Protein 4WCW (pdb70)

Structure (mmCIF, N/CA/C/O backbone):
data_4WCW
#
_entry.id   4WCW
#
_cell.length_a   50.975
_cell.length_b   50.975
_cell.length_c   64.546
_cell.angle_alpha   110.27
_cell.angle_beta   96.17
_cell.angle_gamma   110.59
#
_symmetry.space_group_name_H-M   'P 1'
#
loop_
_entity.id
_entity.type
_entity.pdbx_description
1 polymer 'Ribosomal silencing factor RsfS'
2 non-polymer 'MAGNESIUM ION'
3 non-polymer (4S)-2-METHYL-2,4-PENTANEDIOL
4 water water
#
loop_
_atom_site.group_PDB
_atom_site.id
_atom_site.type_symbol
_atom_site.label_atom_id
_atom_site.label_alt_id
_atom_site.label_comp_id
_atom_site.label_asym_id
_atom_site.label_entity_id
_atom_site.label_seq_id
_atom_site.pdbx_PDB_ins_code
_atom_site.Cartn_x
_atom_site.Cartn_y
_atom_site.Cartn_z
_atom_site.occupancy
_atom_site.B_iso_or_equiv
_atom_site.auth_seq_id
_atom_site.auth_comp_id
_atom_site.auth_asym_id
_atom_site.auth_atom_id
_atom_site.pdbx_PDB_model_num
ATOM 1 N N . THR A 1 2 ? -2.531 11.165 27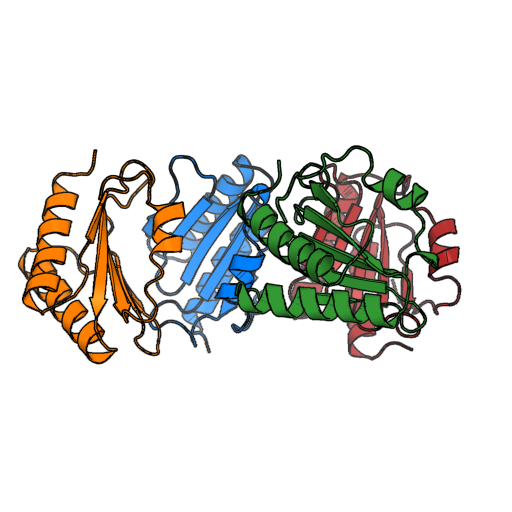.441 1.00 29.49 2 THR A N 1
ATOM 2 C CA . THR A 1 2 ? -1.182 11.142 27.991 1.00 19.08 2 THR A CA 1
ATOM 3 C C . THR A 1 2 ? -0.640 9.724 28.076 1.00 24.89 2 THR A C 1
ATOM 4 O O . THR A 1 2 ? -1.147 8.812 27.424 1.00 20.47 2 THR A O 1
ATOM 8 N N . ALA A 1 3 ? 0.406 9.550 28.875 1.00 18.04 3 ALA A N 1
ATOM 9 C CA . ALA A 1 3 ? 1.056 8.252 29.031 1.00 16.21 3 ALA A CA 1
ATOM 10 C C . ALA A 1 3 ? 0.309 7.340 30.008 1.00 18.68 3 ALA A C 1
ATOM 11 O O . ALA A 1 3 ? -0.191 7.796 31.041 1.00 17.17 3 ALA A O 1
ATOM 13 N N . ASN A 1 4 ? 0.246 6.050 29.689 1.00 19.63 4 ASN A N 1
ATOM 14 C CA . ASN A 1 4 ? -0.412 5.080 30.567 1.00 15.35 4 ASN A CA 1
ATOM 15 C C . ASN A 1 4 ? 0.229 5.012 31.952 1.00 16.79 4 ASN A C 1
ATOM 16 O O . ASN A 1 4 ? 1.437 5.222 32.097 1.00 15.32 4 ASN A O 1
ATOM 21 N N . ARG A 1 5 ? -0.579 4.707 32.964 1.00 8.00 5 ARG A N 1
ATOM 22 C CA . ARG A 1 5 ? -0.113 4.741 34.349 1.00 16.70 5 ARG A CA 1
ATOM 23 C C . ARG A 1 5 ? 0.980 3.713 34.585 1.00 18.99 5 ARG A C 1
ATOM 24 O O . ARG A 1 5 ? 1.941 3.961 35.318 1.00 19.94 5 ARG A O 1
ATOM 26 N N . GLU A 1 6 ? 0.830 2.560 33.947 1.00 14.53 6 GLU A N 1
ATOM 27 C CA . GLU A 1 6 ? 1.791 1.478 34.081 1.00 22.45 6 GLU A CA 1
ATOM 28 C C . GLU A 1 6 ? 3.157 1.920 33.563 1.00 17.91 6 GLU A C 1
ATOM 29 O O . GLU A 1 6 ? 4.190 1.650 34.188 1.00 16.37 6 GLU A O 1
ATOM 35 N N . ALA A 1 7 ? 3.154 2.621 32.430 1.00 16.36 7 ALA A N 1
ATOM 36 C CA . ALA A 1 7 ? 4.385 3.150 31.842 1.00 16.44 7 ALA A CA 1
ATOM 37 C C . ALA A 1 7 ? 5.040 4.201 32.740 1.00 13.64 7 ALA A C 1
ATOM 38 O O . ALA A 1 7 ? 6.261 4.254 32.854 1.00 12.62 7 ALA A O 1
ATOM 40 N N . ILE A 1 8 ? 4.230 5.042 33.374 1.00 12.65 8 ILE A N 1
ATOM 41 C CA . ILE A 1 8 ? 4.776 6.057 34.271 1.00 17.69 8 ILE A CA 1
ATOM 42 C C . ILE A 1 8 ? 5.431 5.406 35.492 1.00 19.46 8 ILE A C 1
ATOM 43 O O . ILE A 1 8 ? 6.503 5.829 35.933 1.00 17.35 8 ILE A O 1
ATOM 48 N N . ASP A 1 9 ? 4.798 4.367 36.022 1.00 15.91 9 ASP A N 1
ATOM 49 C CA . ASP A 1 9 ? 5.354 3.655 37.165 1.00 19.19 9 ASP A CA 1
ATOM 50 C C . ASP A 1 9 ? 6.704 3.017 36.825 1.00 14.04 9 ASP A C 1
ATOM 51 O O . ASP A 1 9 ? 7.622 3.034 37.643 1.00 13.54 9 ASP A O 1
ATOM 56 N N . MET A 1 10 ? 6.816 2.459 35.620 1.00 15.54 10 MET A N 1
ATOM 57 C CA . MET A 1 10 ? 8.082 1.909 35.135 1.00 15.27 10 MET A CA 1
ATOM 58 C C . MET A 1 10 ? 9.126 3.009 35.048 1.00 10.32 10 MET A C 1
ATOM 59 O O . MET A 1 10 ? 10.278 2.815 35.426 1.00 9.34 10 MET A O 1
ATOM 64 N N . ALA A 1 11 ? 8.709 4.168 34.543 1.00 10.61 11 ALA A N 1
ATOM 65 C CA . ALA A 1 11 ? 9.586 5.329 34.410 1.00 7.34 11 ALA A CA 1
ATOM 66 C C . ALA A 1 11 ? 10.060 5.808 35.775 1.00 8.24 11 ALA A C 1
ATOM 67 O O . ALA A 1 11 ? 11.220 6.190 35.937 1.00 12.93 11 ALA A O 1
ATOM 69 N N . ARG A 1 12 ? 9.158 5.784 36.756 1.00 12.73 12 ARG A N 1
ATOM 70 C CA . ARG A 1 12 ? 9.488 6.175 38.126 1.00 16.26 12 ARG A CA 1
ATOM 71 C C . ARG A 1 12 ? 10.624 5.333 38.700 1.00 14.81 12 ARG A C 1
ATOM 72 O O . ARG A 1 12 ? 11.538 5.859 39.337 1.00 14.25 12 ARG A O 1
ATOM 80 N N . VAL A 1 13 ? 10.549 4.023 38.476 1.00 13.52 13 VAL A N 1
ATOM 81 C CA . VAL A 1 13 ? 11.565 3.088 38.954 1.00 11.11 13 VAL A CA 1
ATOM 82 C C . VAL A 1 13 ? 12.911 3.344 38.286 1.00 8.40 13 VAL A C 1
ATOM 83 O O . VAL A 1 13 ? 13.940 3.390 38.946 1.00 12.98 13 VAL A O 1
ATOM 87 N N . ALA A 1 14 ? 12.889 3.512 36.970 1.00 12.59 14 ALA A N 1
ATOM 88 C CA . ALA A 1 14 ? 14.105 3.773 36.205 1.00 16.43 14 ALA A CA 1
ATOM 89 C C . ALA A 1 14 ? 14.771 5.089 36.608 1.00 14.38 14 ALA A C 1
ATOM 90 O O . ALA A 1 14 ? 15.981 5.149 36.801 1.00 8.02 14 ALA A O 1
ATOM 92 N N . ALA A 1 15 ? 13.973 6.142 36.728 1.00 11.01 15 ALA A N 1
ATOM 93 C CA . ALA A 1 15 ? 14.492 7.456 37.085 1.00 11.94 15 ALA A CA 1
ATOM 94 C C . ALA A 1 15 ? 15.002 7.506 38.525 1.00 16.31 15 ALA A C 1
ATOM 95 O O . ALA A 1 15 ? 15.965 8.217 38.826 1.00 11.05 15 ALA A O 1
ATOM 97 N N . GLY A 1 16 ? 14.344 6.769 39.417 1.00 16.55 16 GLY A N 1
ATOM 98 C CA . GLY A 1 16 ? 14.774 6.702 40.805 1.00 15.12 16 GLY A CA 1
ATOM 99 C C . GLY A 1 16 ? 16.093 5.962 40.938 1.00 21.39 16 GLY A C 1
ATOM 100 O O . GLY A 1 16 ? 16.917 6.286 41.793 1.00 14.50 16 GLY A O 1
ATOM 101 N N . ALA A 1 17 ? 16.293 4.966 40.078 1.00 15.42 17 ALA A N 1
ATOM 102 C CA . ALA A 1 17 ? 17.544 4.209 40.051 1.00 20.32 17 ALA A CA 1
ATOM 103 C C . ALA A 1 17 ? 18.708 5.083 39.578 1.00 13.75 17 ALA A C 1
ATOM 104 O O . ALA A 1 17 ? 19.801 5.050 40.148 1.00 13.37 17 ALA A O 1
ATOM 106 N N . ALA A 1 18 ? 18.476 5.863 38.529 1.00 12.77 18 ALA A N 1
ATOM 107 C CA . ALA A 1 18 ? 19.507 6.766 38.027 1.00 16.85 18 ALA A CA 1
ATOM 108 C C . ALA A 1 18 ? 19.834 7.843 39.056 1.00 16.55 18 ALA A C 1
ATOM 109 O O . ALA A 1 18 ? 20.991 8.217 39.229 1.00 12.38 18 ALA A O 1
ATOM 111 N N . ALA A 1 19 ? 18.808 8.349 39.734 1.00 19.92 19 ALA A N 1
ATOM 112 C CA . ALA A 1 19 ? 19.015 9.364 40.766 1.00 17.56 19 ALA A CA 1
ATOM 113 C C . ALA A 1 19 ? 19.795 8.795 41.945 1.00 16.13 19 ALA A C 1
ATOM 114 O O . ALA A 1 19 ? 20.566 9.502 42.585 1.00 18.10 19 ALA A O 1
ATOM 116 N N . ALA A 1 20 ? 19.580 7.514 42.231 1.00 13.94 20 ALA A N 1
ATOM 117 C CA . ALA A 1 20 ? 20.280 6.829 43.316 1.00 16.18 20 ALA A CA 1
ATOM 118 C C . ALA A 1 20 ? 21.783 6.764 43.072 1.00 12.40 20 ALA A C 1
ATOM 119 O O . ALA A 1 20 ? 22.561 6.662 44.017 1.00 17.04 20 ALA A O 1
ATOM 121 N N . LYS A 1 21 ? 22.180 6.797 41.801 1.00 13.93 21 LYS A N 1
ATOM 122 C CA . LYS A 1 21 ? 23.591 6.814 41.432 1.00 14.06 21 LYS A CA 1
ATOM 123 C C . LYS A 1 21 ? 24.046 8.218 41.032 1.00 18.82 21 LYS A C 1
ATOM 124 O O . LYS A 1 21 ? 25.038 8.373 40.322 1.00 21.68 21 LYS A O 1
ATOM 130 N N . LEU A 1 22 ? 23.304 9.229 41.481 1.00 24.88 22 LEU A N 1
ATOM 131 C CA . LEU A 1 22 ? 23.669 10.635 41.279 1.00 12.65 22 LEU A CA 1
ATOM 132 C C . LEU A 1 22 ? 23.729 11.059 39.813 1.00 11.74 22 LEU A C 1
ATOM 133 O O . LEU A 1 22 ? 24.531 11.920 39.444 1.00 20.40 22 LEU A O 1
ATOM 138 N N . ALA A 1 23 ? 22.876 10.469 38.978 1.00 9.90 23 ALA A N 1
ATOM 139 C CA . ALA A 1 23 ? 22.811 10.878 37.575 1.00 10.85 23 ALA A CA 1
ATOM 140 C C . ALA A 1 23 ? 22.358 12.326 37.448 1.00 15.05 23 ALA A C 1
ATOM 141 O O . ALA A 1 23 ? 21.659 12.841 38.317 1.00 11.31 23 ALA A O 1
ATOM 143 N N . ASP A 1 24 ? 22.769 12.974 36.362 1.00 8.83 24 ASP A N 1
ATOM 144 C CA . ASP A 1 24 ? 22.292 14.306 36.018 1.00 14.63 24 ASP A CA 1
ATOM 145 C C . ASP A 1 24 ? 21.294 14.141 34.878 1.00 15.69 24 ASP A C 1
ATOM 146 O O . ASP A 1 24 ? 21.200 13.060 34.305 1.00 8.27 24 ASP A O 1
ATOM 151 N N . ASP A 1 25 ? 20.547 15.196 34.562 1.00 17.08 25 ASP A N 1
ATOM 152 C CA . ASP A 1 25 ? 19.588 15.171 33.454 1.00 16.26 25 ASP A CA 1
ATOM 153 C C . ASP A 1 25 ? 18.533 14.065 33.569 1.00 16.25 25 ASP A C 1
ATOM 154 O O . ASP A 1 25 ? 18.109 13.504 32.554 1.00 14.98 25 ASP A O 1
ATOM 159 N N . VAL A 1 26 ? 18.116 13.738 34.787 1.00 12.55 26 VAL A N 1
ATOM 160 C CA . VAL A 1 26 ? 17.104 12.697 34.969 1.00 13.32 26 VAL A CA 1
ATOM 161 C C . VAL A 1 26 ? 15.709 13.260 34.701 1.00 14.29 26 VAL A C 1
ATOM 162 O O . VAL A 1 26 ? 15.107 13.865 35.587 1.00 14.78 26 VAL A O 1
ATOM 166 N N . VAL A 1 27 ? 15.208 13.080 33.477 1.00 13.90 27 VAL A N 1
ATOM 167 C CA . VAL A 1 27 ? 13.874 13.558 33.110 1.00 14.41 27 VAL A CA 1
ATOM 168 C C . VAL A 1 27 ? 13.037 12.457 32.454 1.00 11.78 27 VAL A C 1
ATOM 169 O O . VAL A 1 27 ? 13.548 11.658 31.663 1.00 18.57 27 VAL A O 1
ATOM 173 N N . VAL A 1 28 ? 11.754 12.402 32.803 1.00 15.01 28 VAL A N 1
ATOM 174 C CA . VAL A 1 28 ? 10.825 11.474 32.163 1.00 14.89 28 VAL A CA 1
ATOM 175 C C . VAL A 1 28 ? 10.008 12.244 31.135 1.00 13.92 28 VAL A C 1
ATOM 176 O O . VAL A 1 28 ? 9.284 13.176 31.482 1.00 12.02 28 VAL A O 1
ATOM 180 N N . ILE A 1 29 ? 10.134 11.854 29.873 1.00 12.15 29 ILE A N 1
ATOM 181 C CA . ILE A 1 29 ? 9.418 12.512 28.789 1.00 15.06 29 ILE A CA 1
ATOM 182 C C . ILE A 1 29 ? 8.187 11.712 28.373 1.00 15.32 29 ILE A C 1
ATOM 183 O O . ILE A 1 29 ? 8.287 10.516 28.088 1.00 17.48 29 ILE A O 1
ATOM 188 N N . ASP A 1 30 ? 7.031 12.370 28.341 1.00 7.60 30 ASP A N 1
ATOM 189 C CA . ASP A 1 30 ? 5.799 11.732 27.883 1.00 14.94 30 ASP A CA 1
ATOM 190 C C . ASP A 1 30 ? 5.772 11.789 26.367 1.00 11.63 30 ASP A C 1
ATOM 191 O O . ASP A 1 30 ? 5.450 12.826 25.793 1.00 15.84 30 ASP A O 1
ATOM 196 N N . VAL A 1 31 ? 6.117 10.685 25.715 1.00 8.69 31 VAL A N 1
ATOM 197 C CA . VAL A 1 31 ? 6.086 10.642 24.252 1.00 12.32 31 VAL A CA 1
ATOM 198 C C . VAL A 1 31 ? 4.846 9.914 23.729 1.00 7.10 31 VAL A C 1
ATOM 199 O O . VAL A 1 31 ? 4.814 9.465 22.582 1.00 12.15 31 VAL A O 1
ATOM 203 N N . SER A 1 32 ? 3.822 9.802 24.568 1.00 10.62 32 SER A N 1
ATOM 204 C CA . SER A 1 32 ? 2.624 9.049 24.193 1.00 16.21 32 SER A CA 1
ATOM 205 C C . SER A 1 32 ? 1.855 9.690 23.042 1.00 9.78 32 SER A C 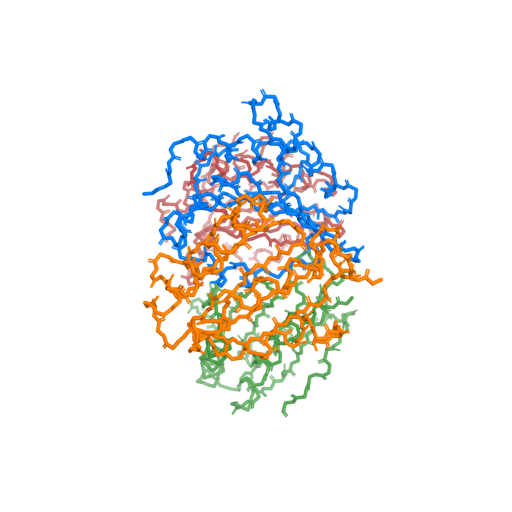1
ATOM 206 O O . SER A 1 32 ? 1.088 9.011 22.358 1.00 10.90 32 SER A O 1
ATOM 209 N N . GLY A 1 33 ? 2.049 10.993 22.841 1.00 13.86 33 GLY A N 1
ATOM 210 C CA . GLY A 1 33 ? 1.370 11.714 21.773 1.00 17.52 33 GLY A CA 1
ATOM 211 C C . GLY A 1 33 ? 2.171 11.726 20.482 1.00 15.06 33 GLY A C 1
ATOM 212 O O . GLY A 1 33 ? 1.724 12.267 19.470 1.00 14.63 33 GLY A O 1
ATOM 213 N N . GLN A 1 34 ? 3.353 11.117 20.516 1.00 11.78 34 GLN A N 1
ATOM 214 C CA . GLN A 1 34 ? 4.252 11.099 19.361 1.00 11.21 34 GLN A CA 1
ATOM 215 C C . GLN A 1 34 ? 4.460 9.697 18.804 1.00 15.71 34 GLN A C 1
ATOM 216 O O . GLN A 1 34 ? 4.605 9.509 17.592 1.00 20.52 34 GLN A O 1
ATOM 222 N N . LEU A 1 35 ? 4.491 8.713 19.696 1.00 9.65 35 LEU A N 1
ATOM 223 C CA . LEU A 1 35 ? 4.817 7.346 19.302 1.00 11.58 35 LEU A CA 1
ATOM 224 C C . LEU A 1 35 ? 3.634 6.416 19.538 1.00 14.13 35 LEU A C 1
ATOM 225 O O . LEU A 1 35 ? 2.759 6.707 20.352 1.00 8.72 35 LEU A O 1
ATOM 230 N N . VAL A 1 36 ? 3.616 5.290 18.833 1.00 16.41 36 VAL A N 1
ATOM 231 C CA . VAL A 1 36 ? 2.488 4.367 18.921 1.00 24.49 36 VAL A CA 1
ATOM 232 C C . VAL A 1 36 ? 2.702 3.233 19.918 1.00 15.15 36 VAL A C 1
ATOM 233 O O . VAL A 1 36 ? 1.753 2.547 20.282 1.00 13.16 36 VAL A O 1
ATOM 237 N N . ILE A 1 37 ? 3.945 3.026 20.345 1.00 11.76 37 ILE A N 1
ATOM 238 C CA . ILE A 1 37 ? 4.241 1.986 21.328 1.00 6.34 37 ILE A CA 1
ATOM 239 C C . ILE A 1 37 ? 4.785 2.537 22.652 1.00 15.45 37 ILE A C 1
ATOM 240 O O . ILE A 1 37 ? 4.156 2.406 23.706 1.00 12.18 37 ILE A O 1
ATOM 245 N N . THR A 1 38 ? 5.966 3.141 22.606 1.00 13.04 38 THR A N 1
ATOM 246 C CA . THR A 1 38 ? 6.574 3.657 23.829 1.00 9.31 38 THR A CA 1
ATOM 247 C C . THR A 1 38 ? 5.805 4.868 24.344 1.00 14.31 38 THR A C 1
ATOM 248 O O . THR A 1 38 ? 5.408 5.727 23.560 1.00 7.57 38 THR A O 1
ATOM 252 N N . ASP A 1 39 ? 5.603 4.936 25.660 1.00 8.49 39 ASP A N 1
ATOM 253 C CA . ASP A 1 39 ? 4.870 6.046 26.272 1.00 10.98 39 ASP A CA 1
ATOM 254 C C . ASP A 1 39 ? 5.771 7.021 27.023 1.00 11.39 39 ASP A C 1
ATOM 255 O O . ASP A 1 39 ? 5.470 8.210 27.115 1.00 5.94 39 ASP A O 1
ATOM 260 N N . CYS A 1 40 ? 6.874 6.509 27.558 1.00 7.91 40 CYS A N 1
ATOM 261 C CA . CYS A 1 40 ? 7.789 7.320 28.351 1.00 10.67 40 CYS A CA 1
ATOM 262 C C . CYS A 1 40 ? 9.216 7.148 27.854 1.00 13.57 40 CYS A C 1
ATOM 263 O O . CYS A 1 40 ? 9.667 6.025 27.615 1.00 9.94 40 CYS A O 1
ATOM 266 N N . PHE A 1 41 ? 9.922 8.261 27.695 1.00 8.27 41 PHE A N 1
ATOM 267 C CA . PHE A 1 41 ? 11.359 8.227 27.470 1.00 11.23 41 PHE A CA 1
ATOM 268 C C . PHE A 1 41 ? 12.057 8.740 28.727 1.00 18.06 41 PHE A C 1
ATOM 269 O O . PHE A 1 41 ? 11.675 9.777 29.274 1.00 17.32 41 PHE A O 1
ATOM 277 N N . VAL A 1 42 ? 13.055 7.999 29.201 1.00 13.53 42 VAL A N 1
ATOM 278 C CA . VAL A 1 42 ? 13.807 8.400 30.386 1.00 15.17 42 VAL A CA 1
ATOM 279 C C . VAL A 1 42 ? 15.263 8.697 30.037 1.00 20.31 42 VAL A C 1
ATOM 280 O O . VAL A 1 42 ? 15.985 7.836 29.522 1.00 11.23 42 VAL A O 1
ATOM 284 N N . ILE A 1 43 ? 15.663 9.935 30.320 1.00 13.79 43 ILE A N 1
ATOM 285 C CA . ILE A 1 43 ? 17.005 10.442 30.055 1.00 13.28 43 ILE A CA 1
ATOM 286 C C . ILE A 1 43 ? 17.833 10.451 31.339 1.00 11.42 43 ILE A C 1
ATOM 287 O O . ILE A 1 43 ? 17.322 10.756 32.409 1.00 10.57 43 ILE A O 1
ATOM 292 N N . ALA A 1 44 ? 19.115 10.123 31.234 1.00 14.07 44 ALA A N 1
ATOM 293 C CA . ALA A 1 44 ? 20.011 10.264 32.373 1.00 15.20 44 ALA A CA 1
ATOM 294 C C . ALA A 1 44 ? 21.429 10.442 31.873 1.00 15.09 44 ALA A C 1
ATOM 295 O O . ALA A 1 44 ? 21.775 9.975 30.787 1.00 10.71 44 ALA A O 1
ATOM 297 N N . SER A 1 45 ? 22.250 11.117 32.668 1.00 6.65 45 SER A N 1
ATOM 298 C CA . SER A 1 45 ? 23.631 11.367 32.281 1.00 10.32 45 SER A CA 1
ATOM 299 C C . SER A 1 45 ? 24.594 11.122 33.432 1.00 10.70 45 SER A C 1
ATOM 300 O O . SER A 1 45 ? 24.261 11.344 34.599 1.00 13.34 45 SER A O 1
ATOM 303 N N . GLY A 1 46 ? 25.793 10.661 33.100 1.00 13.59 46 GLY A N 1
ATOM 304 C CA . GLY A 1 46 ? 26.836 10.501 34.096 1.00 10.26 46 GLY A CA 1
ATOM 305 C C . GLY A 1 46 ? 27.990 11.413 33.744 1.00 11.19 46 GLY A C 1
ATOM 306 O O . GLY A 1 46 ? 28.128 11.807 32.584 1.00 9.28 46 GLY A O 1
ATOM 307 N N . SER A 1 47 ? 28.807 11.758 34.738 1.00 23.18 47 SER A N 1
ATOM 308 C CA . SER A 1 47 ? 29.938 12.655 34.526 1.00 13.96 47 SER A CA 1
ATOM 309 C C . SER A 1 47 ? 31.180 11.880 34.105 1.00 14.30 47 SER A C 1
ATOM 310 O O . SER A 1 47 ? 32.102 12.442 33.509 1.00 21.54 47 SER A O 1
ATOM 313 N N . ASN A 1 48 ? 31.205 10.585 34.408 1.00 16.65 48 ASN A N 1
ATOM 314 C CA . ASN A 1 48 ? 32.256 9.713 33.883 1.00 18.38 48 ASN A CA 1
ATOM 315 C C . ASN A 1 48 ? 31.686 8.362 33.458 1.00 16.71 48 ASN A C 1
ATOM 316 O O . ASN A 1 48 ? 30.540 8.045 33.771 1.00 15.46 48 ASN A O 1
ATOM 321 N N . GLU A 1 49 ? 32.483 7.566 32.756 1.00 13.60 49 GLU A N 1
ATOM 322 C CA . GLU A 1 49 ? 32.004 6.307 32.186 1.00 16.66 49 GLU A CA 1
ATOM 323 C C . GLU A 1 49 ? 31.686 5.264 33.258 1.00 17.49 49 GLU A C 1
ATOM 324 O O . GLU A 1 49 ? 30.820 4.405 33.069 1.00 14.91 49 GLU A O 1
ATOM 330 N N . ARG A 1 50 ? 32.390 5.333 34.380 1.00 12.83 50 ARG A N 1
ATOM 331 C CA . ARG A 1 50 ? 32.088 4.458 35.508 1.00 23.48 50 ARG A CA 1
ATOM 332 C C . ARG A 1 50 ? 30.671 4.710 36.009 1.00 19.78 50 ARG A C 1
ATOM 333 O O . ARG A 1 50 ? 29.908 3.772 36.275 1.00 13.89 50 ARG A O 1
ATOM 341 N N . GLN A 1 51 ? 30.318 5.986 36.118 1.00 15.45 51 GLN A N 1
ATOM 342 C CA . GLN A 1 51 ? 29.003 6.368 36.612 1.00 17.39 51 GLN A CA 1
ATOM 343 C C . GLN A 1 51 ? 27.921 5.989 35.607 1.00 8.22 51 GLN A C 1
ATOM 344 O O . GLN A 1 51 ? 26.875 5.451 35.980 1.00 15.33 51 GLN A O 1
ATOM 350 N N . VAL A 1 52 ? 28.179 6.262 34.332 1.00 11.72 52 VAL A N 1
ATOM 351 C CA . VAL A 1 52 ? 27.249 5.891 33.273 1.00 10.82 52 VAL A CA 1
ATOM 352 C C . VAL A 1 52 ? 26.873 4.424 33.410 1.00 12.79 52 VAL A C 1
ATOM 353 O O . VAL A 1 52 ? 25.695 4.060 33.353 1.00 11.07 52 VAL A O 1
ATOM 357 N N . ASN A 1 53 ? 27.878 3.582 33.624 1.00 9.01 53 ASN A N 1
ATOM 358 C CA . ASN A 1 53 ? 27.635 2.153 33.708 1.00 7.36 53 ASN A CA 1
ATOM 359 C C . ASN A 1 53 ? 26.996 1.753 35.036 1.00 10.07 53 ASN A C 1
ATOM 360 O O . ASN A 1 53 ? 26.249 0.775 35.104 1.00 6.50 53 ASN A O 1
ATOM 365 N N . ALA A 1 54 ? 27.275 2.511 36.094 1.00 7.25 54 ALA A N 1
ATOM 366 C CA . ALA A 1 54 ? 26.612 2.263 37.375 1.00 13.11 54 ALA A CA 1
ATOM 367 C C . ALA A 1 54 ? 25.135 2.675 37.327 1.00 8.39 54 ALA A C 1
ATOM 368 O O . ALA A 1 54 ? 24.285 2.055 37.963 1.00 14.51 54 ALA A O 1
ATOM 370 N N . ILE A 1 55 ? 24.832 3.723 36.575 1.00 9.81 55 ILE A N 1
ATOM 371 C CA . ILE A 1 55 ? 23.438 4.118 36.342 1.00 9.81 55 ILE A CA 1
ATOM 372 C C . ILE A 1 55 ? 22.709 3.055 35.527 1.00 5.60 55 ILE A C 1
ATOM 373 O O . ILE A 1 55 ? 21.593 2.654 35.866 1.00 11.86 55 ILE A O 1
ATOM 378 N N . VAL A 1 56 ? 23.347 2.597 34.454 1.00 10.54 56 VAL A N 1
ATOM 379 C CA . VAL A 1 56 ? 22.798 1.528 33.629 1.00 8.99 56 VAL A CA 1
ATOM 380 C C . VAL A 1 56 ? 22.447 0.280 34.451 1.00 18.22 56 VAL A C 1
ATOM 381 O O . VAL A 1 56 ? 21.334 -0.254 34.353 1.00 9.43 56 VAL A O 1
ATOM 385 N N . ASP A 1 57 ? 23.389 -0.172 35.272 1.00 10.46 57 ASP A N 1
ATOM 386 C CA . ASP A 1 57 ? 23.204 -1.399 36.039 1.00 12.90 57 ASP A CA 1
ATOM 387 C C . ASP A 1 57 ? 22.194 -1.240 37.172 1.00 15.73 57 ASP A C 1
ATOM 388 O O . ASP A 1 57 ? 21.466 -2.179 37.500 1.00 6.84 57 ASP A O 1
ATOM 393 N N . GLU A 1 58 ? 22.155 -0.056 37.772 1.00 11.65 58 GLU A N 1
ATOM 394 C CA . GLU A 1 58 ? 21.164 0.227 38.803 1.00 14.64 58 GLU A CA 1
ATOM 395 C C . GLU A 1 58 ? 19.755 0.196 38.214 1.00 18.20 58 GLU A C 1
ATOM 396 O O . GLU A 1 58 ? 18.832 -0.347 38.820 1.00 14.50 58 GLU A O 1
ATOM 402 N N . VAL A 1 59 ? 19.591 0.765 37.022 1.00 11.64 59 VAL A N 1
ATOM 403 C CA . VAL A 1 59 ? 18.275 0.782 36.382 1.00 17.51 59 VAL A CA 1
ATOM 404 C C . VAL A 1 59 ? 17.800 -0.635 36.083 1.00 15.95 59 VAL A C 1
ATOM 405 O O . VAL A 1 59 ? 16.662 -0.990 36.382 1.00 15.31 59 VAL A O 1
ATOM 409 N N . GLU A 1 60 ? 18.681 -1.446 35.509 1.00 13.90 60 GLU A N 1
ATOM 410 C CA . GLU A 1 60 ? 18.342 -2.832 35.220 1.00 12.86 60 GLU A CA 1
ATOM 411 C C . GLU A 1 60 ? 17.993 -3.618 36.484 1.00 12.19 60 GLU A C 1
ATOM 412 O O . GLU A 1 60 ? 16.992 -4.337 36.519 1.00 13.95 60 GLU A O 1
ATOM 418 N N . GLU A 1 61 ? 18.819 -3.490 37.516 1.00 11.90 61 GLU A N 1
ATOM 419 C CA . GLU A 1 61 ? 18.564 -4.188 38.777 1.00 15.48 61 GLU A CA 1
ATOM 420 C C . GLU A 1 61 ? 17.251 -3.760 39.431 1.00 17.52 61 GLU A C 1
ATOM 421 O O . GLU A 1 61 ? 16.521 -4.596 39.971 1.00 23.24 61 GLU A O 1
ATOM 427 N N . LYS A 1 62 ? 16.935 -2.468 39.369 1.00 11.34 62 LYS A N 1
ATOM 428 C CA . LYS A 1 62 ? 15.692 -1.985 39.960 1.00 11.92 62 LYS A CA 1
ATOM 429 C C . LYS A 1 62 ? 14.492 -2.366 39.105 1.00 11.50 62 LYS A C 1
ATOM 430 O O . LYS A 1 62 ? 13.405 -2.602 39.627 1.00 11.21 62 LYS A O 1
ATOM 436 N N . MET A 1 63 ? 14.684 -2.436 37.791 1.00 13.05 63 MET A N 1
ATOM 437 C CA . MET A 1 63 ? 13.604 -2.871 36.909 1.00 13.06 63 MET A CA 1
ATOM 438 C C . MET A 1 63 ? 13.320 -4.357 37.116 1.00 22.76 63 MET A C 1
ATOM 439 O O . MET A 1 63 ? 12.163 -4.781 37.066 1.00 17.56 63 MET A O 1
ATOM 444 N N . ARG A 1 64 ? 14.368 -5.144 37.363 1.00 11.07 64 ARG A N 1
ATOM 445 C CA . ARG A 1 64 ? 14.188 -6.567 37.658 1.00 18.03 64 ARG A CA 1
ATOM 446 C C . ARG A 1 64 ? 13.413 -6.759 38.964 1.00 19.87 64 ARG A C 1
ATOM 447 O O . ARG A 1 64 ? 12.547 -7.628 39.052 1.00 14.88 64 ARG A O 1
ATOM 455 N N . GLN A 1 65 ? 13.732 -5.954 39.977 1.00 23.48 65 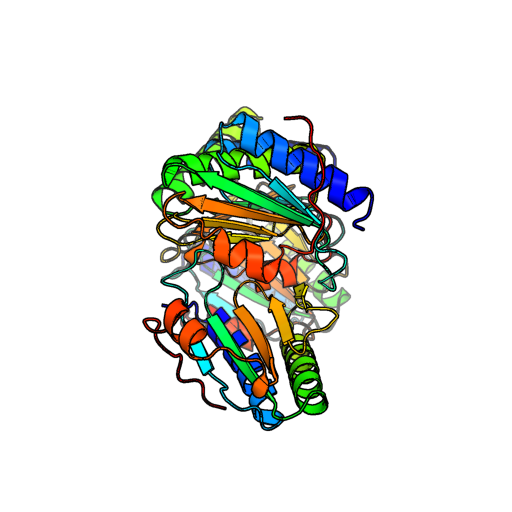GLN A N 1
ATOM 456 C CA . GLN A 1 65 ? 13.015 -6.012 41.249 1.00 24.63 65 GLN A CA 1
ATOM 457 C C . GLN A 1 65 ? 11.560 -5.600 41.081 1.00 20.68 65 GLN A C 1
ATOM 458 O O . GLN A 1 65 ? 10.695 -6.047 41.827 1.00 28.85 65 GLN A O 1
ATOM 464 N N . ALA A 1 66 ? 11.297 -4.733 40.108 1.00 18.48 66 ALA A N 1
ATOM 465 C CA . ALA A 1 66 ? 9.933 -4.292 39.828 1.00 18.90 66 ALA A CA 1
ATOM 466 C C . ALA A 1 66 ? 9.164 -5.379 39.085 1.00 20.51 66 ALA A C 1
ATOM 467 O O . ALA A 1 66 ? 7.962 -5.249 38.848 1.00 28.93 66 ALA A O 1
ATOM 469 N N . GLY A 1 67 ? 9.871 -6.445 38.709 1.00 22.04 67 GLY A N 1
ATOM 470 C CA . GLY A 1 67 ? 9.249 -7.601 38.088 1.00 18.04 67 GLY A CA 1
ATOM 471 C C . GLY A 1 67 ? 9.326 -7.650 36.575 1.00 22.12 67 GLY A C 1
ATOM 472 O O . GLY A 1 67 ? 8.794 -8.569 35.959 1.00 27.24 67 GLY A O 1
ATOM 473 N N . TYR A 1 68 ? 9.989 -6.673 35.971 1.00 20.04 68 TYR A N 1
ATOM 474 C CA . TYR A 1 68 ? 10.048 -6.606 34.516 1.00 16.22 68 TYR A CA 1
ATOM 475 C C . TYR A 1 68 ? 11.153 -7.470 33.917 1.00 16.45 68 TYR A C 1
ATOM 476 O O . TYR A 1 68 ? 12.125 -7.797 34.588 1.00 14.94 68 TYR A O 1
ATOM 485 N N . ARG A 1 69 ? 10.976 -7.861 32.657 1.00 17.42 69 ARG A N 1
ATOM 486 C CA . ARG A 1 69 ? 11.955 -8.683 31.952 1.00 17.98 69 ARG A CA 1
ATOM 487 C C . ARG A 1 69 ? 13.106 -7.769 31.544 1.00 20.51 69 ARG A C 1
ATOM 488 O O . ARG A 1 69 ? 12.901 -6.563 31.399 1.00 18.79 69 ARG A O 1
ATOM 496 N N . PRO A 1 70 ? 14.327 -8.324 31.408 1.00 21.71 70 PRO A N 1
ATOM 497 C CA . PRO A 1 70 ? 15.487 -7.524 30.997 1.00 28.16 70 PRO A CA 1
ATOM 498 C C . PRO A 1 70 ? 15.229 -6.684 29.751 1.00 20.91 70 PRO A C 1
ATOM 499 O O . PRO A 1 70 ? 14.578 -7.145 28.817 1.00 21.75 70 PRO A O 1
ATOM 503 N N . ALA A 1 71 ? 15.741 -5.461 29.745 1.00 12.84 71 ALA A N 1
ATOM 504 C CA . ALA A 1 71 ? 15.596 -4.579 28.593 1.00 18.59 71 ALA A CA 1
ATOM 505 C C . ALA A 1 71 ? 16.266 -5.170 27.375 1.00 19.38 71 ALA A C 1
ATOM 506 O O . ALA A 1 71 ? 17.234 -5.924 27.493 1.00 15.88 71 ALA A O 1
ATOM 508 N N . ARG A 1 72 ? 15.751 -4.832 26.202 1.00 7.00 72 ARG A N 1
ATOM 509 C CA . ARG A 1 72 ? 16.509 -5.052 24.981 1.00 10.73 72 ARG A CA 1
ATOM 510 C C . ARG A 1 72 ? 17.529 -3.928 24.989 1.00 8.46 72 ARG A C 1
ATOM 511 O O . ARG A 1 72 ? 17.164 -2.762 25.118 1.00 10.84 72 ARG A O 1
ATOM 519 N N . ARG A 1 73 ? 18.807 -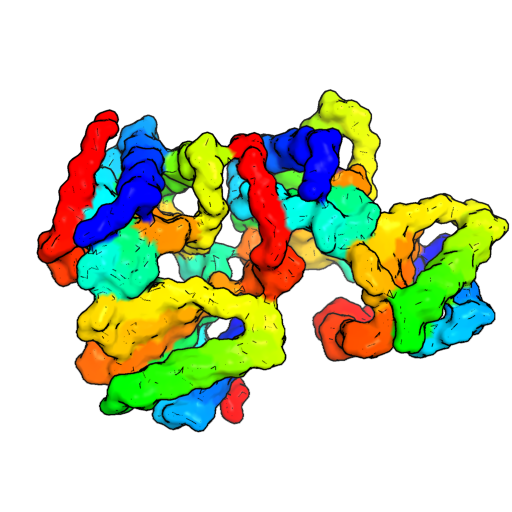4.265 24.880 1.00 7.01 73 ARG A N 1
ATOM 520 C CA . ARG A 1 73 ? 19.845 -3.262 25.059 1.00 12.17 73 ARG A CA 1
ATOM 521 C C . ARG A 1 73 ? 20.518 -2.869 23.752 1.00 15.24 73 ARG A C 1
ATOM 522 O O . ARG A 1 73 ? 20.504 -3.624 22.776 1.00 15.75 73 ARG A O 1
ATOM 530 N N . GLU A 1 74 ? 21.091 -1.671 23.744 1.00 7.27 74 GLU A N 1
ATOM 531 C CA . GLU A 1 74 ? 21.942 -1.225 22.646 1.00 9.82 74 GLU A CA 1
ATOM 532 C C . GLU A 1 74 ? 22.930 -0.167 23.126 1.00 10.92 74 GLU A C 1
ATOM 533 O O . GLU A 1 74 ? 22.673 0.556 24.101 1.00 9.37 74 GLU A O 1
ATOM 539 N N . GLY A 1 75 ? 24.074 -0.107 22.454 1.00 12.50 75 GLY A N 1
ATOM 540 C CA . GLY A 1 75 ? 25.096 0.880 22.737 1.00 11.44 75 GLY A CA 1
ATOM 541 C C . GLY A 1 75 ? 26.075 0.900 21.580 1.00 16.33 75 GLY A C 1
ATOM 542 O O . GLY A 1 75 ? 26.045 0.018 20.721 1.00 11.38 75 GLY A O 1
ATOM 543 N N . ALA A 1 76 ? 26.926 1.918 21.535 1.00 18.34 76 ALA A N 1
ATOM 544 C CA . ALA A 1 76 ? 27.974 1.977 20.524 1.00 20.57 76 ALA A CA 1
ATOM 545 C C . ALA A 1 76 ? 29.213 1.315 21.092 1.00 19.69 76 ALA A C 1
ATOM 546 O O . ALA A 1 76 ? 29.531 1.499 22.268 1.00 15.35 76 ALA A O 1
ATOM 548 N N . ARG A 1 77 ? 29.909 0.543 20.266 1.00 17.18 77 ARG A N 1
ATOM 549 C CA . ARG A 1 77 ? 31.110 -0.140 20.720 1.00 21.96 77 ARG A CA 1
ATOM 550 C C . ARG A 1 77 ? 32.187 0.872 21.104 1.00 17.44 77 ARG A C 1
ATOM 551 O O . ARG A 1 77 ? 32.953 0.641 22.039 1.00 22.57 77 ARG A O 1
ATOM 559 N N . GLU A 1 78 ? 32.228 1.998 20.392 1.00 17.29 78 GLU A N 1
ATOM 560 C CA . GLU A 1 78 ? 33.200 3.054 20.672 1.00 23.41 78 GLU A CA 1
ATOM 561 C C . GLU A 1 78 ? 32.571 4.227 21.416 1.00 29.18 78 GLU A C 1
ATOM 562 O O . GLU A 1 78 ? 33.245 5.217 21.706 1.00 18.33 78 GLU A O 1
ATOM 568 N N . GLY A 1 79 ? 31.280 4.132 21.714 1.00 15.33 79 GLY A N 1
ATOM 569 C CA . GLY A 1 79 ? 30.586 5.234 22.356 1.00 17.15 79 GLY A CA 1
ATOM 570 C C . GLY A 1 79 ? 30.470 5.068 23.855 1.00 17.58 79 GLY A C 1
ATOM 571 O O . GLY A 1 79 ? 30.890 4.054 24.409 1.00 19.13 79 GLY A O 1
ATOM 572 N N . ARG A 1 80 ? 29.886 6.064 24.513 1.00 13.04 80 ARG A N 1
ATOM 573 C CA . ARG A 1 80 ? 29.672 6.001 25.955 1.00 14.02 80 ARG A CA 1
ATOM 574 C C . ARG A 1 80 ? 28.190 6.194 26.294 1.00 15.80 80 ARG A C 1
ATOM 575 O O . ARG A 1 80 ? 27.832 6.921 27.231 1.00 9.56 80 ARG A O 1
ATOM 583 N N . TRP A 1 81 ? 27.336 5.539 25.509 1.00 8.90 81 TRP A N 1
ATOM 584 C CA . TRP A 1 81 ? 25.902 5.525 25.772 1.00 12.69 81 TRP A CA 1
ATOM 585 C C . TRP A 1 81 ? 25.371 4.104 25.861 1.00 15.83 81 TRP A C 1
ATOM 586 O O . TRP A 1 81 ? 26.003 3.164 25.374 1.00 12.21 81 TRP A O 1
ATOM 597 N N . THR A 1 82 ? 24.221 3.953 26.513 1.00 16.74 82 THR A N 1
ATOM 598 C CA . THR A 1 82 ? 23.505 2.681 26.532 1.00 10.46 82 THR A CA 1
ATOM 599 C C . THR A 1 82 ? 22.015 2.944 26.433 1.00 11.00 82 THR A C 1
ATOM 600 O O . THR A 1 82 ? 21.488 3.866 27.066 1.00 11.57 82 THR A O 1
ATOM 604 N N . LEU A 1 83 ? 21.342 2.140 25.619 1.00 10.35 83 LEU A N 1
ATOM 605 C CA . LEU A 1 83 ? 19.908 2.271 25.435 1.00 8.67 83 LEU A CA 1
ATOM 606 C C . LEU A 1 83 ? 19.199 1.049 26.014 1.00 10.73 83 LEU A C 1
ATOM 607 O O . LEU A 1 83 ? 19.527 -0.085 25.669 1.00 11.28 83 LEU A O 1
ATOM 612 N N . LEU A 1 84 ? 18.236 1.279 26.899 1.00 9.36 84 LEU A N 1
ATOM 613 C CA . LEU A 1 84 ? 17.464 0.184 27.487 1.00 7.50 84 LEU A CA 1
ATOM 614 C C . LEU A 1 84 ? 16.013 0.255 27.030 1.00 12.19 84 LEU A C 1
ATOM 615 O O . LEU A 1 84 ? 15.288 1.181 27.398 1.00 7.82 84 LEU A O 1
ATOM 620 N N . ASP A 1 85 ? 15.583 -0.723 26.239 1.00 7.04 85 ASP A N 1
ATOM 621 C CA . ASP A 1 85 ? 14.208 -0.741 25.749 1.00 11.95 85 ASP A CA 1
ATOM 622 C C . ASP A 1 85 ? 13.340 -1.687 26.573 1.00 8.44 85 ASP A C 1
ATOM 623 O O . ASP A 1 85 ? 13.512 -2.905 26.503 1.00 8.42 85 ASP A O 1
ATOM 628 N N . TYR A 1 86 ? 12.408 -1.117 27.338 1.00 9.69 86 TYR A N 1
ATOM 629 C CA . TYR A 1 86 ? 11.418 -1.893 28.087 1.00 12.52 86 TYR A CA 1
ATOM 630 C C . TYR A 1 86 ? 10.044 -1.831 27.414 1.00 10.85 86 TYR A C 1
ATOM 631 O O . TYR A 1 86 ? 9.031 -2.181 28.022 1.00 15.16 86 TYR A O 1
ATOM 640 N N . ARG A 1 87 ? 10.037 -1.391 26.155 1.00 8.06 87 ARG A N 1
ATOM 641 C CA . ARG A 1 87 ? 8.824 -1.241 25.330 1.00 10.96 87 ARG A CA 1
ATOM 642 C C . ARG A 1 87 ? 7.907 -0.076 25.721 1.00 18.84 87 ARG A C 1
ATOM 643 O O . ARG A 1 87 ? 7.798 0.904 24.977 1.00 11.76 87 ARG A O 1
ATOM 651 N N . ASP A 1 88 ? 7.259 -0.169 26.877 1.00 10.92 88 ASP A N 1
ATOM 652 C CA . ASP A 1 88 ? 6.391 0.921 27.332 1.00 9.85 88 ASP A CA 1
ATOM 653 C C . ASP A 1 88 ? 7.229 2.146 27.649 1.00 15.82 88 ASP A C 1
ATOM 654 O O . ASP A 1 88 ? 6.791 3.290 27.478 1.00 9.65 88 ASP A O 1
ATOM 659 N N . ILE A 1 89 ? 8.445 1.895 28.124 1.00 9.80 89 ILE A N 1
ATOM 660 C CA . ILE A 1 89 ? 9.420 2.951 28.314 1.00 7.69 89 ILE A CA 1
ATOM 661 C C . ILE A 1 89 ? 10.742 2.566 27.666 1.00 9.09 89 ILE A C 1
ATOM 662 O O . ILE A 1 89 ? 11.029 1.387 27.441 1.00 13.35 89 ILE A O 1
ATOM 667 N N . VAL A 1 90 ? 11.544 3.575 27.364 1.00 7.66 90 VAL A N 1
ATOM 668 C CA . VAL A 1 90 ? 12.883 3.365 26.842 1.00 10.00 90 VAL A CA 1
ATOM 669 C C . VAL A 1 90 ? 13.801 4.256 27.646 1.00 15.47 90 VAL A C 1
ATOM 670 O O . VAL A 1 90 ? 13.479 5.424 27.875 1.00 8.58 90 VAL A O 1
ATOM 674 N N . VAL A 1 91 ? 14.929 3.711 28.097 1.00 7.23 91 VAL A N 1
ATOM 675 C CA . VAL A 1 91 ? 15.861 4.488 28.917 1.00 14.30 91 VAL A CA 1
ATOM 676 C C . VAL A 1 91 ? 17.144 4.772 28.139 1.00 10.15 91 VAL A C 1
ATOM 677 O O . VAL A 1 91 ? 17.722 3.868 27.528 1.00 10.54 91 VAL A O 1
ATOM 681 N N . HIS A 1 92 ? 17.576 6.028 28.135 1.00 7.38 92 HIS A N 1
ATOM 682 C CA . HIS A 1 92 ? 18.798 6.386 27.432 1.00 4.21 92 HIS A CA 1
ATOM 683 C C . HIS A 1 92 ? 19.779 7.037 28.389 1.00 11.70 92 HIS A C 1
ATOM 684 O O . HIS A 1 92 ? 19.517 8.120 28.914 1.00 7.85 92 HIS A O 1
ATOM 691 N N . ILE A 1 93 ? 20.905 6.364 28.610 1.00 10.04 93 ILE A N 1
ATOM 692 C CA . ILE A 1 93 ? 21.948 6.836 29.519 1.00 15.27 93 ILE A CA 1
ATOM 693 C C . ILE A 1 93 ? 23.229 7.178 28.745 1.00 9.99 93 ILE A C 1
ATOM 694 O O . ILE A 1 93 ? 23.713 6.366 27.954 1.00 6.20 93 ILE A O 1
ATOM 699 N N . GLN A 1 94 ? 23.779 8.369 28.965 1.00 7.04 94 GLN A N 1
ATOM 700 C CA . GLN A 1 94 ? 24.967 8.780 28.213 1.00 8.60 94 GLN A CA 1
ATOM 701 C C . GLN A 1 94 ? 25.923 9.640 29.024 1.00 11.32 94 GLN A C 1
ATOM 702 O O . GLN A 1 94 ? 25.511 10.362 29.932 1.00 14.86 94 GLN A O 1
ATOM 708 N N . HIS A 1 95 ? 27.208 9.549 28.699 1.00 12.21 95 HIS A N 1
ATOM 709 C CA . HIS A 1 95 ? 28.187 10.465 29.263 1.00 10.02 95 HIS A CA 1
ATOM 710 C C . HIS A 1 95 ? 27.779 11.859 28.824 1.00 8.86 95 HIS A C 1
ATOM 711 O O . HIS A 1 95 ? 27.490 12.071 27.649 1.00 4.87 95 HIS A O 1
ATOM 718 N N . GLN A 1 96 ? 27.733 12.797 29.768 1.00 8.97 96 GLN A N 1
ATOM 719 C CA . GLN A 1 96 ? 27.243 14.147 29.494 1.00 12.40 96 GLN A CA 1
ATOM 720 C C . GLN A 1 96 ? 28.089 14.856 28.445 1.00 17.99 96 GLN A C 1
ATOM 721 O O . GLN A 1 96 ? 27.578 15.711 27.719 1.00 8.63 96 GLN A O 1
ATOM 727 N N . ASP A 1 97 ? 29.373 14.503 28.356 1.00 7.58 97 ASP A N 1
ATOM 728 C CA . ASP A 1 97 ? 30.260 15.140 27.383 1.00 11.73 97 ASP A CA 1
ATOM 729 C C . ASP A 1 97 ? 29.935 14.744 25.948 1.00 14.70 97 ASP A C 1
ATOM 730 O O . ASP A 1 97 ? 30.296 15.459 25.012 1.00 18.52 97 ASP A O 1
ATOM 735 N N . ASP A 1 98 ? 29.243 13.618 25.782 1.00 13.50 98 ASP A N 1
ATOM 736 C CA . ASP A 1 98 ? 28.912 13.101 24.452 1.00 11.15 98 ASP A CA 1
ATOM 737 C C . ASP A 1 98 ? 27.515 13.511 23.988 1.00 19.87 98 ASP A C 1
ATOM 738 O O . ASP A 1 98 ? 27.183 13.388 22.810 1.00 22.04 98 ASP A O 1
ATOM 743 N N . ARG A 1 99 ? 26.698 13.997 24.914 1.00 19.37 99 ARG A N 1
ATOM 744 C CA . ARG A 1 99 ? 25.317 14.347 24.595 1.00 19.99 99 ARG A CA 1
ATOM 745 C C . ARG A 1 99 ? 25.171 15.550 23.668 1.00 23.46 99 ARG A C 1
ATOM 746 O O . ARG A 1 99 ? 25.947 16.514 23.730 1.00 14.28 99 ARG A O 1
ATOM 754 N N . ASN A 1 100 ? 24.163 15.470 22.806 1.00 13.60 100 ASN A N 1
ATOM 755 C CA . ASN A 1 100 ? 23.741 16.589 21.976 1.00 19.36 100 ASN A CA 1
ATOM 756 C C . ASN A 1 100 ? 22.414 17.106 22.526 1.00 21.36 100 ASN A C 1
ATOM 757 O O . ASN A 1 100 ? 21.355 16.565 22.210 1.00 10.31 100 ASN A O 1
ATOM 762 N N . PHE A 1 101 ? 22.470 18.144 23.356 1.00 18.09 101 PHE A N 1
ATOM 763 C CA . PHE A 1 101 ? 21.279 18.594 24.077 1.00 15.44 101 PHE A CA 1
ATOM 764 C C . PHE A 1 101 ? 20.271 19.313 23.179 1.00 18.66 101 PHE A C 1
ATOM 765 O O . PHE A 1 101 ? 19.066 19.243 23.416 1.00 20.25 101 PHE A O 1
ATOM 773 N N . ALA A 1 102 ? 20.756 19.989 22.142 1.00 17.41 102 ALA A N 1
ATOM 774 C CA . ALA A 1 102 ? 19.864 20.629 21.172 1.00 22.88 102 ALA A CA 1
ATOM 775 C C . ALA A 1 102 ? 19.085 19.581 20.387 1.00 19.60 102 ALA A C 1
ATOM 776 O O . ALA A 1 102 ? 17.917 19.778 20.048 1.00 18.14 102 ALA A O 1
ATOM 778 N N . ALA A 1 103 ? 19.746 18.470 20.087 1.00 18.55 103 ALA A N 1
ATOM 779 C CA . ALA A 1 103 ? 19.114 17.376 19.363 1.00 21.81 103 ALA A CA 1
ATOM 780 C C . ALA A 1 103 ? 18.033 16.728 20.218 1.00 25.01 103 ALA A C 1
ATOM 781 O O . ALA A 1 103 ? 16.981 16.343 19.710 1.00 20.51 103 ALA A O 1
ATOM 783 N N . LEU A 1 104 ? 18.302 16.601 21.515 1.00 19.34 104 LEU A N 1
ATOM 784 C CA . LEU A 1 104 ? 17.315 16.066 22.446 1.00 16.69 104 LEU A CA 1
ATOM 785 C C . LEU A 1 104 ? 16.065 16.943 22.427 1.00 23.31 104 LEU A C 1
ATOM 786 O O . LEU A 1 104 ? 14.953 16.454 22.215 1.00 23.65 104 LEU A O 1
ATOM 791 N N . ASP A 1 105 ? 16.260 18.242 22.631 1.00 15.87 105 ASP A N 1
ATOM 792 C CA . ASP A 1 105 ? 15.164 19.202 22.666 1.00 17.31 105 ASP A CA 1
ATOM 793 C C . ASP A 1 105 ? 14.453 19.308 21.315 1.00 25.22 105 ASP A C 1
ATOM 794 O O . ASP A 1 105 ? 13.240 19.509 21.258 1.00 24.92 105 ASP A O 1
ATOM 799 N N . ARG A 1 106 ? 15.208 19.179 20.230 1.00 13.82 106 ARG A N 1
ATOM 800 C CA . ARG A 1 106 ? 14.618 19.137 18.896 1.00 24.18 106 ARG A CA 1
ATOM 801 C C . ARG A 1 106 ? 13.601 17.994 18.817 1.00 30.39 106 ARG A C 1
ATOM 802 O O . ARG A 1 106 ? 12.456 18.192 18.406 1.00 19.83 106 ARG A O 1
ATOM 810 N N . LEU A 1 107 ? 14.024 16.809 19.244 1.00 20.76 107 LEU A N 1
ATOM 811 C CA . LEU A 1 107 ? 13.197 15.606 19.169 1.00 18.05 107 LEU A CA 1
ATOM 812 C C . LEU A 1 107 ? 12.000 15.604 20.129 1.00 23.44 107 LEU A C 1
ATOM 813 O O . LEU A 1 107 ? 10.901 15.191 19.753 1.00 28.33 107 LEU A O 1
ATOM 818 N N . TRP A 1 108 ? 12.205 16.057 21.363 1.00 17.98 108 TRP A N 1
ATOM 819 C CA . TRP A 1 108 ? 11.175 15.898 22.390 1.00 21.99 108 TRP A CA 1
ATOM 820 C C . TRP A 1 108 ? 10.764 17.193 23.087 1.00 25.54 108 TRP A C 1
ATOM 821 O O . TRP A 1 108 ? 10.244 17.158 24.206 1.00 26.27 108 TRP A O 1
ATOM 832 N N . GLY A 1 109 ? 10.979 18.327 22.428 1.00 24.12 109 GLY A N 1
ATOM 833 C CA . GLY A 1 109 ? 10.662 19.621 23.017 1.00 25.45 109 GLY A CA 1
ATOM 834 C C . GLY A 1 109 ? 9.178 19.911 23.166 1.00 34.16 109 GLY A C 1
ATOM 835 O O . GLY A 1 109 ? 8.784 20.745 23.984 1.00 35.00 109 GLY A O 1
ATOM 836 N N . ASP A 1 110 ? 8.352 19.230 22.377 1.00 29.25 110 ASP A N 1
ATOM 837 C CA . ASP A 1 110 ? 6.905 19.417 22.447 1.00 27.63 110 ASP A CA 1
ATOM 838 C C . ASP A 1 110 ? 6.236 18.371 23.331 1.00 36.41 110 ASP A C 1
ATOM 839 O O . ASP A 1 110 ? 5.007 18.294 23.392 1.00 41.87 110 ASP A O 1
ATOM 844 N N . CYS A 1 111 ? 7.044 17.560 24.006 1.00 19.45 111 CYS A N 1
ATOM 845 C CA . CYS A 1 111 ? 6.512 16.494 24.842 1.00 24.27 111 CYS A CA 1
ATOM 846 C C . CYS A 1 111 ? 6.556 16.907 26.301 1.00 20.31 111 CYS A C 1
ATOM 847 O O . CYS A 1 111 ? 7.569 17.427 26.774 1.00 27.30 111 CYS A O 1
ATOM 850 N N . PRO A 1 112 ? 5.447 16.687 27.022 1.00 20.84 112 PRO A N 1
ATOM 851 C CA . PRO A 1 112 ? 5.372 17.083 28.431 1.00 15.45 112 PRO A CA 1
ATOM 852 C C . PRO A 1 112 ? 6.397 16.317 29.253 1.00 22.52 112 PRO A C 1
ATOM 853 O O . PRO A 1 112 ? 6.700 15.162 28.929 1.00 16.66 112 PRO A O 1
ATOM 857 N N . VAL A 1 113 ? 6.943 16.952 30.284 1.00 18.50 113 VAL A N 1
ATOM 858 C CA . VAL A 1 113 ? 7.779 16.249 31.249 1.00 17.00 113 VAL A CA 1
ATOM 859 C C . VAL A 1 113 ? 6.835 15.630 32.260 1.00 21.44 113 VAL A C 1
ATOM 860 O O . VAL A 1 113 ? 5.878 16.273 32.682 1.00 23.16 113 VAL A O 1
ATOM 864 N N . VAL A 1 114 ? 7.075 14.375 32.622 1.00 20.58 114 VAL A N 1
ATOM 865 C CA . VAL A 1 114 ? 6.252 13.713 33.625 1.00 11.70 114 VAL A CA 1
ATOM 866 C C . VAL A 1 114 ? 6.887 13.955 34.986 1.00 23.58 114 VAL A C 1
ATOM 867 O O . VAL A 1 114 ? 7.945 13.399 35.285 1.00 24.34 114 VAL A O 1
ATOM 871 N N . PRO A 1 115 ? 6.255 14.810 35.811 1.00 30.81 115 PRO A N 1
ATOM 872 C CA . PRO A 1 115 ? 6.805 15.081 37.143 1.00 34.42 115 PRO A CA 1
ATOM 873 C C . PRO A 1 115 ? 6.670 13.844 38.006 1.00 35.05 115 PRO A C 1
ATOM 874 O O . PRO A 1 115 ? 5.596 13.562 38.535 1.00 50.62 115 PRO A O 1
ATOM 878 N N . VAL A 1 116 ? 7.762 13.104 38.133 1.00 30.60 116 VAL A N 1
ATOM 879 C CA . VAL A 1 116 ? 7.722 11.815 38.802 1.00 43.50 116 VAL A CA 1
ATOM 880 C C . VAL A 1 116 ? 8.411 11.843 40.168 1.0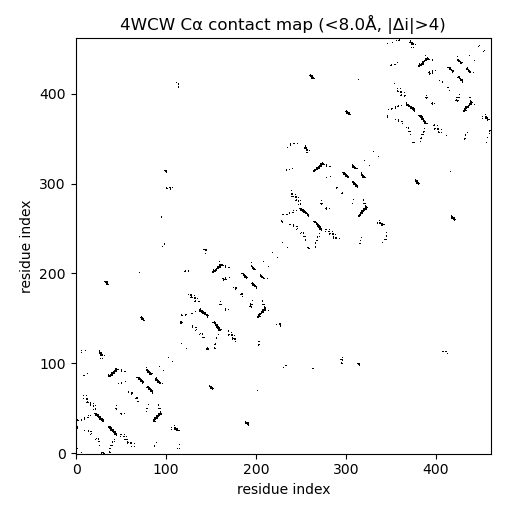0 36.60 116 VAL A C 1
ATOM 881 O O . VAL A 1 116 ? 8.135 11.002 41.028 1.00 42.81 116 VAL A O 1
ATOM 885 N N . ASP A 1 117 ? 9.297 12.820 40.353 1.00 39.71 117 ASP A N 1
ATOM 886 C CA . ASP A 1 117 ? 9.981 13.044 41.630 1.00 53.84 117 ASP A CA 1
ATOM 887 C C . ASP A 1 117 ? 10.812 11.841 42.073 1.00 57.68 117 ASP A C 1
ATOM 888 O O . ASP A 1 117 ? 11.820 11.989 42.765 1.00 50.57 117 ASP A O 1
ATOM 890 N N . THR B 1 2 ? 32.833 -9.083 10.487 1.00 40.73 2 THR B N 1
ATOM 891 C CA . THR B 1 2 ? 31.732 -8.484 9.741 1.00 44.41 2 THR B CA 1
ATOM 892 C C . THR B 1 2 ? 30.375 -9.016 10.213 1.00 40.12 2 THR B C 1
ATOM 893 O O . THR B 1 2 ? 30.304 -9.830 11.131 1.00 42.98 2 THR B O 1
ATOM 897 N N . ALA B 1 3 ? 29.300 -8.561 9.575 1.00 41.78 3 ALA B N 1
ATOM 898 C CA . ALA B 1 3 ? 27.942 -8.858 10.038 1.00 29.46 3 ALA B CA 1
ATOM 899 C C . ALA B 1 3 ? 27.565 -10.337 10.033 1.00 34.05 3 ALA B C 1
ATOM 900 O O . ALA B 1 3 ? 27.920 -11.082 9.124 1.00 34.14 3 ALA B O 1
ATOM 902 N N . ASN B 1 4 ? 26.810 -10.721 11.059 1.00 37.42 4 ASN B N 1
ATOM 903 C CA . ASN B 1 4 ? 26.313 -12.079 11.279 1.00 38.33 4 ASN B CA 1
ATOM 904 C C . ASN B 1 4 ? 25.684 -12.748 10.064 1.00 38.85 4 ASN B C 1
ATOM 905 O O . ASN B 1 4 ? 25.050 -12.090 9.245 1.00 36.74 4 ASN B O 1
ATOM 910 N N . ARG B 1 5 ? 25.847 -14.063 9.968 1.00 42.32 5 ARG B N 1
ATOM 911 C CA . ARG B 1 5 ? 25.129 -14.851 8.974 1.00 39.63 5 ARG B CA 1
ATOM 912 C C . ARG B 1 5 ? 23.637 -14.820 9.273 1.00 35.39 5 ARG B C 1
ATOM 913 O O . ARG B 1 5 ? 22.821 -14.659 8.367 1.00 36.10 5 ARG B O 1
ATOM 915 N N . GLU B 1 6 ? 23.284 -14.970 10.548 1.00 34.27 6 GLU B N 1
ATOM 916 C CA . GLU B 1 6 ? 21.883 -14.924 10.965 1.00 36.75 6 GLU B CA 1
ATOM 917 C C . GLU B 1 6 ? 21.259 -13.554 10.711 1.00 42.07 6 GLU B C 1
ATOM 918 O O . GLU B 1 6 ? 20.049 -13.442 10.559 1.00 44.85 6 GLU B O 1
ATOM 924 N N . ALA B 1 7 ? 22.089 -12.514 10.664 1.00 36.10 7 ALA B N 1
ATOM 925 C CA . ALA B 1 7 ? 21.603 -11.157 10.420 1.00 31.58 7 ALA B CA 1
ATOM 926 C C . ALA B 1 7 ? 21.488 -10.835 8.930 1.00 30.52 7 ALA B C 1
ATOM 927 O O . ALA B 1 7 ? 20.541 -10.172 8.504 1.00 19.74 7 ALA B O 1
ATOM 929 N N . ILE B 1 8 ? 22.466 -11.278 8.146 1.00 26.01 8 ILE B N 1
ATOM 930 C CA . ILE B 1 8 ? 22.434 -11.065 6.701 1.00 23.06 8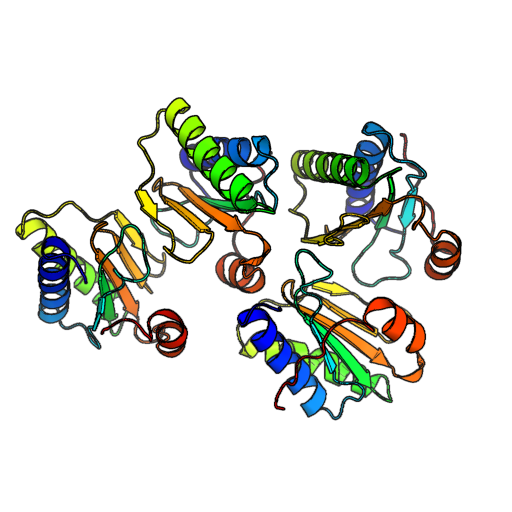 ILE B CA 1
ATOM 931 C C . ILE B 1 8 ? 21.234 -11.788 6.092 1.00 30.19 8 ILE B C 1
ATOM 932 O O . ILE B 1 8 ? 20.547 -11.251 5.221 1.00 38.77 8 ILE B O 1
ATOM 937 N N . ASP B 1 9 ? 20.980 -13.004 6.560 1.00 21.15 9 ASP B N 1
ATOM 938 C CA . ASP B 1 9 ? 19.852 -13.780 6.058 1.00 40.81 9 ASP B CA 1
ATOM 939 C C . ASP B 1 9 ? 18.512 -13.198 6.537 1.00 39.87 9 ASP B C 1
ATOM 940 O O . ASP B 1 9 ? 17.468 -13.442 5.928 1.00 42.77 9 ASP B O 1
ATOM 945 N N . MET B 1 10 ? 18.549 -12.416 7.616 1.00 28.77 10 MET B N 1
ATOM 946 C CA . MET B 1 10 ? 17.373 -11.670 8.063 1.00 29.12 10 MET B CA 1
ATOM 947 C C . MET B 1 10 ? 17.195 -10.405 7.230 1.00 25.84 10 MET B C 1
ATOM 948 O O . MET B 1 10 ? 16.076 -10.047 6.866 1.00 20.41 10 MET B O 1
ATOM 953 N N . ALA B 1 11 ? 18.302 -9.723 6.939 1.00 24.13 11 ALA B N 1
ATOM 954 C CA . ALA B 1 11 ? 18.261 -8.495 6.146 1.00 31.07 11 ALA B CA 1
ATOM 955 C C . ALA B 1 11 ? 17.856 -8.806 4.711 1.00 24.54 11 ALA B C 1
ATOM 956 O O . ALA B 1 11 ? 17.161 -8.021 4.069 1.00 30.97 11 ALA B O 1
ATOM 958 N N . ARG B 1 12 ? 18.319 -9.949 4.216 1.00 28.93 12 ARG B N 1
ATOM 959 C CA . ARG B 1 12 ? 17.929 -10.469 2.907 1.00 32.52 12 ARG B CA 1
ATOM 960 C C . ARG B 1 12 ? 16.408 -10.602 2.810 1.00 25.53 12 ARG B C 1
ATOM 961 O O . ARG B 1 12 ? 15.781 -10.084 1.881 1.00 30.32 12 ARG B O 1
ATOM 969 N N . VAL B 1 13 ? 15.823 -11.280 3.793 1.00 35.17 13 VAL B N 1
ATOM 970 C CA . VAL B 1 13 ? 14.381 -11.500 3.843 1.00 30.99 13 VAL B CA 1
ATOM 971 C C . VAL B 1 13 ? 13.598 -10.195 3.983 1.00 30.04 13 VAL B C 1
ATOM 972 O O . VAL B 1 13 ? 12.669 -9.937 3.220 1.00 34.02 13 VAL B O 1
ATOM 976 N N . ALA B 1 14 ? 13.980 -9.372 4.954 1.00 30.93 14 ALA B N 1
ATOM 977 C CA . ALA B 1 14 ? 13.293 -8.104 5.195 1.00 22.18 14 ALA B CA 1
ATOM 978 C C . ALA B 1 14 ? 13.381 -7.147 4.006 1.00 28.30 14 ALA B C 1
ATOM 979 O O . ALA B 1 14 ? 12.418 -6.451 3.691 1.00 23.84 14 ALA B O 1
ATOM 981 N N . ALA B 1 15 ? 14.537 -7.104 3.352 1.00 30.00 15 ALA B N 1
ATOM 982 C CA . ALA B 1 15 ? 14.717 -6.221 2.202 1.00 31.53 15 ALA B CA 1
ATOM 983 C C . ALA B 1 15 ? 14.003 -6.755 0.961 1.00 26.80 15 ALA B C 1
ATOM 984 O O . ALA B 1 15 ? 13.514 -5.980 0.140 1.00 32.75 15 ALA B O 1
ATOM 986 N N . GLY B 1 16 ? 13.954 -8.079 0.825 1.00 32.88 16 GLY B N 1
ATOM 987 C CA . GLY B 1 16 ? 13.247 -8.710 -0.277 1.00 36.71 16 GLY B CA 1
ATOM 988 C C . GLY B 1 16 ? 11.747 -8.540 -0.138 1.00 42.55 16 GLY B C 1
ATOM 989 O O . GLY B 1 16 ? 11.039 -8.325 -1.123 1.00 39.70 16 GLY B O 1
ATOM 990 N N . ALA B 1 17 ? 11.264 -8.637 1.096 1.00 33.80 17 ALA B N 1
ATOM 991 C CA . ALA B 1 17 ? 9.857 -8.390 1.385 1.00 30.69 17 ALA B CA 1
ATOM 992 C C . ALA B 1 17 ? 9.483 -6.959 1.019 1.00 28.42 17 ALA B C 1
ATOM 993 O O . ALA B 1 17 ? 8.458 -6.718 0.383 1.00 35.04 17 ALA B O 1
ATOM 995 N N . ALA B 1 18 ? 10.317 -6.008 1.430 1.00 36.58 18 ALA B N 1
ATOM 996 C CA . ALA B 1 18 ? 10.103 -4.608 1.083 1.00 24.16 18 ALA B CA 1
ATOM 997 C C . ALA B 1 18 ? 10.179 -4.409 -0.427 1.00 35.15 18 ALA B C 1
ATOM 998 O O . ALA B 1 18 ? 9.525 -3.527 -0.983 1.00 37.29 18 ALA B O 1
ATOM 1000 N N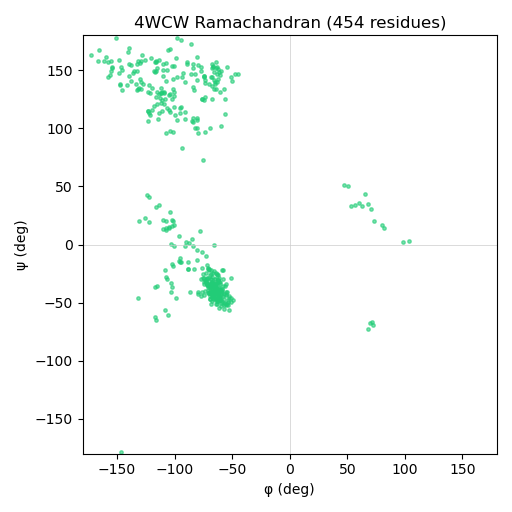 . ALA B 1 19 ? 10.989 -5.228 -1.088 1.00 34.07 19 ALA B N 1
ATOM 1001 C CA . ALA B 1 19 ? 11.064 -5.197 -2.545 1.00 41.09 19 ALA B CA 1
ATOM 1002 C C . ALA B 1 19 ? 9.792 -5.752 -3.185 1.00 39.10 19 ALA B C 1
ATOM 1003 O O . ALA B 1 19 ? 9.321 -5.240 -4.200 1.00 42.86 19 ALA B O 1
ATOM 1005 N N . ALA B 1 20 ? 9.249 -6.811 -2.597 1.00 47.49 20 ALA B N 1
ATOM 1006 C CA . ALA B 1 20 ? 8.041 -7.435 -3.124 1.00 46.13 20 ALA B CA 1
ATOM 1007 C C . ALA B 1 20 ? 6.828 -6.505 -3.055 1.00 50.16 20 ALA B C 1
ATOM 1008 O O . ALA B 1 20 ? 5.915 -6.606 -3.875 1.00 54.46 20 ALA B O 1
ATOM 1010 N N . LYS B 1 21 ? 6.809 -5.610 -2.072 1.00 43.94 21 LYS B N 1
ATOM 1011 C CA . LYS B 1 21 ? 5.695 -4.676 -1.946 1.00 44.19 21 LYS B CA 1
ATOM 1012 C C . LYS B 1 21 ? 6.048 -3.273 -2.416 1.00 42.42 21 LYS B C 1
ATOM 1013 O O . LYS B 1 21 ? 5.489 -2.290 -1.931 1.00 35.37 21 LYS B O 1
ATOM 1019 N N . LEU B 1 22 ? 6.987 -3.196 -3.355 1.00 38.79 22 LEU B N 1
ATOM 1020 C CA . LEU B 1 22 ? 7.231 -1.980 -4.133 1.00 48.09 22 LEU B CA 1
ATOM 1021 C C . LEU B 1 22 ? 7.758 -0.778 -3.343 1.00 38.41 22 LEU B C 1
ATOM 1022 O O . LEU B 1 22 ? 7.309 0.354 -3.537 1.00 40.19 22 LEU B O 1
ATOM 1027 N N . ALA B 1 23 ? 8.718 -1.029 -2.460 1.00 40.57 23 ALA B N 1
ATOM 1028 C CA . ALA B 1 23 ? 9.377 0.051 -1.736 1.00 30.26 23 ALA B CA 1
ATOM 1029 C C . ALA B 1 23 ? 10.444 0.694 -2.609 1.00 32.70 23 ALA B C 1
ATOM 1030 O O . ALA B 1 23 ? 10.903 0.098 -3.583 1.00 28.69 23 ALA B O 1
ATOM 1032 N N . ASP B 1 24 ? 10.847 1.906 -2.243 1.00 24.69 24 ASP B N 1
ATOM 1033 C CA . ASP B 1 24 ? 11.842 2.653 -3.002 1.00 32.77 24 ASP B CA 1
ATOM 1034 C C . ASP B 1 24 ? 13.106 2.851 -2.171 1.00 46.60 24 ASP B C 1
ATOM 1035 O O . ASP B 1 24 ? 13.045 2.894 -0.940 1.00 32.40 24 ASP B O 1
ATOM 1040 N N . ASP B 1 25 ? 14.247 2.964 -2.847 1.00 40.34 25 ASP B N 1
ATOM 1041 C CA . ASP B 1 25 ? 15.530 3.202 -2.184 1.00 43.77 25 ASP B CA 1
ATOM 1042 C C . ASP B 1 25 ? 15.811 2.237 -1.031 1.00 38.10 25 ASP B C 1
ATOM 1043 O O . ASP B 1 25 ? 16.134 2.662 0.079 1.00 34.16 25 ASP B O 1
ATOM 1048 N N . VAL B 1 26 ? 15.670 0.941 -1.292 1.00 33.56 26 VAL B N 1
ATOM 1049 C CA . VAL B 1 26 ? 15.943 -0.073 -0.277 1.00 29.03 26 VAL B CA 1
ATOM 1050 C C . VAL B 1 26 ? 17.444 -0.279 -0.090 1.00 36.27 26 VAL B C 1
ATOM 1051 O O . VAL B 1 26 ? 18.169 -0.565 -1.044 1.00 35.76 26 VAL B O 1
ATOM 1055 N N . VAL B 1 27 ? 17.897 -0.137 1.151 1.00 31.62 27 VAL B N 1
ATOM 1056 C CA . VAL B 1 27 ? 19.313 -0.200 1.486 1.00 19.77 27 VAL B CA 1
ATOM 1057 C C . VAL B 1 27 ? 19.529 -1.152 2.664 1.00 31.14 27 VAL B C 1
ATOM 1058 O O . VAL B 1 27 ? 18.777 -1.119 3.642 1.00 26.47 27 VAL B O 1
ATOM 1062 N N . VAL B 1 28 ? 20.535 -2.017 2.554 1.00 19.95 28 VAL B N 1
ATOM 1063 C CA . VAL B 1 28 ? 20.973 -2.835 3.679 1.00 21.35 28 VAL B CA 1
ATOM 1064 C C . VAL B 1 28 ? 22.304 -2.299 4.198 1.00 30.81 28 VAL B C 1
ATOM 1065 O O . VAL B 1 28 ? 23.300 -2.282 3.473 1.00 26.44 28 VAL B O 1
ATOM 1069 N N . ILE B 1 29 ? 22.314 -1.849 5.450 1.00 19.68 29 ILE B N 1
ATOM 1070 C CA . ILE B 1 29 ? 23.515 -1.270 6.052 1.00 20.54 29 ILE B CA 1
ATOM 1071 C C . ILE B 1 29 ? 24.080 -2.160 7.152 1.00 28.31 29 ILE B C 1
ATOM 1072 O O . ILE B 1 29 ? 23.392 -2.461 8.129 1.00 31.16 29 ILE B O 1
ATOM 1077 N N . ASP B 1 30 ? 25.333 -2.572 6.986 1.00 21.59 30 ASP B N 1
ATOM 1078 C CA . ASP B 1 30 ? 26.035 -3.363 7.993 1.00 24.80 30 ASP B CA 1
ATOM 1079 C C . ASP B 1 30 ? 26.556 -2.436 9.088 1.00 28.79 30 ASP B C 1
ATOM 1080 O O . ASP B 1 30 ? 27.502 -1.685 8.868 1.00 20.04 30 ASP B O 1
ATOM 1085 N N . VAL B 1 31 ? 25.948 -2.497 10.269 1.00 24.14 31 VAL B N 1
ATOM 1086 C CA . VAL B 1 31 ? 26.388 -1.660 11.385 1.00 21.63 31 VAL B CA 1
ATOM 1087 C C . VAL B 1 31 ? 27.061 -2.480 12.484 1.00 18.19 31 VAL B C 1
ATOM 1088 O O . VAL B 1 31 ? 27.278 -1.986 13.596 1.00 16.53 31 VAL B O 1
ATOM 1092 N N . SER B 1 32 ? 27.389 -3.730 12.161 1.00 16.64 32 SER B N 1
ATOM 1093 C CA . SER B 1 32 ? 28.001 -4.660 13.113 1.00 16.87 32 SER B CA 1
ATOM 1094 C C . SER B 1 32 ? 29.316 -4.140 13.682 1.00 20.47 32 SER B C 1
ATOM 1095 O O . SER B 1 32 ? 29.685 -4.459 14.817 1.00 20.34 32 SER B O 1
ATOM 1098 N N . GLY B 1 33 ? 30.025 -3.341 12.892 1.00 19.90 33 GLY B N 1
ATOM 1099 C CA . GLY B 1 33 ? 31.292 -2.785 13.330 1.00 22.42 33 GLY B CA 1
ATOM 1100 C C . GLY B 1 33 ? 31.096 -1.701 14.370 1.00 27.08 33 GLY B C 1
ATOM 1101 O O . GLY B 1 33 ? 31.989 -1.440 15.179 1.00 28.03 33 GLY B O 1
ATOM 1102 N N . GLN B 1 34 ? 29.914 -1.085 14.355 1.00 22.67 34 GLN B N 1
ATOM 1103 C CA . GLN B 1 34 ? 29.620 0.080 15.191 1.00 25.06 34 GLN B CA 1
ATOM 1104 C C . GLN B 1 34 ? 28.856 -0.249 16.474 1.00 21.06 34 GLN B C 1
ATOM 1105 O O . GLN B 1 34 ? 29.191 0.251 17.554 1.00 18.06 34 GLN B O 1
ATOM 1111 N N . LEU B 1 35 ? 27.817 -1.071 16.345 1.00 14.95 35 LEU B N 1
ATOM 1112 C CA . LEU B 1 35 ? 26.902 -1.336 17.453 1.00 10.65 35 LEU B CA 1
ATOM 1113 C C . LEU B 1 35 ? 27.204 -2.646 18.172 1.00 13.51 35 LEU B C 1
ATOM 1114 O O . LEU B 1 35 ? 27.876 -3.523 17.632 1.00 13.02 35 LEU B O 1
ATOM 1119 N N . VAL B 1 36 ? 26.707 -2.764 19.401 1.00 10.75 36 VAL B N 1
ATOM 1120 C CA . VAL B 1 36 ? 26.915 -3.955 20.229 1.00 10.62 36 VAL B CA 1
ATOM 1121 C C . VAL B 1 36 ? 25.972 -5.099 19.857 1.00 20.83 36 VAL B C 1
ATOM 1122 O O . VAL B 1 36 ? 26.387 -6.255 19.774 1.00 21.41 36 VAL B O 1
ATOM 1126 N N . ILE B 1 37 ? 24.705 -4.767 19.623 1.00 15.93 37 ILE B N 1
ATOM 1127 C CA . ILE B 1 37 ? 23.672 -5.779 19.415 1.00 20.86 37 ILE B CA 1
ATOM 1128 C C . ILE B 1 37 ? 23.212 -5.919 17.958 1.00 17.55 37 ILE B C 1
ATOM 1129 O O . ILE B 1 37 ? 23.327 -6.989 17.357 1.00 21.84 37 ILE B O 1
ATOM 1134 N N . THR B 1 38 ? 22.670 -4.839 17.408 1.00 16.70 38 THR B N 1
ATOM 1135 C CA . THR B 1 38 ? 22.202 -4.817 16.022 1.00 18.26 38 THR B CA 1
ATOM 1136 C C . THR B 1 38 ? 23.345 -5.019 15.032 1.00 15.05 38 THR B C 1
ATOM 1137 O O . THR B 1 38 ? 24.393 -4.386 15.153 1.00 17.53 38 THR B O 1
ATOM 1141 N N . ASP B 1 39 ? 23.143 -5.889 14.046 1.00 14.19 39 ASP B N 1
ATOM 1142 C CA . ASP B 1 39 ? 24.161 -6.101 13.018 1.00 22.25 39 ASP B CA 1
ATOM 1143 C C . ASP B 1 39 ? 23.852 -5.411 11.690 1.00 22.26 39 ASP B C 1
ATOM 1144 O O . ASP B 1 39 ? 24.761 -4.925 11.016 1.00 20.44 39 ASP B O 1
ATOM 1149 N N . CYS B 1 40 ? 22.578 -5.370 11.311 1.00 14.00 40 CYS B N 1
ATOM 1150 C CA . CYS B 1 40 ? 22.196 -4.711 10.066 1.00 16.91 40 CYS B CA 1
ATOM 1151 C C . CYS B 1 40 ? 21.008 -3.776 10.244 1.00 17.66 40 CYS B C 1
ATOM 1152 O O . CYS B 1 40 ? 20.157 -3.991 11.106 1.00 12.64 40 CYS B O 1
ATOM 1155 N N . PHE B 1 41 ? 20.980 -2.720 9.439 1.00 14.58 41 PHE B N 1
ATOM 1156 C CA . PHE B 1 41 ? 19.787 -1.906 9.276 1.00 16.50 41 PHE B CA 1
ATOM 1157 C C . PHE B 1 41 ? 19.257 -2.163 7.885 1.00 29.98 41 PHE B C 1
ATOM 1158 O O . PHE B 1 41 ? 20.034 -2.382 6.952 1.00 20.64 41 PHE B O 1
ATOM 1166 N N . VAL B 1 42 ? 17.938 -2.158 7.745 1.00 22.50 42 VAL B N 1
ATOM 1167 C CA . VAL B 1 42 ? 17.322 -2.138 6.427 1.00 19.40 42 VAL B CA 1
ATOM 1168 C C . VAL B 1 42 ? 16.453 -0.898 6.365 1.00 21.83 42 VAL B C 1
ATOM 1169 O O . VAL B 1 42 ? 15.458 -0.796 7.078 1.00 22.12 42 VAL B O 1
ATOM 1173 N N . ILE B 1 43 ? 16.849 0.067 5.547 1.00 20.47 43 ILE B N 1
ATOM 1174 C CA . ILE B 1 43 ? 16.029 1.252 5.364 1.00 29.19 43 ILE B CA 1
ATOM 1175 C C . ILE B 1 43 ? 15.276 1.143 4.045 1.00 31.13 43 ILE B C 1
ATOM 1176 O O . ILE B 1 43 ? 15.715 0.461 3.111 1.00 22.86 43 ILE B O 1
ATOM 1181 N N . ALA B 1 44 ? 14.131 1.806 3.980 1.00 24.97 44 ALA B N 1
ATOM 1182 C CA . ALA B 1 44 ? 13.331 1.822 2.767 1.00 31.45 44 ALA B CA 1
ATOM 1183 C C . ALA B 1 44 ? 12.399 3.019 2.807 1.00 27.82 44 ALA B C 1
ATOM 1184 O O . ALA B 1 44 ? 12.152 3.590 3.870 1.00 21.19 44 ALA B O 1
ATOM 1186 N N . SER B 1 45 ? 11.883 3.400 1.648 1.00 27.86 45 SER B N 1
ATOM 1187 C CA . SER B 1 45 ? 10.941 4.503 1.583 1.00 23.94 45 SER B CA 1
ATOM 1188 C C . SER B 1 45 ? 9.591 4.045 1.061 1.00 28.35 45 SER B C 1
ATOM 1189 O O . SER B 1 45 ? 9.498 3.100 0.275 1.00 27.25 45 SER B O 1
ATOM 1192 N N . GLY B 1 46 ? 8.541 4.712 1.521 1.00 27.21 46 GLY B N 1
ATOM 1193 C CA . GLY B 1 46 ? 7.233 4.566 0.917 1.00 16.43 46 GLY B CA 1
ATOM 1194 C C . GLY B 1 46 ? 6.873 5.919 0.352 1.00 23.55 46 GLY B C 1
ATOM 1195 O O . GLY B 1 46 ? 7.301 6.942 0.891 1.00 28.95 46 GLY B O 1
ATOM 1196 N N . SER B 1 47 ? 6.105 5.939 -0.732 1.00 28.34 47 SER B N 1
ATOM 1197 C CA . SER B 1 47 ? 5.721 7.204 -1.347 1.00 34.08 47 SER B CA 1
ATOM 1198 C C . SER B 1 47 ? 4.746 7.970 -0.459 1.00 29.63 47 SER B C 1
ATOM 1199 O O . SER B 1 47 ? 4.680 9.203 -0.512 1.00 23.13 47 SER B O 1
ATOM 1202 N N . ASN B 1 48 ? 4.006 7.229 0.364 1.00 32.21 48 ASN B N 1
ATOM 1203 C CA . ASN B 1 48 ? 3.046 7.818 1.297 1.00 28.53 48 ASN B CA 1
ATOM 1204 C C . ASN B 1 48 ? 2.845 6.966 2.552 1.00 25.09 48 ASN B C 1
ATOM 1205 O O . ASN B 1 48 ? 3.417 5.884 2.673 1.00 24.46 48 ASN B O 1
ATOM 1210 N N . GLU B 1 49 ? 2.015 7.454 3.470 1.00 22.33 49 GLU B N 1
ATOM 1211 C CA . GLU B 1 49 ? 1.765 6.774 4.741 1.00 26.58 49 GLU B CA 1
ATOM 1212 C C . GLU B 1 49 ? 1.160 5.379 4.567 1.00 30.00 49 GLU B C 1
ATOM 1213 O O . GLU B 1 49 ? 1.505 4.453 5.304 1.00 28.09 49 GLU B O 1
ATOM 1219 N N . ARG B 1 50 ? 0.263 5.229 3.595 1.00 19.58 50 ARG B N 1
ATOM 1220 C CA . ARG B 1 50 ? -0.370 3.936 3.342 1.00 25.68 50 ARG B CA 1
ATOM 1221 C C . ARG B 1 50 ? 0.606 2.938 2.739 1.00 21.35 50 ARG B C 1
ATOM 1222 O O . ARG B 1 50 ? 0.531 1.746 3.032 1.00 16.66 50 ARG B O 1
ATOM 1230 N N . GLN B 1 51 ? 1.525 3.420 1.905 1.00 20.92 51 GLN B N 1
ATOM 1231 C CA . GLN B 1 51 ? 2.532 2.538 1.323 1.00 31.14 51 GLN B CA 1
ATOM 1232 C C . GLN B 1 51 ? 3.500 2.075 2.402 1.00 20.19 51 GLN B C 1
ATOM 1233 O O . GLN B 1 51 ? 3.904 0.909 2.432 1.00 21.11 51 GLN B O 1
ATOM 1239 N N . VAL B 1 52 ? 3.869 2.995 3.286 1.00 22.96 52 VAL B N 1
ATOM 1240 C CA . VAL B 1 52 ? 4.688 2.651 4.440 1.00 18.81 52 VAL B CA 1
ATOM 1241 C C . VAL B 1 52 ? 4.003 1.536 5.226 1.00 25.76 52 VAL B C 1
ATOM 1242 O O . VAL B 1 52 ? 4.642 0.562 5.636 1.00 23.19 52 VAL B O 1
ATOM 1246 N N . ASN B 1 53 ? 2.691 1.675 5.395 1.00 17.24 53 ASN B N 1
ATOM 1247 C CA . ASN B 1 53 ? 1.878 0.699 6.107 1.00 17.78 53 ASN B CA 1
ATOM 1248 C C . ASN B 1 53 ? 1.935 -0.669 5.434 1.00 21.21 53 ASN B C 1
ATOM 1249 O O . ASN B 1 53 ? 2.131 -1.694 6.084 1.00 20.18 53 ASN B O 1
ATOM 1254 N N . ALA B 1 54 ? 1.753 -0.679 4.120 1.00 28.62 54 ALA B N 1
ATOM 1255 C CA . ALA B 1 54 ? 1.783 -1.923 3.360 1.00 28.01 54 ALA B CA 1
ATOM 1256 C C . ALA B 1 54 ? 3.175 -2.553 3.365 1.00 19.91 54 ALA B C 1
ATOM 1257 O O . ALA B 1 54 ? 3.306 -3.772 3.451 1.00 21.76 54 ALA B O 1
ATOM 1259 N N . ILE B 1 55 ? 4.208 -1.723 3.250 1.00 23.30 55 ILE B N 1
ATOM 1260 C CA . ILE B 1 55 ? 5.586 -2.215 3.268 1.00 28.12 55 ILE B CA 1
ATOM 1261 C C . ILE B 1 55 ? 5.869 -2.952 4.576 1.00 25.61 55 ILE B C 1
ATOM 1262 O O . ILE B 1 55 ? 6.384 -4.076 4.565 1.00 27.40 55 ILE B O 1
ATOM 1267 N N . VAL B 1 56 ? 5.516 -2.320 5.695 1.00 20.72 56 VAL B N 1
ATOM 1268 C CA . VAL B 1 56 ? 5.631 -2.950 7.009 1.00 18.53 56 VAL B CA 1
ATOM 1269 C C . VAL B 1 56 ? 4.934 -4.302 7.046 1.00 19.12 56 VAL B C 1
ATOM 1270 O O . VAL B 1 56 ? 5.499 -5.281 7.539 1.00 20.38 56 VAL B O 1
ATOM 1274 N N . ASP B 1 57 ? 3.715 -4.351 6.510 1.00 17.88 57 ASP B N 1
ATOM 1275 C CA . ASP B 1 57 ? 2.942 -5.586 6.455 1.00 24.59 57 ASP B CA 1
ATOM 1276 C C . ASP B 1 57 ? 3.705 -6.673 5.717 1.00 26.65 57 ASP B C 1
ATOM 1277 O O . ASP B 1 57 ? 3.787 -7.808 6.177 1.00 30.56 57 ASP B O 1
ATOM 1282 N N . GLU B 1 58 ? 4.257 -6.318 4.563 1.00 26.95 58 GLU B N 1
ATOM 1283 C CA . GLU B 1 58 ? 5.031 -7.255 3.759 1.00 25.82 58 GLU B CA 1
ATOM 1284 C C . GLU B 1 58 ? 6.225 -7.792 4.535 1.00 27.20 58 GLU B C 1
ATOM 1285 O O . GLU B 1 58 ? 6.444 -9.010 4.603 1.00 27.22 58 GLU B O 1
ATOM 1287 N N . VAL B 1 59 ? 6.991 -6.875 5.121 1.00 26.34 59 VAL B N 1
ATOM 1288 C CA . VAL B 1 59 ? 8.171 -7.241 5.894 1.00 32.64 59 VAL B CA 1
ATOM 1289 C C . VAL B 1 59 ? 7.801 -8.192 7.018 1.00 23.75 59 VAL B C 1
ATOM 1290 O O . VAL B 1 59 ? 8.349 -9.290 7.107 1.00 27.15 59 VAL B O 1
ATOM 1294 N N . GLU B 1 60 ? 6.854 -7.778 7.856 1.00 27.67 60 GLU B N 1
ATOM 1295 C CA . GLU B 1 60 ? 6.438 -8.579 9.002 1.00 26.23 60 GLU B CA 1
ATOM 1296 C C . GLU B 1 60 ? 5.874 -9.940 8.593 1.00 32.60 60 GLU B C 1
ATOM 1297 O O . GLU B 1 60 ? 6.050 -10.934 9.306 1.00 25.42 60 GLU B O 1
ATOM 1299 N N . GLU B 1 61 ? 5.205 -9.982 7.442 1.00 30.62 61 GLU B N 1
ATOM 1300 C CA . GLU B 1 61 ? 4.574 -11.208 6.963 1.00 30.93 61 GLU B CA 1
ATOM 1301 C C . GLU B 1 61 ? 5.617 -12.287 6.666 1.00 34.09 61 GLU B C 1
ATOM 1302 O O . GLU B 1 61 ? 5.499 -13.417 7.144 1.00 33.07 61 GLU B O 1
ATOM 1308 N N . LYS B 1 62 ? 6.633 -11.930 5.882 1.00 29.57 62 LYS B N 1
ATOM 1309 C CA . LYS B 1 62 ? 7.695 -12.865 5.500 1.00 43.13 62 LYS B CA 1
ATOM 1310 C C . LYS B 1 62 ? 8.645 -13.199 6.643 1.00 46.37 62 LYS B C 1
ATOM 1311 O O . LYS B 1 62 ? 9.138 -14.329 6.737 1.00 33.19 62 LYS B O 1
ATOM 1317 N N . MET B 1 63 ? 8.903 -12.221 7.508 1.00 37.06 63 MET B N 1
ATOM 1318 C CA . MET B 1 63 ? 9.738 -12.465 8.676 1.00 30.17 63 MET B CA 1
ATOM 1319 C C . MET B 1 63 ? 9.084 -13.501 9.582 1.00 37.15 63 MET B C 1
ATOM 1320 O O . MET B 1 63 ? 9.771 -14.344 10.155 1.00 35.49 63 MET B O 1
ATOM 1325 N N . ARG B 1 64 ? 7.760 -13.452 9.702 1.00 36.00 64 ARG B N 1
ATOM 1326 C CA . ARG B 1 64 ? 7.052 -14.471 10.469 1.00 29.81 64 ARG B CA 1
ATOM 1327 C C . ARG B 1 64 ? 7.130 -15.811 9.746 1.00 44.02 64 ARG B C 1
ATOM 1328 O O . ARG B 1 64 ? 7.343 -16.855 10.368 1.00 39.08 64 ARG B O 1
ATOM 1336 N N . GLN B 1 65 ? 6.966 -15.769 8.426 1.00 34.62 65 GLN B N 1
ATOM 1337 C CA . GLN B 1 65 ? 7.008 -16.972 7.601 1.00 45.92 65 GLN B CA 1
ATOM 1338 C C . GLN B 1 65 ? 8.350 -17.690 7.708 1.00 46.16 65 GLN B C 1
ATOM 1339 O O . GLN B 1 65 ? 8.399 -18.918 7.762 1.00 41.43 65 GLN B O 1
ATOM 1345 N N . ALA B 1 66 ? 9.434 -16.920 7.751 1.00 39.65 66 ALA B N 1
ATOM 1346 C CA . ALA B 1 66 ? 10.777 -17.493 7.841 1.00 30.04 66 ALA B CA 1
ATOM 1347 C C . ALA B 1 66 ? 11.121 -17.949 9.258 1.00 36.58 66 ALA B C 1
ATOM 1348 O O . ALA B 1 66 ? 12.276 -18.258 9.557 1.00 44.19 66 ALA B O 1
ATOM 1350 N N . GLY B 1 67 ? 10.116 -17.986 10.128 1.00 36.22 67 GLY B N 1
ATOM 1351 C CA . GLY B 1 67 ? 10.297 -18.468 11.486 1.00 36.09 67 GLY B CA 1
ATOM 1352 C C . GLY B 1 67 ? 11.118 -17.543 12.365 1.00 36.61 67 GLY B C 1
ATOM 1353 O O . GLY B 1 67 ? 11.814 -17.996 13.276 1.00 33.90 67 GLY B O 1
ATOM 1354 N N . TYR B 1 68 ? 11.044 -16.245 12.092 1.00 38.30 68 TYR B N 1
ATOM 1355 C CA . TYR B 1 68 ? 11.749 -15.261 12.902 1.00 31.63 68 TYR B CA 1
ATOM 1356 C C . TYR B 1 68 ? 10.879 -14.707 14.012 1.00 28.41 68 TYR B C 1
ATOM 1357 O O . TYR B 1 68 ? 9.660 -14.592 13.863 1.00 22.24 68 TYR B O 1
ATOM 1366 N N . ARG B 1 69 ? 11.529 -14.374 15.123 1.00 31.92 69 ARG B N 1
ATOM 1367 C CA . ARG B 1 69 ? 10.918 -13.670 16.239 1.00 29.38 69 ARG B CA 1
ATOM 1368 C C . ARG B 1 69 ? 10.075 -12.499 15.751 1.00 21.93 69 ARG B C 1
ATOM 1369 O O . ARG B 1 69 ? 10.394 -11.880 14.734 1.00 18.24 69 ARG B O 1
ATOM 1377 N N . PRO B 1 70 ? 8.978 -12.204 16.464 1.00 28.36 70 PRO B N 1
ATOM 1378 C CA . PRO B 1 70 ? 8.161 -11.045 16.103 1.00 26.98 70 PRO B CA 1
ATOM 1379 C C . PRO B 1 70 ? 8.988 -9.792 16.327 1.00 26.63 70 PRO B C 1
ATOM 1380 O O . PRO B 1 70 ? 9.849 -9.783 17.210 1.00 27.59 70 PRO B O 1
ATOM 1384 N N . ALA B 1 71 ? 8.754 -8.755 15.534 1.00 14.27 71 ALA B N 1
ATOM 1385 C CA . ALA B 1 71 ? 9.459 -7.490 15.742 1.00 24.01 71 ALA B CA 1
ATOM 1386 C C . ALA B 1 71 ? 8.940 -6.714 16.948 1.00 24.65 71 ALA B C 1
ATOM 1387 O O . ALA B 1 71 ? 7.742 -6.734 17.246 1.00 24.72 71 ALA B O 1
ATOM 1389 N N . ARG B 1 72 ? 9.849 -6.035 17.642 1.00 15.48 72 ARG B N 1
ATOM 1390 C CA . ARG B 1 72 ? 9.458 -4.977 18.565 1.00 9.41 72 ARG B CA 1
ATOM 1391 C C . ARG B 1 72 ? 9.227 -3.777 17.663 1.00 10.70 72 ARG B C 1
ATOM 1392 O O . ARG B 1 72 ? 10.179 -3.197 17.139 1.00 13.54 72 ARG B O 1
ATOM 1400 N N . ARG B 1 73 ? 7.966 -3.412 17.462 1.00 11.67 73 ARG B N 1
ATOM 1401 C CA . ARG B 1 73 ? 7.642 -2.310 16.565 1.00 12.23 73 ARG B CA 1
ATOM 1402 C C . ARG B 1 73 ? 7.608 -0.966 17.267 1.00 11.03 73 ARG B C 1
ATOM 1403 O O . ARG B 1 73 ? 7.413 -0.877 18.484 1.00 8.09 73 ARG B O 1
ATOM 1411 N N . GLU B 1 74 ? 7.829 0.081 16.483 1.00 12.14 74 GLU B N 1
ATOM 1412 C CA . GLU B 1 74 ? 7.618 1.444 16.943 1.00 14.20 74 GLU B CA 1
ATOM 1413 C C . GLU B 1 74 ? 7.178 2.247 15.740 1.00 8.04 74 GLU B C 1
ATOM 1414 O O . GLU B 1 74 ? 7.424 1.840 14.606 1.00 14.81 74 GLU B O 1
ATOM 1420 N N . GLY B 1 75 ? 6.516 3.374 15.964 1.00 14.29 75 GLY B N 1
ATOM 1421 C CA . GLY B 1 75 ? 6.120 4.204 14.843 1.00 21.83 75 GLY B CA 1
ATOM 1422 C C . GLY B 1 75 ? 5.672 5.597 15.220 1.00 20.66 75 GLY B C 1
ATOM 1423 O O . GLY B 1 75 ? 5.286 5.857 16.365 1.00 11.62 75 GLY B O 1
ATOM 1424 N N . ALA B 1 76 ? 5.739 6.501 14.250 1.00 10.57 76 ALA B N 1
ATOM 1425 C CA . ALA B 1 76 ? 5.149 7.824 14.400 1.00 23.76 76 ALA B CA 1
ATOM 1426 C C . ALA B 1 76 ? 3.640 7.689 14.295 1.00 20.75 76 ALA B C 1
ATOM 1427 O O . ALA B 1 76 ? 3.141 6.946 13.452 1.00 20.37 76 ALA B O 1
ATOM 1429 N N . ARG B 1 77 ? 2.911 8.408 15.141 1.00 20.02 77 ARG B N 1
ATOM 1430 C CA . ARG B 1 77 ? 1.456 8.294 15.167 1.00 22.95 77 ARG B CA 1
ATOM 1431 C C . ARG B 1 77 ? 0.808 8.742 13.854 1.00 24.38 77 ARG B C 1
ATOM 1432 O O . ARG B 1 77 ? -0.281 8.287 13.508 1.00 27.86 77 ARG B O 1
ATOM 1440 N N . GLU B 1 78 ? 1.491 9.609 13.113 1.00 22.43 78 GLU B N 1
ATOM 1441 C CA . GLU B 1 78 ? 0.983 10.075 11.824 1.00 36.93 78 GLU B CA 1
ATOM 1442 C C . GLU B 1 78 ? 1.399 9.142 10.692 1.00 30.42 78 GLU B C 1
ATOM 1443 O O . GLU B 1 78 ? 1.099 9.405 9.526 1.00 37.20 78 GLU B O 1
ATOM 1449 N N . GLY B 1 79 ? 2.106 8.067 11.036 1.00 22.54 79 GLY B N 1
ATOM 1450 C CA . GLY B 1 79 ? 2.489 7.049 10.068 1.00 23.52 79 GLY B CA 1
ATOM 1451 C C . GLY B 1 79 ? 3.584 7.467 9.106 1.00 19.92 79 GLY B C 1
ATOM 1452 O O . GLY B 1 79 ? 3.753 6.862 8.045 1.00 21.69 79 GLY B O 1
ATOM 1453 N N . ARG B 1 80 ? 4.339 8.495 9.478 1.00 23.18 80 ARG B N 1
ATOM 1454 C CA . ARG B 1 80 ? 5.431 8.978 8.636 1.00 21.66 80 ARG B CA 1
ATOM 1455 C C . ARG B 1 80 ? 6.586 7.979 8.601 1.00 26.93 80 ARG B C 1
ATOM 1456 O O . ARG B 1 80 ? 7.274 7.843 7.587 1.00 25.40 80 ARG B O 1
ATOM 1464 N N . TRP B 1 81 ? 6.793 7.279 9.712 1.00 16.76 81 TRP B N 1
ATOM 1465 C CA . TRP B 1 81 ? 7.811 6.240 9.772 1.00 13.69 81 TRP B CA 1
ATOM 1466 C C . TRP B 1 81 ? 7.385 5.108 10.692 1.00 20.02 81 TRP B C 1
ATOM 1467 O O . TRP B 1 81 ? 6.594 5.306 11.620 1.00 22.90 81 TRP B O 1
ATOM 1478 N N . THR B 1 82 ? 7.905 3.918 10.416 1.00 13.04 82 THR B N 1
ATOM 1479 C CA . THR B 1 82 ? 7.702 2.761 11.277 1.00 15.96 82 THR B CA 1
ATOM 1480 C C . THR B 1 82 ? 9.017 1.999 11.398 1.00 15.70 82 THR B C 1
ATOM 1481 O O . THR B 1 82 ? 9.776 1.875 10.429 1.00 13.55 82 THR B O 1
ATOM 1485 N N . LEU B 1 83 ? 9.298 1.507 12.596 1.00 16.09 83 LEU B N 1
ATOM 1486 C CA . LEU B 1 83 ? 10.523 0.755 12.831 1.00 17.41 83 LEU B CA 1
ATOM 1487 C C . LEU B 1 83 ? 10.193 -0.635 13.360 1.00 15.93 83 LEU B C 1
ATOM 1488 O O . LEU B 1 83 ? 9.314 -0.787 14.213 1.00 14.92 83 LEU B O 1
ATOM 1493 N N . LEU B 1 84 ? 10.888 -1.651 12.852 1.00 13.34 84 LEU B N 1
ATOM 1494 C CA . LEU B 1 84 ? 10.730 -3.011 13.362 1.00 10.15 84 LEU B CA 1
ATOM 1495 C C . LEU B 1 84 ? 12.063 -3.523 13.895 1.00 9.81 84 LEU B C 1
ATOM 1496 O O . LEU B 1 84 ? 13.018 -3.678 13.134 1.00 15.27 84 LEU B O 1
ATOM 1501 N N . ASP B 1 85 ? 12.130 -3.777 15.199 1.00 8.57 85 ASP B N 1
ATOM 1502 C CA . ASP B 1 85 ? 13.358 -4.267 15.824 1.00 10.54 85 ASP B CA 1
ATOM 1503 C C . ASP B 1 85 ? 13.335 -5.787 15.943 1.00 10.77 85 ASP B C 1
ATOM 1504 O O . ASP B 1 85 ? 12.522 -6.346 16.677 1.00 13.24 85 ASP B O 1
ATOM 1509 N N . TYR B 1 86 ? 14.223 -6.447 15.207 1.00 13.37 86 TYR B N 1
ATOM 1510 C CA . TYR B 1 86 ? 14.375 -7.895 15.281 1.00 14.68 86 TYR B CA 1
ATOM 1511 C C . TYR B 1 86 ? 15.641 -8.275 16.058 1.00 17.12 86 TYR B C 1
ATOM 1512 O O . TYR B 1 86 ? 16.066 -9.434 16.027 1.00 20.82 86 TYR B O 1
ATOM 1521 N N . ARG B 1 87 ? 16.208 -7.291 16.762 1.00 12.06 87 ARG B N 1
ATOM 1522 C CA . ARG B 1 87 ? 17.498 -7.388 17.468 1.00 14.67 87 ARG B CA 1
ATOM 1523 C C . ARG B 1 87 ? 18.681 -7.479 16.511 1.00 19.99 87 ARG B C 1
ATOM 1524 O O . ARG B 1 87 ? 19.494 -6.560 16.430 1.00 13.35 87 ARG B O 1
ATOM 1532 N N . ASP B 1 88 ? 18.781 -8.587 15.786 1.00 21.29 88 ASP B N 1
ATOM 1533 C CA . ASP B 1 88 ? 19.911 -8.771 14.883 1.00 23.67 88 ASP B CA 1
ATOM 1534 C C . ASP B 1 88 ? 19.850 -7.785 13.719 1.00 15.65 88 ASP B C 1
ATOM 1535 O O . ASP B 1 88 ? 20.882 -7.339 13.218 1.00 16.89 88 ASP B O 1
ATOM 1540 N N . ILE B 1 89 ? 18.640 -7.426 13.301 1.00 15.04 89 ILE B N 1
ATOM 1541 C CA . ILE B 1 89 ? 18.481 -6.297 12.386 1.00 13.60 89 ILE B CA 1
ATOM 1542 C C . ILE B 1 89 ? 17.390 -5.356 12.870 1.00 13.78 89 ILE B C 1
ATOM 1543 O O . ILE B 1 89 ? 16.513 -5.745 13.642 1.00 14.96 89 ILE B O 1
ATOM 1548 N N . VAL B 1 90 ? 17.462 -4.112 12.416 1.00 12.42 90 VAL B N 1
ATOM 1549 C CA . VAL B 1 90 ? 16.402 -3.141 12.647 1.00 12.91 90 VAL B CA 1
ATOM 1550 C C . VAL B 1 90 ? 15.908 -2.661 11.288 1.00 15.35 90 VAL B C 1
ATOM 1551 O O . VAL B 1 90 ? 16.712 -2.302 10.423 1.00 9.50 90 VAL B O 1
ATOM 1555 N N . VAL B 1 91 ? 14.594 -2.681 11.081 1.00 13.32 91 VAL B N 1
ATOM 1556 C CA . VAL B 1 91 ? 14.038 -2.246 9.804 1.00 10.11 91 VAL B CA 1
ATOM 1557 C C . VAL B 1 91 ? 13.424 -0.870 9.977 1.00 16.97 91 VAL B C 1
ATOM 1558 O O . VAL B 1 91 ? 12.628 -0.661 10.892 1.00 14.16 91 VAL B O 1
ATOM 1562 N N . HIS B 1 92 ? 13.800 0.070 9.111 1.00 16.04 92 HIS B N 1
ATOM 1563 C CA . HIS B 1 92 ? 13.295 1.440 9.202 1.00 16.33 92 HIS B CA 1
ATOM 1564 C C . HIS B 1 92 ? 12.625 1.861 7.896 1.00 23.14 92 HIS B C 1
ATOM 1565 O O . HIS B 1 92 ? 13.292 2.121 6.894 1.00 19.38 92 HIS B O 1
ATOM 1572 N N . ILE B 1 93 ? 11.298 1.920 7.916 1.00 19.19 93 ILE B N 1
ATOM 1573 C CA . ILE B 1 93 ? 10.526 2.311 6.747 1.00 20.32 93 ILE B CA 1
ATOM 1574 C C . ILE B 1 93 ? 10.043 3.739 6.927 1.00 18.41 93 ILE B C 1
ATOM 1575 O O . ILE B 1 93 ? 9.464 4.073 7.961 1.00 22.17 93 ILE B O 1
ATOM 1580 N N . GLN B 1 94 ? 10.270 4.589 5.930 1.00 19.09 94 GLN B N 1
ATOM 1581 C CA . GLN B 1 94 ? 9.964 6.007 6.097 1.00 16.36 94 GLN B CA 1
ATOM 1582 C C . GLN B 1 94 ? 9.346 6.652 4.860 1.00 19.06 94 GLN B C 1
ATOM 1583 O O . GLN B 1 94 ? 9.693 6.306 3.738 1.00 27.79 94 GLN B O 1
ATOM 1589 N N . HIS B 1 95 ? 8.429 7.590 5.074 1.00 15.64 95 HIS B N 1
ATOM 1590 C CA . HIS B 1 95 ? 7.938 8.444 3.998 1.00 26.15 95 HIS B CA 1
ATOM 1591 C C . HIS B 1 95 ? 9.113 9.164 3.333 1.00 32.16 95 HIS B C 1
ATOM 1592 O O . HIS B 1 95 ? 9.890 9.844 4.007 1.00 24.15 95 HIS B O 1
ATOM 1599 N N . GLN B 1 96 ? 9.231 9.016 2.015 1.00 26.44 96 GLN B N 1
ATOM 1600 C CA . GLN B 1 96 ? 10.363 9.555 1.251 1.00 28.63 96 GLN B CA 1
ATOM 1601 C C . GLN B 1 96 ? 10.642 11.037 1.509 1.00 27.67 96 GLN B C 1
ATOM 1602 O O . GLN B 1 96 ? 11.785 11.484 1.400 1.00 30.81 96 GLN B O 1
ATOM 1608 N N . ASP B 1 97 ? 9.600 11.792 1.853 1.00 31.41 97 ASP B N 1
ATOM 1609 C CA . ASP B 1 97 ? 9.731 13.221 2.128 1.00 28.25 97 ASP B CA 1
ATOM 1610 C C . ASP B 1 97 ? 10.523 13.488 3.403 1.00 40.49 97 ASP B C 1
ATOM 1611 O O . ASP B 1 97 ? 11.065 14.580 3.598 1.00 35.19 97 ASP B O 1
ATOM 1616 N N . ASP B 1 98 ? 10.579 12.491 4.279 1.00 31.80 98 ASP B N 1
ATOM 1617 C CA . ASP B 1 98 ? 11.243 12.661 5.563 1.00 31.69 98 ASP B CA 1
ATOM 1618 C C . ASP B 1 98 ? 12.632 12.031 5.569 1.00 32.38 98 ASP B C 1
ATOM 1619 O O . ASP B 1 98 ? 13.462 12.354 6.417 1.00 32.68 98 ASP B O 1
ATOM 1624 N N . ARG B 1 99 ? 12.879 11.132 4.622 1.00 33.67 99 ARG B N 1
ATOM 1625 C CA . ARG B 1 99 ? 14.182 10.487 4.507 1.00 36.81 99 ARG B CA 1
ATOM 1626 C C . ARG B 1 99 ? 15.293 11.524 4.359 1.00 46.25 99 ARG B C 1
ATOM 1627 O O . ARG B 1 99 ? 15.369 12.238 3.358 1.00 39.26 99 ARG B O 1
ATOM 1635 N N . ASN B 1 100 ? 16.132 11.608 5.387 1.00 48.79 100 ASN B N 1
ATOM 1636 C CA . ASN B 1 100 ? 17.280 12.501 5.414 1.00 35.42 100 ASN B CA 1
ATOM 1637 C C . ASN B 1 100 ? 18.529 11.688 5.113 1.00 37.23 100 ASN B C 1
ATOM 1638 O O . ASN B 1 100 ? 19.089 11.053 6.005 1.00 45.68 100 ASN B O 1
ATOM 1643 N N . PHE B 1 101 ? 18.964 11.698 3.857 1.00 39.55 101 PHE B N 1
ATOM 1644 C CA . PHE B 1 101 ? 20.124 10.901 3.466 1.00 36.64 101 PHE B CA 1
ATOM 1645 C C . PHE B 1 101 ? 21.442 11.512 3.931 1.00 49.20 101 PHE B C 1
ATOM 1646 O O . PHE B 1 101 ? 22.430 10.796 4.105 1.00 45.25 101 PHE B O 1
ATOM 1654 N N . ALA B 1 102 ? 21.455 12.828 4.132 1.00 44.95 102 ALA B N 1
ATOM 1655 C CA . ALA B 1 102 ? 22.628 13.506 4.684 1.00 43.13 102 ALA B CA 1
ATOM 1656 C C . ALA B 1 102 ? 22.938 12.988 6.087 1.00 47.61 102 ALA B C 1
ATOM 1657 O O . ALA B 1 102 ? 24.051 12.539 6.361 1.00 51.65 102 ALA B O 1
ATOM 1659 N N . ALA B 1 103 ? 21.943 13.053 6.969 1.00 48.49 103 ALA B N 1
ATOM 1660 C CA . ALA B 1 103 ? 22.086 12.585 8.348 1.00 49.46 103 ALA B CA 1
ATOM 1661 C C . ALA B 1 103 ? 22.488 11.116 8.409 1.00 50.46 103 ALA B C 1
ATOM 1662 O O . ALA B 1 103 ? 23.236 10.701 9.295 1.00 54.09 103 ALA B O 1
ATOM 1664 N N . LEU B 1 104 ? 21.969 10.332 7.470 1.00 45.75 104 LEU B N 1
ATOM 1665 C CA . LEU B 1 104 ? 22.353 8.935 7.332 1.00 40.44 104 LEU B CA 1
ATOM 1666 C C . LEU B 1 104 ? 23.847 8.841 7.051 1.00 48.51 104 LEU B C 1
ATOM 1667 O O . LEU B 1 104 ? 24.557 8.046 7.669 1.00 43.81 104 LEU B O 1
ATOM 1672 N N . ASP B 1 105 ? 24.318 9.677 6.128 1.00 48.51 105 ASP B N 1
ATOM 1673 C CA . ASP B 1 105 ? 25.716 9.664 5.698 1.00 53.23 105 ASP B CA 1
ATOM 1674 C C . ASP B 1 105 ? 26.711 10.014 6.808 1.00 49.58 105 ASP B C 1
ATOM 1675 O O . ASP B 1 105 ? 27.689 9.297 7.009 1.00 55.21 105 ASP B O 1
ATOM 1677 N N . ARG B 1 106 ? 26.462 11.098 7.540 1.00 56.59 106 ARG B N 1
ATOM 1678 C CA . ARG B 1 106 ? 27.372 11.509 8.613 1.00 59.54 106 ARG B CA 1
ATOM 1679 C C . ARG B 1 106 ? 27.409 10.500 9.756 1.00 55.64 106 ARG B C 1
ATOM 1680 O O . ARG B 1 106 ? 28.133 10.687 10.734 1.00 59.62 106 ARG B O 1
ATOM 1688 N N . LEU B 1 107 ? 26.635 9.430 9.633 1.00 57.43 107 LEU B N 1
ATOM 1689 C CA . LEU B 1 107 ? 26.399 8.558 10.768 1.00 50.58 107 LEU B CA 1
ATOM 1690 C C . LEU B 1 107 ? 26.594 7.063 10.446 1.00 51.58 107 LEU B C 1
ATOM 1691 O O . LEU B 1 107 ? 27.265 6.359 11.203 1.00 38.57 107 LEU B O 1
ATOM 1696 N N . TRP B 1 108 ? 26.051 6.581 9.326 1.00 53.08 108 TRP B N 1
ATOM 1697 C CA . TRP B 1 108 ? 26.447 5.254 8.813 1.00 51.19 108 TRP B CA 1
ATOM 1698 C C . TRP B 1 108 ? 27.205 5.321 7.481 1.00 49.21 108 TRP B C 1
ATOM 1699 O O . TRP B 1 108 ? 27.080 4.420 6.648 1.00 47.12 108 TRP B O 1
ATOM 1710 N N . GLY B 1 109 ? 27.996 6.371 7.280 1.00 53.47 109 GLY B N 1
ATOM 1711 C CA . GLY B 1 109 ? 28.695 6.560 6.018 1.00 51.17 109 GLY B CA 1
ATOM 1712 C C . GLY B 1 109 ? 29.915 5.681 5.835 1.00 51.75 109 GLY B C 1
ATOM 1713 O O . GLY B 1 109 ? 30.264 5.322 4.710 1.00 59.17 109 GLY B O 1
ATOM 1714 N N . ASP B 1 110 ? 30.560 5.334 6.943 1.00 49.06 110 ASP B N 1
ATOM 1715 C CA . ASP B 1 110 ? 31.775 4.530 6.902 1.00 50.69 110 ASP B CA 1
ATOM 1716 C C . ASP B 1 110 ? 31.440 3.041 6.933 1.00 52.99 110 ASP B C 1
ATOM 1717 O O . ASP B 1 110 ? 32.287 2.193 6.641 1.00 49.33 110 ASP B O 1
ATOM 1722 N N . CYS B 1 111 ? 30.196 2.736 7.293 1.00 46.84 111 CYS B N 1
ATOM 1723 C CA . CYS B 1 111 ? 29.694 1.367 7.283 1.00 30.97 111 CYS B CA 1
ATOM 1724 C C . CYS B 1 111 ? 29.440 0.919 5.849 1.00 35.77 111 CYS B C 1
ATOM 1725 O O . CYS B 1 111 ? 29.025 1.723 5.011 1.00 37.28 111 CYS B O 1
ATOM 1728 N N . PRO B 1 112 ? 29.689 -0.369 5.559 1.00 37.31 112 PRO B N 1
ATOM 1729 C CA . PRO B 1 112 ? 29.427 -0.904 4.219 1.00 27.98 112 PRO B CA 1
ATOM 1730 C C . PRO B 1 112 ? 27.929 -0.914 3.959 1.00 43.42 112 PRO B C 1
ATOM 1731 O O . PRO B 1 112 ? 27.164 -1.177 4.885 1.00 37.78 112 PRO B O 1
ATOM 1735 N N . VAL B 1 113 ? 27.521 -0.641 2.724 1.00 42.17 113 VAL B N 1
ATOM 1736 C CA . VAL B 1 113 ? 26.116 -0.394 2.421 1.00 36.46 113 VAL B CA 1
ATOM 1737 C C . VAL B 1 113 ? 25.669 -1.141 1.166 1.00 40.21 113 VAL B C 1
ATOM 1738 O O . VAL B 1 113 ? 26.275 -1.002 0.105 1.00 42.92 113 VAL B O 1
ATOM 1742 N N . THR C 1 2 ? 37.911 18.421 23.070 1.00 35.13 2 THR C N 1
ATOM 1743 C CA . THR C 1 2 ? 37.465 19.582 22.309 1.00 25.32 2 THR C CA 1
ATOM 1744 C C . THR C 1 2 ? 35.952 19.554 22.094 1.00 23.54 2 THR C C 1
ATOM 1745 O O . THR C 1 2 ? 35.282 18.596 22.477 1.00 23.54 2 THR C O 1
ATOM 1749 N N . ALA C 1 3 ? 35.418 20.615 21.496 1.00 15.52 3 ALA C N 1
ATOM 1750 C CA . ALA C 1 3 ? 33.971 20.756 21.311 1.00 14.39 3 ALA C CA 1
ATOM 1751 C C . ALA C 1 3 ? 33.367 19.677 20.407 1.00 15.73 3 ALA C C 1
ATOM 1752 O O . ALA C 1 3 ? 33.957 19.306 19.388 1.00 9.37 3 ALA C O 1
ATOM 1754 N N . ASN C 1 4 ? 32.186 19.186 20.770 1.00 12.35 4 ASN C N 1
ATOM 1755 C CA . ASN C 1 4 ? 31.518 18.170 19.958 1.00 17.73 4 ASN C CA 1
ATOM 1756 C C . ASN C 1 4 ? 31.227 18.687 18.555 1.00 17.38 4 ASN C C 1
ATOM 1757 O O . ASN C 1 4 ? 30.935 19.875 18.374 1.00 14.17 4 ASN C O 1
ATOM 1762 N N . ARG C 1 5 ? 31.296 17.793 17.570 1.00 11.93 5 ARG C N 1
ATOM 1763 C CA . ARG C 1 5 ? 31.117 18.170 16.168 1.00 18.62 5 ARG C CA 1
ATOM 1764 C C . ARG C 1 5 ? 29.793 18.894 15.914 1.00 22.17 5 ARG C C 1
ATOM 1765 O O . ARG C 1 5 ? 29.744 19.876 15.166 1.00 16.18 5 ARG C O 1
ATOM 1767 N N . GLU C 1 6 ? 28.725 18.418 16.547 1.00 14.17 6 GLU C N 1
ATOM 1768 C CA . GLU C 1 6 ? 27.404 19.018 16.376 1.00 25.68 6 GLU C CA 1
ATOM 1769 C C . GLU C 1 6 ? 27.359 20.458 16.901 1.00 18.34 6 GLU C C 1
ATOM 1770 O O . GLU C 1 6 ? 26.807 21.352 16.254 1.00 17.12 6 GLU C O 1
ATOM 1772 N N . ALA C 1 7 ? 27.939 20.685 18.076 1.00 17.02 7 ALA C N 1
ATOM 1773 C CA . ALA C 1 7 ? 27.999 22.036 18.631 1.00 17.08 7 ALA C CA 1
ATOM 1774 C C . ALA C 1 7 ? 28.738 22.991 17.690 1.00 15.41 7 ALA C C 1
ATOM 1775 O O . ALA C 1 7 ? 28.337 24.146 17.522 1.00 13.81 7 ALA C O 1
ATOM 1777 N N . ILE C 1 8 ? 29.811 22.508 17.069 1.00 12.40 8 ILE C N 1
ATOM 1778 C CA . ILE C 1 8 ? 30.572 23.329 16.124 1.00 15.38 8 ILE C CA 1
ATOM 1779 C C . ILE C 1 8 ? 29.742 23.681 14.891 1.00 17.58 8 ILE C C 1
ATOM 1780 O O . ILE C 1 8 ? 29.817 24.810 14.393 1.00 17.96 8 ILE C O 1
ATOM 1785 N N . ASP C 1 9 ? 28.952 22.719 14.411 1.00 14.57 9 ASP C N 1
ATOM 1786 C CA . ASP C 1 9 ? 28.019 22.955 13.310 1.00 22.94 9 ASP C CA 1
ATOM 1787 C C . ASP C 1 9 ? 26.990 24.022 13.670 1.00 14.21 9 ASP C C 1
ATOM 1788 O O . ASP C 1 9 ? 26.613 24.835 12.830 1.00 11.24 9 ASP C O 1
ATOM 1793 N N . MET C 1 10 ? 26.523 24.004 14.916 1.00 14.15 10 MET C N 1
ATOM 1794 C CA . MET C 1 10 ? 25.565 25.000 15.386 1.00 10.30 10 MET C CA 1
ATOM 1795 C C . MET C 1 10 ? 26.229 26.372 15.455 1.00 11.62 10 MET C C 1
ATOM 1796 O O . MET C 1 10 ? 25.639 27.383 15.081 1.00 9.64 10 MET C O 1
ATOM 1801 N N . ALA C 1 11 ? 27.462 26.398 15.946 1.00 10.65 11 ALA C N 1
ATOM 1802 C CA . ALA C 1 11 ? 28.201 27.647 16.092 1.00 12.32 11 ALA C CA 1
ATOM 1803 C C . ALA C 1 11 ? 28.482 28.262 14.726 1.00 14.24 11 ALA C C 1
ATOM 1804 O O . ALA C 1 11 ? 28.429 29.483 14.561 1.00 15.89 11 ALA C O 1
ATOM 1806 N N . ARG C 1 12 ? 28.773 27.407 13.750 1.00 10.94 12 ARG C N 1
ATOM 1807 C CA . ARG C 1 12 ? 29.035 27.845 12.379 1.00 18.28 12 ARG C CA 1
ATOM 1808 C C . ARG C 1 12 ? 27.840 28.604 11.784 1.00 15.37 12 ARG C C 1
ATOM 1809 O O . ARG C 1 12 ? 28.009 29.623 11.109 1.00 14.25 12 ARG C O 1
ATOM 1817 N N . VAL C 1 13 ? 26.633 28.113 12.054 1.00 15.63 13 VAL C N 1
ATOM 1818 C CA . VAL C 1 13 ? 25.412 28.732 11.540 1.00 8.83 13 VAL C CA 1
ATOM 1819 C C . VAL C 1 13 ? 25.140 30.066 12.224 1.00 9.78 13 VAL C C 1
ATOM 1820 O O . VAL C 1 13 ? 24.746 31.030 11.574 1.00 18.63 13 VAL C O 1
ATOM 1824 N N . ALA C 1 14 ? 25.354 30.114 13.537 1.00 10.42 14 ALA C N 1
ATOM 1825 C CA . ALA C 1 14 ? 25.163 31.346 14.311 1.00 10.52 14 ALA C CA 1
ATOM 1826 C C . ALA C 1 14 ? 26.184 32.419 13.957 1.00 9.56 14 ALA C C 1
ATOM 1827 O O . ALA C 1 14 ? 25.846 33.594 13.795 1.00 8.68 14 ALA C O 1
ATOM 1829 N N . ALA C 1 15 ? 27.443 32.011 13.868 1.00 9.99 15 ALA C N 1
ATOM 1830 C CA . ALA C 1 15 ? 28.522 32.922 13.521 1.00 13.14 15 ALA C CA 1
ATOM 1831 C C . ALA C 1 15 ? 28.396 33.363 12.067 1.00 12.54 15 ALA C C 1
ATOM 1832 O O . ALA C 1 15 ? 28.740 34.495 11.716 1.00 10.05 15 ALA C O 1
ATOM 1834 N N . GLY C 1 16 ? 27.919 32.457 11.219 1.00 11.27 16 GLY C N 1
ATOM 1835 C CA . GLY C 1 16 ? 27.685 32.785 9.824 1.00 15.16 16 GLY C CA 1
ATOM 1836 C C . GLY C 1 16 ? 26.590 33.829 9.701 1.00 22.50 16 GLY C C 1
ATOM 1837 O O . GLY C 1 16 ? 26.677 34.751 8.887 1.00 19.33 16 GLY C O 1
ATOM 1838 N N . ALA C 1 17 ? 25.559 33.690 10.529 1.00 11.38 17 ALA C N 1
ATOM 1839 C CA . ALA C 1 17 ? 24.413 34.598 10.488 1.00 16.11 17 ALA C CA 1
ATOM 1840 C C . ALA C 1 17 ? 24.815 35.992 10.934 1.00 13.61 17 ALA C C 1
ATOM 1841 O O . ALA C 1 17 ? 24.383 36.988 10.359 1.00 15.93 17 ALA C O 1
ATOM 1843 N N . ALA C 1 18 ? 25.639 36.056 11.974 1.00 10.23 18 ALA C N 1
ATOM 1844 C CA . ALA C 1 18 ? 26.156 37.323 12.460 1.00 15.38 18 ALA C CA 1
ATOM 1845 C C . ALA C 1 18 ? 27.020 37.984 11.390 1.00 24.93 18 ALA C C 1
ATOM 1846 O O . ALA C 1 18 ? 26.883 39.178 11.118 1.00 11.72 18 ALA C O 1
ATOM 1848 N N . ALA C 1 19 ? 27.919 37.202 10.800 1.00 16.79 19 ALA C N 1
ATOM 1849 C CA . ALA C 1 19 ? 28.745 37.684 9.696 1.00 18.07 19 ALA C CA 1
ATOM 1850 C C . ALA C 1 19 ? 27.898 38.256 8.563 1.00 15.10 19 ALA C C 1
ATOM 1851 O O . ALA C 1 19 ? 28.243 39.283 7.990 1.00 21.65 19 ALA C O 1
ATOM 1853 N N . ALA C 1 20 ? 26.789 37.590 8.250 1.00 13.99 20 ALA C N 1
ATOM 1854 C CA . ALA C 1 20 ? 25.898 38.015 7.163 1.00 18.65 20 ALA C CA 1
ATOM 1855 C C . ALA C 1 20 ? 25.355 39.438 7.316 1.00 18.62 20 ALA C C 1
ATOM 1856 O O . ALA C 1 20 ? 24.925 40.052 6.337 1.00 21.74 20 ALA C O 1
ATOM 1858 N N . LYS C 1 21 ? 25.344 39.944 8.546 1.00 21.65 21 LYS C N 1
ATOM 1859 C CA . LYS C 1 21 ? 24.889 41.303 8.805 1.00 17.39 21 LYS C CA 1
ATOM 1860 C C . LYS C 1 21 ? 26.009 42.189 9.344 1.00 19.62 21 LYS C C 1
ATOM 1861 O O . LYS C 1 21 ? 25.769 43.096 10.141 1.00 21.62 21 LYS C O 1
ATOM 1867 N N . LEU C 1 22 ? 27.231 41.902 8.896 1.00 15.56 22 LEU C N 1
ATOM 1868 C CA . LEU C 1 22 ? 28.402 42.741 9.146 1.00 21.06 22 LEU C CA 1
ATOM 1869 C C . LEU C 1 22 ? 28.727 42.927 10.619 1.00 15.47 22 LEU C C 1
ATOM 1870 O O . LEU C 1 22 ? 29.189 43.992 11.027 1.00 15.22 22 LEU C O 1
ATOM 1875 N N . ALA C 1 23 ? 28.508 41.883 11.412 1.00 11.09 23 ALA C N 1
ATOM 1876 C CA . ALA C 1 23 ? 28.846 41.936 12.828 1.00 14.82 23 ALA C CA 1
ATOM 1877 C C . ALA C 1 23 ? 30.353 42.028 13.006 1.00 12.90 23 ALA C C 1
ATOM 1878 O O . ALA C 1 23 ? 31.108 41.565 12.157 1.00 15.10 23 ALA C O 1
ATOM 1880 N N . ASP C 1 24 ? 30.783 42.633 14.109 1.00 14.84 24 ASP C N 1
ATOM 1881 C CA . ASP C 1 24 ? 32.194 42.658 14.483 1.00 12.58 24 ASP C CA 1
ATOM 1882 C C . ASP C 1 24 ? 32.428 41.693 15.642 1.00 14.87 24 ASP C C 1
ATOM 1883 O O . ASP C 1 24 ? 31.475 41.219 16.258 1.00 14.47 24 ASP C O 1
ATOM 1888 N N . ASP C 1 25 ? 33.692 41.397 15.931 1.00 18.45 25 ASP C N 1
ATOM 1889 C CA . ASP C 1 25 ? 34.051 40.445 16.989 1.00 15.41 25 ASP C CA 1
ATOM 1890 C C . ASP C 1 25 ? 33.355 39.095 16.846 1.00 14.90 25 ASP C C 1
ATOM 1891 O O . ASP C 1 25 ? 33.022 38.457 17.852 1.00 13.88 25 ASP C O 1
ATOM 1896 N N . VAL C 1 26 ? 33.107 38.662 15.615 1.00 11.59 26 VAL C N 1
ATOM 1897 C CA . VAL C 1 26 ? 32.511 37.343 15.414 1.00 10.02 26 VAL C CA 1
ATOM 1898 C C . VAL C 1 26 ? 33.557 36.265 15.691 1.00 19.29 26 VAL C C 1
ATOM 1899 O O . VAL C 1 26 ? 34.391 35.966 14.836 1.00 15.41 26 VAL C O 1
ATOM 1903 N N . VAL C 1 27 ? 33.545 35.714 16.903 1.00 14.40 27 VAL C N 1
ATOM 1904 C CA . VAL C 1 27 ? 34.436 34.601 17.222 1.00 11.15 27 VAL C CA 1
ATOM 1905 C C . VAL C 1 27 ? 33.675 33.445 17.875 1.00 13.38 27 VAL C C 1
ATOM 1906 O O . VAL C 1 27 ? 32.733 33.652 18.644 1.00 16.10 27 VAL C O 1
ATOM 1910 N N . VAL C 1 28 ? 34.072 32.228 17.527 1.00 15.13 28 VAL C N 1
ATOM 1911 C CA . VAL C 1 28 ? 33.514 31.029 18.133 1.00 9.94 28 VAL C CA 1
ATOM 1912 C C . VAL C 1 28 ? 34.545 30.472 19.106 1.00 12.10 28 VAL C C 1
ATOM 1913 O O . VAL C 1 28 ? 35.642 30.076 18.710 1.00 12.81 28 VAL C O 1
ATOM 1917 N N . ILE C 1 29 ? 34.197 30.472 20.386 1.00 8.40 29 ILE C N 1
ATOM 1918 C CA . ILE C 1 29 ? 35.106 30.033 21.434 1.00 14.18 29 ILE C CA 1
ATOM 1919 C C . ILE C 1 29 ? 34.769 28.606 21.872 1.00 13.51 29 ILE C C 1
ATOM 1920 O O . ILE C 1 29 ? 33.604 28.290 22.131 1.00 11.02 29 ILE C O 1
ATOM 1925 N N . ASP C 1 30 ? 35.783 27.748 21.936 1.00 11.58 30 ASP C N 1
ATOM 1926 C CA . ASP C 1 30 ? 35.603 26.377 22.408 1.00 16.41 30 ASP C CA 1
ATOM 1927 C C . ASP C 1 30 ? 35.699 26.376 23.929 1.00 11.05 30 ASP C C 1
ATOM 1928 O O . ASP C 1 30 ? 36.786 26.542 24.479 1.00 12.97 30 ASP C O 1
ATOM 1933 N N . VAL C 1 31 ? 34.564 26.222 24.608 1.00 8.42 31 VAL C N 1
ATOM 1934 C CA . VAL C 1 31 ? 34.537 26.225 26.076 1.00 11.08 31 VAL C CA 1
ATOM 1935 C C . VAL C 1 31 ? 34.289 24.824 26.634 1.00 8.91 31 VAL C C 1
ATOM 1936 O O . VAL C 1 31 ? 33.881 24.664 27.784 1.00 12.17 31 VAL C O 1
ATOM 1940 N N . SER C 1 32 ? 34.553 23.813 25.817 1.00 11.13 32 SER C N 1
ATOM 1941 C CA . SER C 1 32 ? 34.283 22.431 26.202 1.00 15.90 32 SER C CA 1
ATOM 1942 C C . SER C 1 32 ? 35.168 21.969 27.353 1.00 11.06 32 SER C C 1
ATOM 1943 O O . SER C 1 32 ? 34.812 21.039 28.070 1.00 12.70 32 SER C O 1
ATOM 1946 N N . GLY C 1 33 ? 36.326 22.606 27.515 1.00 14.79 33 GLY C N 1
ATOM 1947 C CA . GLY C 1 33 ? 37.244 22.249 28.584 1.00 14.60 33 GLY C CA 1
ATOM 1948 C C . GLY C 1 33 ? 36.994 23.037 29.857 1.00 11.56 33 GLY C C 1
ATOM 1949 O O . GLY C 1 33 ? 37.719 22.878 30.838 1.00 14.99 33 GLY C O 1
ATOM 1950 N N . GLN C 1 34 ? 35.967 23.885 29.842 1.00 14.28 34 GLN C N 1
ATOM 1951 C CA . GLN C 1 34 ? 35.638 24.729 30.994 1.00 10.68 34 GLN C CA 1
ATOM 1952 C C . GLN C 1 34 ? 34.271 24.420 31.588 1.00 18.75 34 GLN C C 1
ATOM 1953 O O . GLN C 1 34 ? 34.073 24.485 32.804 1.00 24.52 34 GLN C O 1
ATOM 1959 N N . LEU C 1 35 ? 33.326 24.097 30.715 1.00 9.43 35 LEU C N 1
ATOM 1960 C CA . LEU C 1 35 ? 31.936 23.931 31.119 1.00 12.93 35 LEU C CA 1
ATOM 1961 C C . LEU C 1 35 ? 31.465 22.496 30.916 1.00 16.85 35 LEU C C 1
ATOM 1962 O O . LEU C 1 35 ? 32.011 21.762 30.089 1.00 9.77 35 LEU C O 1
ATOM 1967 N N . VAL C 1 36 ? 30.430 22.107 31.654 1.00 15.89 36 VAL C N 1
ATOM 1968 C CA . VAL C 1 36 ? 29.920 20.740 31.580 1.00 22.13 36 VAL C CA 1
ATOM 1969 C C . VAL C 1 36 ? 28.856 20.538 30.503 1.00 13.56 36 VAL C C 1
ATOM 1970 O O . VAL C 1 36 ? 28.618 19.411 30.076 1.00 12.99 36 VAL C O 1
ATOM 1974 N N . ILE C 1 37 ? 28.213 21.623 30.072 1.00 16.78 37 ILE C N 1
ATOM 1975 C CA . ILE C 1 37 ? 27.143 21.531 29.075 1.00 4.77 37 ILE C CA 1
ATOM 1976 C C . ILE C 1 37 ? 27.446 22.251 27.751 1.00 13.42 37 ILE C C 1
ATOM 1977 O O . ILE C 1 37 ? 27.513 21.632 26.682 1.00 14.02 37 ILE C O 1
ATOM 1982 N N . THR C 1 38 ? 27.616 23.565 27.816 1.00 12.10 38 THR C N 1
ATOM 1983 C CA . THR C 1 38 ? 27.897 24.344 26.614 1.00 11.58 38 THR C CA 1
ATOM 1984 C C . THR C 1 38 ? 29.273 24.003 26.066 1.00 14.82 38 THR C C 1
ATOM 1985 O O . THR C 1 38 ? 30.237 23.885 26.827 1.00 7.24 38 THR C O 1
ATOM 1989 N N . ASP C 1 39 ? 29.364 23.834 24.748 1.00 11.00 39 ASP C N 1
ATOM 1990 C CA . ASP C 1 39 ? 30.643 23.522 24.115 1.00 13.82 39 ASP C CA 1
ATOM 1991 C C . ASP C 1 39 ? 31.220 24.691 23.328 1.00 10.34 39 ASP C C 1
ATOM 1992 O O . ASP C 1 39 ? 32.436 24.800 23.174 1.00 10.99 39 ASP C O 1
ATOM 1997 N N . CYS C 1 40 ? 30.348 25.563 22.834 1.00 7.32 40 CYS C N 1
ATOM 1998 C CA . CYS C 1 40 ? 30.793 26.696 22.032 1.00 10.04 40 CYS C CA 1
ATOM 1999 C C . CYS C 1 40 ? 30.131 27.970 22.508 1.00 9.77 40 CYS C C 1
ATOM 2000 O O . CYS C 1 40 ? 28.923 28.006 22.730 1.00 9.24 40 CYS C O 1
ATOM 2003 N N . PHE C 1 41 ? 30.927 29.017 22.672 1.00 7.52 41 PHE C N 1
ATOM 2004 C CA . PHE C 1 41 ? 30.376 30.327 22.960 1.00 8.47 41 PHE C CA 1
ATOM 2005 C C . PHE C 1 41 ? 30.600 31.205 21.738 1.00 16.08 41 PHE C C 1
ATOM 2006 O O . PHE C 1 41 ? 31.727 31.331 21.259 1.00 14.84 41 PHE C O 1
ATOM 2014 N N . VAL C 1 42 ? 29.527 31.786 21.208 1.00 10.37 42 VAL C N 1
ATOM 2015 C CA . VAL C 1 42 ? 29.658 32.675 20.064 1.00 13.64 42 VAL C CA 1
ATOM 2016 C C . VAL C 1 42 ? 29.395 34.108 20.499 1.00 15.56 42 VAL C C 1
ATOM 2017 O O . VAL C 1 42 ? 28.325 34.419 21.023 1.00 11.92 42 VAL C O 1
ATOM 2021 N N . ILE C 1 43 ? 30.383 34.974 20.303 1.00 11.00 43 ILE C N 1
ATOM 2022 C CA . ILE C 1 43 ? 30.204 36.390 20.587 1.00 9.49 43 ILE C CA 1
ATOM 2023 C C . ILE C 1 43 ? 30.177 37.180 19.282 1.00 14.04 43 ILE C C 1
ATOM 2024 O O . ILE C 1 43 ? 30.777 36.778 18.284 1.00 12.96 43 ILE C O 1
ATOM 2029 N N . ALA C 1 44 ? 29.445 38.285 19.288 1.00 10.26 44 ALA C N 1
ATOM 2030 C CA . ALA C 1 44 ? 29.350 39.155 18.126 1.00 14.75 44 ALA C CA 1
ATOM 2031 C C . ALA C 1 44 ? 28.921 40.522 18.625 1.00 12.85 44 ALA C C 1
ATOM 2032 O O . ALA C 1 44 ? 28.336 40.634 19.701 1.00 10.20 44 ALA C O 1
ATOM 2034 N N . SER C 1 45 ? 29.222 41.562 17.857 1.00 8.36 45 SER C N 1
ATOM 2035 C CA . SER C 1 45 ? 28.875 42.914 18.264 1.00 9.44 45 SER C CA 1
ATOM 2036 C C . SER C 1 45 ? 28.333 43.724 17.100 1.00 10.89 45 SER C C 1
ATOM 2037 O O . SER C 1 45 ? 28.645 43.451 15.943 1.00 10.33 45 SER C O 1
ATOM 2040 N N . GLY C 1 46 ? 27.522 44.726 17.409 1.00 9.67 46 GLY C N 1
ATOM 2041 C CA . GLY C 1 46 ? 27.057 45.650 16.394 1.00 9.57 46 GLY C CA 1
ATOM 2042 C C . GLY C 1 46 ? 27.502 47.048 16.767 1.00 13.97 46 GLY C C 1
ATOM 2043 O O . GLY C 1 46 ? 27.826 47.302 17.933 1.00 12.12 46 GLY C O 1
ATOM 2044 N N . SER C 1 47 ? 27.522 47.947 15.787 1.00 13.85 47 SER C N 1
ATOM 2045 C CA . SER C 1 47 ? 27.972 49.322 16.011 1.00 16.56 47 SER C CA 1
ATOM 2046 C C . SER C 1 47 ? 26.805 50.251 16.298 1.00 11.57 47 SER C C 1
ATOM 2047 O O . SER C 1 47 ? 26.995 51.393 16.712 1.00 15.80 47 SER C O 1
ATOM 2050 N N . ASN C 1 48 ? 25.592 49.759 16.070 1.00 14.95 48 ASN C N 1
ATOM 2051 C CA . ASN C 1 48 ? 24.395 50.445 16.543 1.00 19.13 48 ASN C CA 1
ATOM 2052 C C . ASN C 1 48 ? 23.365 49.431 17.049 1.00 18.93 48 ASN C C 1
ATOM 2053 O O . ASN C 1 48 ? 23.494 48.233 16.800 1.00 14.97 48 ASN C O 1
ATOM 2058 N N . GLU C 1 49 ? 22.355 49.898 17.772 1.00 17.83 49 GLU C N 1
ATOM 2059 C CA . GLU C 1 49 ? 21.398 48.980 18.384 1.00 14.96 49 GLU C CA 1
ATOM 2060 C C . GLU C 1 49 ? 20.557 48.274 17.321 1.00 15.07 49 GLU C C 1
ATOM 2061 O O . GLU C 1 49 ? 20.168 47.120 17.491 1.00 15.02 49 GLU C O 1
ATOM 2067 N N . ARG C 1 50 ? 20.294 48.966 16.218 1.00 14.32 50 ARG C N 1
ATOM 2068 C CA . ARG C 1 50 ? 19.555 48.381 15.099 1.00 21.55 50 ARG C CA 1
ATOM 2069 C C . ARG C 1 50 ? 20.289 47.163 14.557 1.00 17.62 50 ARG C C 1
ATOM 2070 O O . ARG C 1 50 ? 19.680 46.128 14.269 1.00 9.79 50 ARG C O 1
ATOM 2078 N N . GLN C 1 51 ? 21.605 47.287 14.424 1.00 15.63 51 GLN C N 1
ATOM 2079 C CA . GLN C 1 51 ? 22.400 46.197 13.881 1.00 12.31 51 GLN C CA 1
ATOM 2080 C C . GLN C 1 51 ? 22.469 45.044 14.873 1.00 9.35 51 GLN C C 1
ATOM 2081 O O . GLN C 1 51 ? 22.358 43.882 14.486 1.00 10.68 51 GLN C O 1
ATOM 2087 N N . VAL C 1 52 ? 22.652 45.368 16.152 1.00 9.16 52 VAL C N 1
ATOM 2088 C CA . VAL C 1 52 ? 22.627 44.352 17.198 1.00 9.12 52 VAL C CA 1
ATOM 2089 C C . VAL C 1 52 ? 21.371 43.497 17.071 1.00 13.59 52 VAL C C 1
ATOM 2090 O O . VAL C 1 52 ? 21.437 42.266 17.065 1.00 9.47 52 VAL C O 1
ATOM 2094 N N . ASN C 1 53 ? 20.221 44.150 16.954 1.00 12.39 53 ASN C N 1
ATOM 2095 C CA . ASN C 1 53 ? 18.965 43.416 16.873 1.00 9.00 53 ASN C CA 1
ATOM 2096 C C . ASN C 1 53 ? 18.798 42.700 15.546 1.00 8.56 53 ASN C C 1
ATOM 2097 O O . ASN C 1 53 ? 18.141 41.671 15.474 1.00 8.27 53 ASN C O 1
ATOM 2102 N N . ALA C 1 54 ? 19.398 43.244 14.492 1.00 8.91 54 ALA C N 1
ATOM 2103 C CA . ALA C 1 54 ? 19.424 42.560 13.203 1.00 10.79 54 ALA C CA 1
ATOM 2104 C C . ALA C 1 54 ? 20.301 41.309 13.277 1.00 13.45 54 ALA C C 1
ATOM 2105 O O . ALA C 1 54 ? 20.021 40.312 12.622 1.00 13.97 54 ALA C O 1
ATOM 2107 N N . ILE C 1 55 ? 21.371 41.365 14.064 1.00 13.93 55 ILE C N 1
ATOM 2108 C CA . ILE C 1 55 ? 22.212 40.188 14.269 1.00 10.10 55 ILE C CA 1
ATOM 2109 C C . ILE C 1 55 ? 21.478 39.129 15.083 1.00 7.95 55 ILE C C 1
ATOM 2110 O O . ILE C 1 55 ? 21.499 37.944 14.730 1.00 11.42 55 ILE C O 1
ATOM 2115 N N . VAL C 1 56 ? 20.842 39.550 16.177 1.00 7.23 56 VAL C N 1
ATOM 2116 C CA . VAL C 1 56 ? 20.040 38.641 16.989 1.00 11.34 56 VAL C CA 1
ATOM 2117 C C . VAL C 1 56 ? 19.001 37.924 16.135 1.00 10.60 56 VAL C C 1
ATOM 2118 O O . VAL C 1 56 ? 18.906 36.696 16.145 1.00 6.16 56 VAL C O 1
ATOM 2122 N N . ASP C 1 57 ? 18.226 38.690 15.383 1.00 10.73 57 ASP C N 1
ATOM 2123 C CA . ASP C 1 57 ? 17.150 38.096 14.594 1.00 16.89 57 ASP C CA 1
ATOM 2124 C C . ASP C 1 57 ? 17.666 37.142 13.514 1.00 18.90 57 ASP C C 1
ATOM 2125 O O . ASP C 1 57 ? 17.054 36.104 13.243 1.00 13.95 57 ASP C O 1
ATOM 2130 N N . GLU C 1 58 ? 18.794 37.489 12.902 1.00 12.19 58 GLU C N 1
ATOM 2131 C CA . GLU C 1 58 ? 19.379 36.648 11.864 1.00 13.06 58 GLU C CA 1
ATOM 2132 C C . GLU C 1 58 ? 19.884 35.330 12.444 1.00 19.11 58 GLU C C 1
ATOM 2133 O O . GLU C 1 58 ? 19.708 34.268 11.840 1.00 11.32 58 GLU C O 1
ATOM 2139 N N . VAL C 1 59 ? 20.502 35.393 13.620 1.00 11.80 59 VAL C N 1
ATOM 2140 C CA . VAL C 1 59 ? 20.969 34.176 14.274 1.00 15.39 59 VAL C CA 1
ATOM 2141 C C . VAL C 1 59 ? 19.785 33.247 14.524 1.00 16.96 59 VAL C C 1
ATOM 2142 O O . VAL C 1 59 ? 19.843 32.057 14.207 1.00 16.25 59 VAL C O 1
ATOM 2146 N N . GLU C 1 60 ? 18.702 33.793 15.065 1.00 13.18 60 GLU C N 1
ATOM 2147 C CA . GLU C 1 60 ? 17.530 32.974 15.374 1.00 13.48 60 GLU C CA 1
ATOM 2148 C C . GLU C 1 60 ? 16.905 32.345 14.132 1.00 16.79 60 GLU C C 1
ATOM 2149 O O . GLU C 1 60 ? 16.531 31.162 14.138 1.00 14.63 60 GLU C O 1
ATOM 2155 N N . GLU C 1 61 ? 16.787 33.133 13.070 1.00 13.38 61 GLU C N 1
ATOM 2156 C CA . GLU C 1 61 ? 16.182 32.640 11.835 1.00 12.13 61 GLU C CA 1
ATOM 2157 C C . GLU C 1 61 ? 17.034 31.553 11.191 1.00 12.93 61 GLU C C 1
ATOM 2158 O O . GLU C 1 61 ? 16.507 30.552 10.717 1.00 21.18 61 GLU C O 1
ATOM 2164 N N . LYS C 1 62 ? 18.351 31.741 11.188 1.00 12.93 62 LYS C N 1
ATOM 2165 C CA . LYS C 1 62 ? 19.243 30.752 10.588 1.00 11.30 62 LYS C CA 1
ATOM 2166 C C . LYS C 1 62 ? 19.329 29.491 11.447 1.00 10.37 62 LYS C C 1
ATOM 2167 O O . LYS C 1 62 ? 19.451 28.389 10.923 1.00 10.87 62 LYS C O 1
ATOM 2173 N N . MET C 1 63 ? 19.245 29.646 12.765 1.00 11.10 63 MET C N 1
ATOM 2174 C CA . MET C 1 63 ? 19.175 28.485 13.654 1.00 9.59 63 MET C CA 1
ATOM 2175 C C . MET C 1 63 ? 17.877 27.695 13.432 1.00 12.18 63 MET C C 1
ATOM 2176 O O . MET C 1 63 ? 17.879 26.465 13.481 1.00 13.04 63 MET C O 1
ATOM 2181 N N . ARG C 1 64 ? 16.777 28.398 13.172 1.00 14.22 64 ARG C N 1
ATOM 2182 C CA . ARG C 1 64 ? 15.502 27.735 12.905 1.00 16.01 64 ARG C CA 1
ATOM 2183 C C . ARG C 1 64 ? 15.560 26.948 11.601 1.00 18.71 64 ARG C C 1
ATOM 2184 O O . ARG C 1 64 ? 15.103 25.809 11.546 1.00 17.29 64 ARG C O 1
ATOM 2192 N N . GLN C 1 65 ? 16.125 27.552 10.555 1.00 16.93 65 GLN C N 1
ATOM 2193 C CA . GLN C 1 65 ? 16.278 26.858 9.280 1.00 13.92 65 GLN C CA 1
ATOM 2194 C C . GLN C 1 65 ? 17.150 25.623 9.433 1.00 19.68 65 GLN C C 1
ATOM 2195 O O . GLN C 1 65 ? 16.954 24.627 8.742 1.00 27.10 65 GLN C O 1
ATOM 2201 N N . ALA C 1 66 ? 18.117 25.694 10.339 1.00 16.52 66 ALA C N 1
ATOM 2202 C CA . ALA C 1 66 ? 19.004 24.565 10.585 1.00 18.61 66 ALA C CA 1
ATOM 2203 C C . ALA C 1 66 ? 18.268 23.469 11.339 1.00 16.56 66 ALA C C 1
ATOM 2204 O O . ALA C 1 66 ? 18.779 22.360 11.488 1.00 25.36 66 ALA C O 1
ATOM 2206 N N . GLY C 1 67 ? 17.066 23.787 11.817 1.00 14.60 67 GLY C N 1
ATOM 2207 C CA . GLY C 1 67 ? 16.210 22.791 12.437 1.00 17.22 67 GLY C CA 1
ATOM 2208 C C . GLY C 1 67 ? 16.156 22.851 13.948 1.00 16.58 67 GLY C C 1
ATOM 2209 O O . GLY C 1 67 ? 15.496 22.026 14.579 1.00 28.92 67 GLY C O 1
ATOM 2210 N N . TYR C 1 68 ? 16.837 23.831 14.533 1.00 15.57 68 TYR C N 1
ATOM 2211 C CA . TYR C 1 68 ? 16.916 23.922 15.988 1.00 14.18 68 TYR C CA 1
ATOM 2212 C C . TYR C 1 68 ? 15.720 24.625 16.626 1.00 16.29 68 TYR C C 1
ATOM 2213 O O . TYR C 1 68 ? 15.075 25.461 16.000 1.00 16.35 68 TYR C O 1
ATOM 2222 N N . ARG C 1 69 ? 15.419 24.265 17.873 1.00 22.72 69 ARG C N 1
ATOM 2223 C CA . ARG C 1 69 ? 14.309 24.869 18.605 1.00 25.02 69 ARG C CA 1
ATOM 2224 C C . ARG C 1 69 ? 14.764 26.246 19.069 1.00 23.24 69 ARG C C 1
ATOM 2225 O O . ARG C 1 69 ? 15.961 26.451 19.279 1.00 23.40 69 ARG C O 1
ATOM 2233 N N . PRO C 1 70 ? 13.826 27.208 19.183 1.00 22.27 70 PRO C N 1
ATOM 2234 C CA . PRO C 1 70 ? 14.181 28.570 19.600 1.00 26.50 70 PRO C CA 1
ATOM 2235 C C . PRO C 1 70 ? 15.021 28.611 20.871 1.00 20.20 70 PRO C C 1
ATOM 2236 O O . PRO C 1 70 ? 14.815 27.804 21.773 1.00 18.70 70 PRO C O 1
ATOM 2240 N N . ALA C 1 71 ? 15.959 29.548 20.936 1.00 12.16 71 ALA C N 1
ATOM 2241 C CA . ALA C 1 71 ? 16.815 29.688 22.112 1.00 20.04 71 ALA C CA 1
ATOM 2242 C C . ALA C 1 71 ? 16.037 30.076 23.364 1.00 17.03 71 ALA C C 1
ATOM 2243 O O . ALA C 1 71 ? 14.985 30.706 23.280 1.00 18.84 71 ALA C O 1
ATOM 2245 N N . ARG C 1 72 ? 16.548 29.692 24.529 1.00 7.47 72 ARG C N 1
ATOM 2246 C CA . ARG C 1 72 ? 16.165 30.375 25.761 1.00 11.00 72 ARG C CA 1
ATOM 2247 C C . ARG C 1 72 ? 16.881 31.717 25.686 1.00 13.82 72 ARG C C 1
ATOM 2248 O O . ARG C 1 72 ? 18.090 31.768 25.485 1.00 9.58 72 ARG C O 1
ATOM 2256 N N . ARG C 1 73 ? 16.138 32.804 25.836 1.00 8.74 73 ARG C N 1
ATOM 2257 C CA . ARG C 1 73 ? 16.712 34.119 25.615 1.00 13.41 73 ARG C CA 1
ATOM 2258 C C . ARG C 1 73 ? 16.777 34.943 26.892 1.00 16.07 73 ARG C C 1
ATOM 2259 O O . ARG C 1 73 ? 16.071 34.669 27.870 1.00 16.46 73 ARG C O 1
ATOM 2267 N N . GLU C 1 74 ? 17.657 35.935 26.884 1.00 10.91 74 GLU C N 1
ATOM 2268 C CA . GLU C 1 74 ? 17.749 36.877 27.985 1.00 13.76 74 GLU C CA 1
ATOM 2269 C C . GLU C 1 74 ? 18.340 38.190 27.499 1.00 14.72 74 GLU C C 1
ATOM 2270 O O . GLU C 1 74 ? 19.133 38.221 26.553 1.00 17.90 74 GLU C O 1
ATOM 2276 N N . GLY C 1 75 ? 17.929 39.276 28.138 1.00 14.13 75 GLY C N 1
ATOM 2277 C CA . GLY C 1 75 ? 18.477 40.583 27.846 1.00 18.41 75 GLY C CA 1
ATOM 2278 C C . GLY C 1 75 ? 18.173 41.516 28.997 1.00 13.53 75 GLY C C 1
ATOM 2279 O O . GLY C 1 75 ? 17.257 41.270 29.787 1.00 14.41 75 GLY C O 1
ATOM 2280 N N . ALA C 1 76 ? 18.956 42.579 29.116 1.00 15.06 76 ALA C N 1
ATOM 2281 C CA . ALA C 1 76 ? 18.650 43.610 30.096 1.00 13.82 76 ALA C CA 1
ATOM 2282 C C . ALA C 1 76 ? 17.620 44.563 29.506 1.00 14.27 76 ALA C C 1
ATOM 2283 O O . ALA C 1 76 ? 17.766 45.009 28.366 1.00 16.27 76 ALA C O 1
ATOM 2285 N N . ARG C 1 77 ? 16.585 44.881 30.279 1.00 14.94 77 ARG C N 1
ATOM 2286 C CA . ARG C 1 77 ? 15.541 45.782 29.804 1.00 16.86 77 ARG C CA 1
ATOM 2287 C C . ARG C 1 77 ? 16.097 47.137 29.360 1.00 13.07 77 ARG C C 1
ATOM 2288 O O . ARG C 1 77 ? 15.615 47.717 28.390 1.00 17.47 77 ARG C O 1
ATOM 2296 N N . GLU C 1 78 ? 17.120 47.626 30.057 1.00 9.75 78 GLU C N 1
ATOM 2297 C CA . GLU C 1 78 ? 17.731 48.912 29.728 1.00 19.93 78 GLU C CA 1
ATOM 2298 C C . GLU C 1 78 ? 19.023 48.725 28.944 1.00 23.59 78 GLU C C 1
ATOM 2299 O O . GLU C 1 78 ? 19.682 49.699 28.567 1.00 21.45 78 GLU C O 1
ATOM 2305 N N . GLY C 1 79 ? 19.394 47.471 28.707 1.00 13.76 79 GLY C N 1
ATOM 2306 C CA . GLY C 1 79 ? 20.684 47.171 28.111 1.00 10.83 79 GLY C CA 1
ATOM 2307 C C . GLY C 1 79 ? 20.615 47.024 26.608 1.00 10.67 79 GLY C C 1
ATOM 2308 O O . GLY C 1 79 ? 19.536 47.069 26.021 1.00 13.35 79 GLY C O 1
ATOM 2309 N N . ARG C 1 80 ? 21.769 46.836 25.980 1.00 9.59 80 ARG C N 1
ATOM 2310 C CA . ARG C 1 80 ? 21.810 46.667 24.531 1.00 11.63 80 ARG C CA 1
ATOM 2311 C C . ARG C 1 80 ? 22.469 45.348 24.160 1.00 15.94 80 ARG C C 1
ATOM 2312 O O . ARG C 1 80 ? 23.258 45.275 23.211 1.00 11.90 80 ARG C O 1
ATOM 2320 N N . TRP C 1 81 ? 22.141 44.312 24.930 1.00 9.40 81 TRP C N 1
ATOM 2321 C CA . TRP C 1 81 ? 22.655 42.971 24.683 1.00 14.42 81 TRP C CA 1
ATOM 2322 C C . TRP C 1 81 ? 21.537 41.936 24.619 1.00 16.88 81 TRP C C 1
ATOM 2323 O O . TRP C 1 81 ? 20.408 42.200 25.035 1.00 13.10 81 TRP C O 1
ATOM 2334 N N . THR C 1 82 ? 21.854 40.768 24.069 1.00 11.49 82 THR C N 1
ATOM 2335 C CA . THR C 1 82 ? 20.922 39.646 24.075 1.00 10.99 82 THR C CA 1
ATOM 2336 C C . THR C 1 82 ? 21.711 38.354 24.159 1.00 13.91 82 THR C C 1
ATOM 2337 O O . THR C 1 82 ? 22.758 38.212 23.518 1.00 10.18 82 THR C O 1
ATOM 2341 N N . LEU C 1 83 ? 21.230 37.426 24.978 1.00 6.64 83 LEU C N 1
ATOM 2342 C CA . LEU C 1 83 ? 21.859 36.120 25.081 1.00 11.76 83 LEU C CA 1
ATOM 2343 C C . LEU C 1 83 ? 20.910 35.083 24.501 1.00 19.31 83 LEU C C 1
ATOM 2344 O O . LEU C 1 83 ? 19.722 35.058 24.834 1.00 8.72 83 LEU C O 1
ATOM 2349 N N . LEU C 1 84 ? 21.429 34.242 23.617 1.00 16.04 84 LEU C N 1
ATOM 2350 C CA . LEU C 1 84 ? 20.635 33.165 23.044 1.00 10.42 84 LEU C CA 1
ATOM 2351 C C . LEU C 1 84 ? 21.215 31.837 23.498 1.00 12.93 84 LEU C C 1
ATOM 2352 O O . LEU C 1 84 ? 22.292 31.447 23.057 1.00 8.28 84 LEU C O 1
ATOM 2357 N N . ASP C 1 85 ? 20.513 31.154 24.394 1.00 9.99 85 ASP C N 1
ATOM 2358 C CA . ASP C 1 85 ? 20.978 29.866 24.888 1.00 12.49 85 ASP C CA 1
ATOM 2359 C C . ASP C 1 85 ? 20.421 28.725 24.027 1.00 12.29 85 ASP C C 1
ATOM 2360 O O . ASP C 1 85 ? 19.212 28.504 23.988 1.00 15.75 85 ASP C O 1
ATOM 2365 N N . TYR C 1 86 ? 21.306 28.018 23.327 1.00 15.17 86 TYR C N 1
ATOM 2366 C CA . TYR C 1 86 ? 20.921 26.822 22.579 1.00 9.91 86 TYR C CA 1
ATOM 2367 C C . TYR C 1 86 ? 21.453 25.564 23.272 1.00 11.75 86 TYR C C 1
ATOM 2368 O O . TYR C 1 86 ? 21.451 24.475 22.691 1.00 14.53 86 TYR C O 1
ATOM 2377 N N . ARG C 1 87 ? 21.889 25.734 24.521 1.00 9.66 87 ARG C N 1
ATOM 2378 C CA . ARG C 1 87 ? 22.516 24.674 25.329 1.00 9.69 87 ARG C CA 1
ATOM 2379 C C . ARG C 1 87 ? 23.893 24.234 24.830 1.00 17.16 87 ARG C C 1
ATOM 2380 O O . ARG C 1 87 ? 24.910 24.558 25.450 1.00 16.23 87 ARG C O 1
ATOM 2388 N N . ASP C 1 88 ? 23.939 23.511 23.718 1.00 12.20 88 ASP C N 1
ATOM 2389 C CA . ASP C 1 88 ? 25.231 23.092 23.168 1.00 8.90 88 ASP C CA 1
ATOM 2390 C C . ASP C 1 88 ? 26.091 24.287 22.766 1.00 11.13 88 ASP C C 1
ATOM 2391 O O . ASP C 1 88 ? 27.322 24.230 22.822 1.00 5.43 88 ASP C O 1
ATOM 2396 N N . ILE C 1 89 ? 25.433 25.369 22.355 1.00 7.08 89 ILE C N 1
ATOM 2397 C CA . ILE C 1 89 ? 26.107 26.643 22.148 1.00 10.28 89 ILE C CA 1
ATOM 2398 C C . ILE C 1 89 ? 25.317 27.764 22.817 1.00 9.20 89 ILE C C 1
ATOM 2399 O O . ILE C 1 89 ? 24.114 27.644 23.043 1.00 11.31 89 ILE C O 1
ATOM 2404 N N . VAL C 1 90 ? 26.010 28.840 23.164 1.00 8.86 90 VAL C N 1
ATOM 2405 C CA . VAL C 1 90 ? 25.355 30.039 23.666 1.00 7.52 90 VAL C CA 1
ATOM 2406 C C . VAL C 1 90 ? 25.857 31.187 22.822 1.00 10.83 90 VAL C C 1
ATOM 2407 O O . VAL C 1 90 ? 27.043 31.238 22.488 1.00 12.45 90 VAL C O 1
ATOM 2411 N N . VAL C 1 91 ? 24.954 32.085 22.442 1.00 7.56 91 VAL C N 1
ATOM 2412 C CA . VAL C 1 91 ? 25.319 33.230 21.620 1.00 9.01 91 VAL C CA 1
ATOM 2413 C C . VAL C 1 91 ? 25.088 34.517 22.395 1.00 10.28 91 VAL C C 1
ATOM 2414 O O . VAL C 1 91 ? 23.999 34.743 22.921 1.00 10.06 91 VAL C O 1
ATOM 2418 N N . HIS C 1 92 ? 26.117 35.356 22.474 1.00 8.67 92 HIS C N 1
ATOM 2419 C CA . HIS C 1 92 ? 25.994 36.628 23.167 1.00 8.37 92 HIS C CA 1
ATOM 2420 C C . HIS C 1 92 ? 26.223 37.750 22.184 1.00 9.91 92 HIS C C 1
ATOM 2421 O O . HIS C 1 92 ? 27.303 37.849 21.593 1.00 11.81 92 HIS C O 1
ATOM 2428 N N . ILE C 1 93 ? 25.202 38.587 22.009 1.00 6.61 93 ILE C N 1
ATOM 2429 C CA . ILE C 1 93 ? 25.269 39.725 21.096 1.00 12.10 93 ILE C CA 1
ATOM 2430 C C . ILE C 1 93 ? 25.169 41.042 21.874 1.00 7.82 93 ILE C C 1
ATOM 2431 O O . ILE C 1 93 ? 24.290 41.196 22.714 1.00 3.23 93 ILE C O 1
ATOM 2436 N N . GLN C 1 94 ? 26.064 41.989 21.605 1.00 6.83 94 GLN C N 1
ATOM 2437 C CA . GLN C 1 94 ? 26.036 43.250 22.341 1.00 5.90 94 GLN C CA 1
ATOM 2438 C C . GLN C 1 94 ? 26.516 44.430 21.516 1.00 11.15 94 GLN C C 1
ATOM 2439 O O . GLN C 1 94 ? 27.385 44.286 20.651 1.00 10.89 94 GLN C O 1
ATOM 2445 N N . HIS C 1 95 ? 25.943 45.599 21.787 1.00 11.09 95 HIS C N 1
ATOM 2446 C CA . HIS C 1 95 ? 26.451 46.845 21.224 1.00 14.24 95 HIS C CA 1
ATOM 2447 C C . HIS C 1 95 ? 27.906 46.981 21.635 1.00 7.20 95 HIS C C 1
ATOM 2448 O O . HIS C 1 95 ? 28.237 46.769 22.796 1.00 5.49 95 HIS C O 1
ATOM 2455 N N . GLN C 1 96 ? 28.770 47.332 20.687 1.00 7.64 96 GLN C N 1
ATOM 2456 C CA . GLN C 1 96 ? 30.207 47.340 20.940 1.00 19.59 96 GLN C CA 1
ATOM 2457 C C . GLN C 1 96 ? 30.616 48.323 22.028 1.00 13.84 96 GLN C C 1
ATOM 2458 O O . GLN C 1 96 ? 31.591 48.076 22.740 1.00 9.41 96 GLN C O 1
ATOM 2464 N N . ASP C 1 97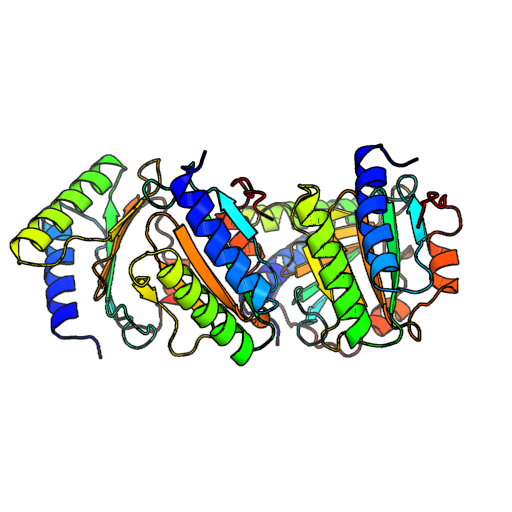 ? 29.876 49.424 22.168 1.00 7.63 97 ASP C N 1
ATOM 2465 C CA . ASP C 1 97 ? 30.219 50.439 23.168 1.00 13.28 97 ASP C CA 1
ATOM 2466 C C . ASP C 1 97 ? 29.961 49.980 24.598 1.00 11.79 97 ASP C C 1
ATOM 2467 O O . ASP C 1 97 ? 30.521 50.539 25.549 1.00 12.90 97 ASP C O 1
ATOM 2472 N N . ASP C 1 98 ? 29.121 48.963 24.754 1.00 15.39 98 ASP C N 1
ATOM 2473 C CA . ASP C 1 98 ? 28.791 48.470 26.090 1.00 14.63 98 ASP C CA 1
ATOM 2474 C C . ASP C 1 98 ? 29.674 47.302 26.521 1.00 18.78 98 ASP C C 1
ATOM 2475 O O . ASP C 1 98 ? 29.728 46.955 27.704 1.00 17.46 98 ASP C O 1
ATOM 2480 N N . ARG C 1 99 ? 30.368 46.696 25.564 1.00 13.58 99 ARG C N 1
ATOM 2481 C CA . ARG C 1 99 ? 31.203 45.537 25.867 1.00 11.92 99 ARG C CA 1
ATOM 2482 C C . ARG C 1 99 ? 32.373 45.866 26.785 1.00 22.36 99 ARG C C 1
ATOM 2483 O O . ARG C 1 99 ? 33.001 46.929 26.671 1.00 14.90 99 ARG C O 1
ATOM 2491 N N . ASN C 1 100 ? 32.638 44.953 27.714 1.00 14.71 100 ASN C N 1
ATOM 2492 C CA . ASN C 1 100 ? 33.863 44.979 28.504 1.00 18.37 100 ASN C CA 1
ATOM 2493 C C . ASN C 1 100 ? 34.796 43.900 27.961 1.00 17.07 100 ASN C C 1
ATOM 2494 O O . ASN C 1 100 ? 34.665 42.725 28.300 1.00 16.88 100 ASN C O 1
ATOM 2499 N N . PHE C 1 101 ? 35.731 44.301 27.105 1.00 16.00 101 PHE C N 1
ATOM 2500 C CA . PHE C 1 101 ? 36.545 43.337 26.367 1.00 20.41 101 PHE C CA 1
ATOM 2501 C C . PHE C 1 101 ? 37.589 42.617 27.221 1.00 19.89 101 PHE C C 1
ATOM 2502 O O . PHE C 1 101 ? 37.907 41.460 26.951 1.00 21.63 101 PHE C O 1
ATOM 2510 N N . ALA C 1 102 ? 38.130 43.287 28.238 1.00 16.46 102 ALA C N 1
ATOM 2511 C CA . ALA C 1 102 ? 39.126 42.651 29.113 1.00 20.35 102 ALA C CA 1
ATOM 2512 C C . ALA C 1 102 ? 38.498 41.583 30.000 1.00 23.76 102 ALA C C 1
ATOM 2513 O O . ALA C 1 102 ? 39.133 40.575 30.330 1.00 21.60 102 ALA C O 1
ATOM 2515 N N . ALA C 1 103 ? 37.261 41.829 30.411 1.00 17.24 103 ALA C N 1
ATOM 2516 C CA . ALA C 1 103 ? 36.517 40.872 31.215 1.00 27.00 103 ALA C CA 1
ATOM 2517 C C . ALA C 1 103 ? 36.216 39.645 30.362 1.00 28.78 103 ALA C C 1
ATOM 2518 O O . ALA C 1 103 ? 36.222 38.516 30.850 1.00 27.60 103 ALA C O 1
ATOM 2520 N N . LEU C 1 104 ? 35.952 39.882 29.082 1.00 26.72 104 LEU C N 1
ATOM 2521 C CA . LEU C 1 104 ? 35.735 38.811 28.117 1.00 18.41 104 LEU C CA 1
ATOM 2522 C C . LEU C 1 104 ? 36.997 37.958 27.976 1.00 20.03 104 LEU C C 1
ATOM 2523 O O . LEU C 1 104 ? 36.935 36.728 27.988 1.00 25.00 104 LEU C O 1
ATOM 2528 N N . ASP C 1 105 ? 38.144 38.618 27.841 1.00 17.37 105 ASP C N 1
ATOM 2529 C CA . ASP C 1 105 ? 39.423 37.927 27.716 1.00 18.67 105 ASP C CA 1
ATOM 2530 C C . ASP C 1 105 ? 39.789 37.242 29.030 1.00 26.14 105 ASP C C 1
ATOM 2531 O O . ASP C 1 105 ? 40.466 36.220 29.041 1.00 23.07 105 ASP C O 1
ATOM 2536 N N . ARG C 1 106 ? 39.334 37.806 30.141 1.00 19.74 106 ARG C N 1
ATOM 2537 C CA . ARG C 1 106 ? 39.550 37.190 31.448 1.00 23.92 106 ARG C CA 1
ATOM 2538 C C . ARG C 1 106 ? 38.819 35.849 31.549 1.00 29.42 106 ARG C C 1
ATOM 2539 O O . ARG C 1 106 ? 39.383 34.844 31.999 1.00 24.24 106 ARG C O 1
ATOM 2547 N N . LEU C 1 107 ? 37.558 35.850 31.127 1.00 20.69 107 LEU C N 1
ATOM 2548 C CA . LEU C 1 107 ? 36.698 34.674 31.225 1.00 29.36 107 LEU C CA 1
ATOM 2549 C C . LEU C 1 107 ? 37.135 33.551 30.288 1.00 28.11 107 LEU C C 1
ATOM 2550 O O . LEU C 1 107 ? 37.310 32.410 30.717 1.00 27.71 107 LEU C O 1
ATOM 2555 N N . TRP C 1 108 ? 37.320 33.879 29.010 1.00 25.22 108 TRP C N 1
ATOM 2556 C CA . TRP C 1 108 ? 37.530 32.857 27.984 1.00 21.01 108 TRP C CA 1
ATOM 2557 C C . TRP C 1 108 ? 38.840 32.991 27.209 1.00 19.18 108 TRP C C 1
ATOM 2558 O O . TRP C 1 108 ? 38.980 32.413 26.133 1.00 20.46 108 TRP C O 1
ATOM 2569 N N . GLY C 1 109 ? 39.804 33.723 27.760 1.00 22.86 109 GLY C N 1
ATOM 2570 C CA . GLY C 1 109 ? 41.041 34.016 27.050 1.00 20.35 109 GLY C CA 1
ATOM 2571 C C . GLY C 1 109 ? 41.978 32.850 26.806 1.00 25.55 109 GLY C C 1
ATOM 2572 O O . GLY C 1 109 ? 42.779 32.883 25.868 1.00 31.48 109 GLY C O 1
ATOM 2573 N N . ASP C 1 110 ? 41.896 31.824 27.646 1.00 23.20 110 ASP C N 1
ATOM 2574 C CA . ASP C 1 110 ? 42.717 30.630 27.454 1.00 21.63 110 ASP C CA 1
ATOM 2575 C C . ASP C 1 110 ? 41.946 29.479 26.801 1.00 31.11 110 ASP C C 1
ATOM 2576 O O . ASP C 1 110 ? 42.381 28.325 26.842 1.00 31.75 110 ASP C O 1
ATOM 2581 N N . CYS C 1 111 ? 40.805 29.797 26.198 1.00 15.94 111 CYS C N 1
ATOM 2582 C CA . CYS C 1 111 ? 40.057 28.806 25.433 1.00 14.08 111 CYS C CA 1
ATOM 2583 C C . CYS C 1 111 ? 40.465 28.896 23.976 1.00 20.90 111 CYS C C 1
ATOM 2584 O O . CYS C 1 111 ? 40.738 29.986 23.475 1.00 18.66 111 CYS C O 1
ATOM 2587 N N . PRO C 1 112 ? 40.518 27.747 23.285 1.00 20.15 112 PRO C N 1
ATOM 2588 C CA . PRO C 1 112 ? 40.838 27.772 21.856 1.00 16.38 112 PRO C CA 1
ATOM 2589 C C . PRO C 1 112 ? 39.728 28.459 21.073 1.00 15.67 112 PRO C C 1
ATOM 2590 O O . PRO C 1 112 ? 38.578 28.455 21.515 1.00 17.20 112 PRO C O 1
ATOM 2594 N N . VAL C 1 113 ? 40.062 29.041 19.928 1.00 15.25 113 VAL C N 1
ATOM 2595 C CA . VAL C 1 113 ? 39.052 29.598 19.037 1.00 17.04 113 VAL C CA 1
ATOM 2596 C C . VAL C 1 113 ? 38.785 28.553 17.968 1.00 23.24 113 VAL C C 1
ATOM 2597 O O . VAL C 1 113 ? 39.698 27.836 17.571 1.00 27.37 113 VAL C O 1
ATOM 2601 N N . VAL C 1 114 ? 37.538 28.436 17.524 1.00 20.76 114 VAL C N 1
ATOM 2602 C CA . VAL C 1 114 ? 37.210 27.476 16.475 1.00 15.47 114 VAL C CA 1
ATOM 2603 C C . VAL C 1 114 ? 37.227 28.181 15.120 1.00 29.64 114 VAL C C 1
ATOM 2604 O O . VAL C 1 114 ? 36.437 29.097 14.886 1.00 30.74 114 VAL C O 1
ATOM 2608 N N . PRO C 1 115 ? 38.131 27.751 14.222 1.00 28.33 115 PRO C N 1
ATOM 2609 C CA . PRO C 1 115 ? 38.338 28.411 12.926 1.00 25.25 115 PRO C CA 1
ATOM 2610 C C . PRO C 1 115 ? 37.226 28.107 11.924 1.00 34.38 115 PRO C C 1
ATOM 2611 O O . PRO C 1 115 ? 37.438 27.363 10.965 1.00 31.25 115 PRO C O 1
ATOM 2615 N N . VAL C 1 116 ? 36.053 28.690 12.139 1.00 26.45 116 VAL C N 1
ATOM 2616 C CA . VAL C 1 116 ? 34.917 28.437 11.257 1.00 33.19 116 VAL C CA 1
ATOM 2617 C C . VAL C 1 116 ? 35.057 29.149 9.908 1.00 35.26 116 VAL C C 1
ATOM 2618 O O . VAL C 1 116 ? 35.600 30.252 9.826 1.00 32.64 116 VAL C O 1
ATOM 2622 N N . ASP C 1 117 ? 34.578 28.502 8.851 1.00 51.41 117 ASP C N 1
ATOM 2623 C CA . ASP C 1 117 ? 34.603 29.092 7.518 1.00 36.06 117 ASP C CA 1
ATOM 2624 C C . ASP C 1 117 ? 33.264 29.772 7.251 1.00 41.68 117 ASP C C 1
ATOM 2625 O O . ASP C 1 117 ? 32.226 29.113 7.239 1.00 42.72 117 ASP C O 1
ATOM 2630 N N . LEU C 1 118 ? 33.288 31.085 7.042 1.00 45.07 118 LEU C N 1
ATOM 2631 C CA . LEU C 1 118 ? 32.058 31.845 6.840 1.00 43.14 118 LEU C CA 1
ATOM 2632 C C . LEU C 1 118 ? 32.025 32.512 5.465 1.00 41.03 118 LEU C C 1
ATOM 2633 O O . LEU C 1 118 ? 32.619 32.011 4.507 1.00 53.70 118 LEU C O 1
ATOM 2638 N N . THR D 1 2 ? 8.526 44.412 40.524 1.00 44.97 2 THR D N 1
ATOM 2639 C CA . THR D 1 2 ? 8.815 43.294 41.418 1.00 49.54 2 THR D CA 1
ATOM 2640 C C . THR D 1 2 ? 8.391 41.961 40.801 1.00 31.25 2 THR D C 1
ATOM 2641 O O . THR D 1 2 ? 7.449 41.908 40.011 1.00 33.35 2 THR D O 1
ATOM 2645 N N . ALA D 1 3 ? 9.093 40.889 41.161 1.00 27.55 3 ALA D N 1
ATOM 2646 C CA . ALA D 1 3 ? 8.836 39.562 40.594 1.00 38.90 3 ALA D CA 1
ATOM 2647 C C . ALA D 1 3 ? 7.451 39.011 40.943 1.00 34.57 3 ALA D C 1
ATOM 2648 O O . ALA D 1 3 ? 6.852 39.407 41.941 1.00 35.32 3 ALA D O 1
ATOM 2650 N N . ASN D 1 4 ? 6.950 38.089 40.124 1.00 36.90 4 ASN D N 1
ATOM 2651 C CA . ASN D 1 4 ? 5.609 37.536 40.330 1.00 40.00 4 ASN D CA 1
ATOM 2652 C C . ASN D 1 4 ? 5.545 36.356 41.307 1.00 45.99 4 ASN D C 1
ATOM 2653 O O . ASN D 1 4 ? 6.577 35.850 41.748 1.00 38.27 4 ASN D O 1
ATOM 2658 N N . ARG D 1 5 ? 4.327 35.923 41.630 1.00 44.89 5 ARG D N 1
ATOM 2659 C CA . ARG D 1 5 ? 4.098 34.845 42.598 1.00 43.13 5 ARG D CA 1
ATOM 2660 C C . ARG D 1 5 ? 4.876 33.577 42.279 1.00 34.47 5 ARG D C 1
ATOM 2661 O O . ARG D 1 5 ? 5.519 32.991 43.154 1.00 34.79 5 ARG D O 1
ATOM 2663 N N . GLU D 1 6 ? 4.796 33.161 41.021 1.00 33.59 6 GLU D N 1
ATOM 2664 C CA . GLU D 1 6 ? 5.442 31.945 40.545 1.00 35.25 6 GLU D CA 1
ATOM 2665 C C . GLU D 1 6 ? 6.929 31.920 40.883 1.00 34.19 6 GLU D C 1
ATOM 2666 O O . GLU D 1 6 ? 7.418 30.995 41.533 1.00 25.22 6 GLU D O 1
ATOM 2672 N N . ALA D 1 7 ? 7.639 32.951 40.442 1.00 28.49 7 ALA D N 1
ATOM 2673 C CA . ALA D 1 7 ? 9.083 33.024 40.622 1.00 27.59 7 ALA D CA 1
ATOM 2674 C C . ALA D 1 7 ? 9.497 33.090 42.096 1.00 27.43 7 ALA D C 1
ATOM 2675 O O . ALA D 1 7 ? 10.507 32.510 42.488 1.00 19.48 7 ALA D O 1
ATOM 2677 N N . ILE D 1 8 ? 8.723 33.799 42.913 1.00 29.88 8 ILE D N 1
ATOM 2678 C CA . ILE D 1 8 ? 9.056 33.932 44.331 1.00 28.79 8 ILE D CA 1
ATOM 2679 C C . ILE D 1 8 ? 8.898 32.606 45.081 1.00 24.57 8 ILE D C 1
ATOM 2680 O O . ILE D 1 8 ? 9.738 32.255 45.917 1.00 22.26 8 ILE D O 1
ATOM 2685 N N . ASP D 1 9 ? 7.839 31.866 44.763 1.00 21.05 9 ASP D N 1
ATOM 2686 C CA . ASP D 1 9 ? 7.641 30.533 45.322 1.00 33.83 9 ASP D CA 1
ATOM 2687 C C . ASP D 1 9 ? 8.784 29.600 44.915 1.00 24.15 9 ASP D C 1
ATOM 2688 O O . ASP D 1 9 ? 9.306 28.848 45.742 1.00 24.71 9 ASP D O 1
ATOM 2693 N N . MET D 1 10 ? 9.170 29.661 43.641 1.00 25.45 10 MET D N 1
ATOM 2694 C CA . MET D 1 10 ? 10.298 28.885 43.121 1.00 25.64 10 MET D CA 1
ATOM 2695 C C . MET D 1 10 ? 11.600 29.231 43.841 1.00 21.12 10 MET D C 1
ATOM 2696 O O . MET D 1 10 ? 12.406 28.355 44.158 1.00 22.23 10 MET D O 1
ATOM 2701 N N . ALA D 1 11 ? 11.799 30.517 44.093 1.00 18.01 11 ALA D N 1
ATOM 2702 C CA . ALA D 1 11 ? 13.023 30.998 44.720 1.00 26.16 11 ALA D CA 1
ATOM 2703 C C . ALA D 1 11 ? 13.080 30.545 46.170 1.00 18.29 11 ALA D C 1
ATOM 2704 O O . ALA D 1 11 ? 14.153 30.246 46.699 1.00 20.33 11 ALA D O 1
ATOM 2706 N N . ARG D 1 12 ? 11.918 30.495 46.810 1.00 19.56 12 ARG D N 1
ATOM 2707 C CA . ARG D 1 12 ? 11.837 30.065 48.202 1.00 30.95 12 ARG D CA 1
ATOM 2708 C C . ARG D 1 12 ? 12.170 28.583 48.361 1.00 19.97 12 ARG D C 1
ATOM 2709 O O . ARG D 1 12 ? 12.905 28.201 49.275 1.00 20.26 12 ARG D O 1
ATOM 2717 N N . VAL D 1 13 ? 11.645 27.754 47.462 1.00 23.79 13 VAL D N 1
ATOM 2718 C CA . VAL D 1 13 ? 12.007 26.341 47.437 1.00 23.07 13 VAL D CA 1
ATOM 2719 C C . VAL D 1 13 ? 13.516 26.197 47.280 1.00 24.78 13 VAL D C 1
ATOM 2720 O O . VAL D 1 13 ? 14.170 25.514 48.065 1.00 23.83 13 VAL D O 1
ATOM 2724 N N . ALA D 1 14 ? 14.067 26.861 46.269 1.00 21.43 14 ALA D N 1
ATOM 2725 C CA . ALA D 1 14 ? 15.496 26.791 45.992 1.00 28.70 14 ALA D CA 1
ATOM 2726 C C . ALA D 1 14 ? 16.356 27.320 47.146 1.00 24.90 14 ALA D C 1
ATOM 2727 O O . ALA D 1 14 ? 17.366 26.709 47.507 1.00 17.20 14 ALA D O 1
ATOM 2729 N N . ALA D 1 15 ? 15.964 28.458 47.713 1.00 20.42 15 ALA D N 1
ATOM 2730 C CA . ALA D 1 15 ? 16.744 29.084 48.782 1.00 29.00 15 ALA D CA 1
ATOM 2731 C C . ALA D 1 15 ? 16.763 28.235 50.046 1.00 23.07 15 ALA D C 1
ATOM 2732 O O . ALA D 1 15 ? 17.806 28.089 50.687 1.00 24.99 15 ALA D O 1
ATOM 2734 N N . GLY D 1 16 ? 15.612 27.676 50.404 1.00 22.77 16 GLY D N 1
ATOM 2735 C CA . GLY D 1 16 ? 15.523 26.827 51.580 1.00 29.80 16 GLY D CA 1
ATOM 2736 C C . GLY D 1 16 ? 16.385 25.583 51.467 1.00 28.99 16 GLY D C 1
ATOM 2737 O O . GLY D 1 16 ? 17.107 25.222 52.398 1.00 30.01 16 GLY D O 1
ATOM 2738 N N . ALA D 1 17 ? 16.304 24.926 50.316 1.00 28.93 17 ALA D N 1
ATOM 2739 C CA . ALA D 1 17 ? 17.102 23.738 50.049 1.00 28.06 17 ALA D CA 1
ATOM 2740 C C . ALA D 1 17 ? 18.585 24.054 50.202 1.00 27.87 17 ALA D C 1
ATOM 2741 O O . ALA D 1 17 ? 19.343 23.272 50.777 1.00 24.60 17 ALA D O 1
ATOM 2743 N N . ALA D 1 18 ? 18.990 25.208 49.681 1.00 18.56 18 ALA D N 1
ATOM 2744 C CA . ALA D 1 18 ? 20.365 25.677 49.817 1.00 23.71 18 ALA D CA 1
ATOM 2745 C C . ALA D 1 18 ? 20.788 25.763 51.283 1.00 29.42 18 ALA D C 1
ATOM 2746 O O . ALA D 1 18 ? 21.845 25.260 51.662 1.00 25.89 18 ALA D O 1
ATOM 2748 N N . ALA D 1 19 ? 19.961 26.410 52.101 1.00 27.05 19 ALA D N 1
ATOM 2749 C CA . ALA D 1 19 ? 20.248 26.540 53.530 1.00 29.37 19 ALA D CA 1
ATOM 2750 C C . ALA D 1 19 ? 20.139 25.204 54.265 1.00 33.42 19 ALA D C 1
ATOM 2751 O O . ALA D 1 19 ? 20.888 24.944 55.206 1.00 37.73 19 ALA D O 1
ATOM 2753 N N . ALA D 1 20 ? 19.204 24.362 53.832 1.00 29.55 20 ALA D N 1
ATOM 2754 C CA . ALA D 1 20 ? 19.009 23.043 54.435 1.00 30.15 20 ALA D CA 1
ATOM 2755 C C . ALA D 1 20 ? 20.263 22.176 54.352 1.00 30.02 20 ALA D C 1
ATOM 2756 O O . ALA D 1 20 ? 20.415 21.215 55.111 1.00 41.94 20 ALA D O 1
ATOM 2758 N N . LYS D 1 21 ? 21.139 22.503 53.404 1.00 32.43 21 LYS D N 1
ATOM 2759 C CA . LYS D 1 21 ? 22.421 21.823 53.259 1.00 24.78 21 LYS D CA 1
ATOM 2760 C C . LYS D 1 21 ? 23.567 22.749 53.661 1.00 29.45 21 LYS D C 1
ATOM 2761 O O . LYS D 1 21 ? 24.717 22.545 53.259 1.00 33.14 21 LYS D O 1
ATOM 2767 N N . LEU D 1 22 ? 23.225 23.771 54.444 1.00 25.43 22 LEU D N 1
ATOM 2768 C CA . LEU D 1 22 ? 24.196 24.640 55.117 1.00 35.35 22 LEU D CA 1
ATOM 2769 C C . LEU D 1 22 ? 25.021 25.537 54.189 1.00 35.76 22 LEU D C 1
ATOM 2770 O O . LEU D 1 22 ? 26.191 25.812 54.458 1.00 35.60 22 LEU D O 1
ATOM 2775 N N . ALA D 1 23 ? 24.409 26.003 53.106 1.00 34.03 23 ALA D N 1
ATOM 2776 C CA . ALA D 1 23 ? 25.072 26.962 52.231 1.00 35.85 23 ALA D CA 1
ATOM 2777 C C . ALA D 1 23 ? 25.242 28.281 52.965 1.00 35.49 23 ALA D C 1
ATOM 2778 O O . ALA D 1 23 ? 24.447 28.611 53.845 1.00 32.49 23 ALA D O 1
ATOM 2780 N N . ASP D 1 24 ? 26.273 29.036 52.602 1.00 27.86 24 ASP D N 1
ATOM 2781 C CA . ASP D 1 24 ? 26.517 30.321 53.240 1.00 39.75 24 ASP D CA 1
ATOM 2782 C C . ASP D 1 24 ? 26.006 31.444 52.348 1.00 35.44 24 ASP D C 1
ATOM 2783 O O . ASP D 1 24 ? 25.916 31.286 51.128 1.00 28.59 24 ASP D O 1
ATOM 2788 N N . ASP D 1 25 ? 25.660 32.566 52.969 1.00 29.41 25 ASP D N 1
ATOM 2789 C CA . ASP D 1 25 ? 25.190 33.750 52.254 1.00 25.97 25 ASP D CA 1
ATOM 2790 C C . ASP D 1 25 ? 24.121 33.448 51.197 1.00 29.04 25 ASP D C 1
ATOM 2791 O O . ASP D 1 25 ? 24.245 33.850 50.039 1.00 29.07 25 ASP D O 1
ATOM 2796 N N . VAL D 1 26 ? 23.084 32.719 51.605 1.00 21.30 26 VAL D N 1
ATOM 2797 C CA . VAL D 1 26 ? 21.940 32.443 50.739 1.00 22.88 26 VAL D CA 1
ATOM 2798 C C . VAL D 1 26 ? 21.076 33.697 50.616 1.00 24.00 26 VAL D C 1
ATOM 2799 O O . VAL D 1 26 ? 20.638 34.255 51.622 1.00 24.75 26 VAL D O 1
ATOM 2803 N N . VAL D 1 27 ? 20.842 34.147 49.389 1.00 21.21 27 VAL D N 1
ATOM 2804 C CA . VAL D 1 27 ? 20.061 35.360 49.167 1.00 24.96 27 VAL D CA 1
ATOM 2805 C C . VAL D 1 27 ? 19.262 35.299 47.864 1.00 25.76 27 VAL D C 1
ATOM 2806 O O . VAL D 1 27 ? 19.755 34.829 46.835 1.00 23.35 27 VAL D O 1
ATOM 2810 N N . VAL D 1 28 ? 18.014 35.753 47.921 1.00 26.08 28 VAL D N 1
ATOM 2811 C CA . VAL D 1 28 ? 17.180 35.844 46.729 1.00 23.23 28 VAL D CA 1
ATOM 2812 C C . VAL D 1 28 ? 17.134 37.290 46.260 1.00 26.48 28 VAL D C 1
ATOM 2813 O O . VAL D 1 28 ? 16.801 38.191 47.033 1.00 26.88 28 VAL D O 1
ATOM 2817 N N . ILE D 1 29 ? 17.484 37.510 44.998 1.00 23.84 29 ILE D N 1
ATOM 2818 C CA . ILE D 1 29 ? 17.458 38.845 44.412 1.00 19.64 29 ILE D CA 1
ATOM 2819 C C . ILE D 1 29 ? 16.326 38.947 43.395 1.00 27.33 29 ILE D C 1
ATOM 2820 O O . ILE D 1 29 ? 16.191 38.084 42.526 1.00 26.29 29 ILE D O 1
ATOM 2825 N N . ASP D 1 30 ? 15.508 39.990 43.508 1.00 19.21 30 ASP D N 1
ATOM 2826 C CA . ASP D 1 30 ? 14.490 40.261 42.501 1.00 24.04 30 ASP D CA 1
ATOM 2827 C C . ASP D 1 30 ? 15.145 41.037 41.368 1.00 18.39 30 ASP D C 1
ATOM 2828 O O . ASP D 1 30 ? 15.479 42.203 41.532 1.00 25.19 30 ASP D O 1
ATOM 2833 N N . VAL D 1 31 ? 15.317 40.395 40.218 1.00 19.96 31 VAL D N 1
ATOM 2834 C CA . VAL D 1 31 ? 15.943 41.051 39.074 1.00 21.70 31 VAL D CA 1
ATOM 2835 C C . VAL D 1 31 ? 14.919 41.377 37.988 1.00 17.94 31 VAL D C 1
ATOM 2836 O O . VAL D 1 31 ? 15.293 41.724 36.867 1.00 12.73 31 VAL D O 1
ATOM 2840 N N . SER D 1 32 ? 13.635 41.274 38.334 1.00 18.22 32 SER D N 1
ATOM 2841 C CA . SER D 1 32 ? 12.540 41.450 37.373 1.00 20.41 32 SER D CA 1
ATOM 2842 C C . SER D 1 32 ? 12.503 42.848 36.762 1.00 19.17 32 SER D C 1
ATOM 2843 O O . SER D 1 32 ? 12.015 43.035 35.644 1.00 20.82 32 SER D O 1
ATOM 2846 N N . GLY D 1 33 ? 13.023 43.828 37.493 1.00 14.70 33 GLY D N 1
ATOM 2847 C CA . GLY D 1 33 ? 13.061 45.194 37.002 1.00 27.93 33 GLY D CA 1
ATOM 2848 C C . GLY D 1 33 ? 14.152 45.386 35.970 1.00 27.69 33 GLY D C 1
ATOM 2849 O O . GLY D 1 33 ? 14.113 46.321 35.166 1.00 30.04 33 GLY D O 1
ATOM 2850 N N . GLN D 1 34 ? 15.117 44.473 35.980 1.00 16.10 34 GLN D N 1
ATOM 2851 C CA . GLN D 1 34 ? 16.328 44.625 35.186 1.00 12.73 34 GLN D CA 1
ATOM 2852 C C . GLN D 1 34 ? 16.335 43.772 33.933 1.00 12.66 34 GLN D C 1
ATOM 2853 O O . GLN D 1 34 ? 16.804 44.212 32.881 1.00 15.03 34 GLN D O 1
ATOM 2859 N N . LEU D 1 35 ? 15.852 42.539 34.063 1.00 19.33 35 LEU D N 1
ATOM 2860 C CA . LEU D 1 35 ? 15.982 41.546 32.998 1.00 11.03 35 LEU D CA 1
ATOM 2861 C C . LEU D 1 35 ? 14.643 41.234 32.337 1.00 11.07 35 LEU D C 1
ATOM 2862 O O . LEU D 1 35 ? 13.585 41.409 32.941 1.00 11.37 35 LEU D O 1
ATOM 2867 N N . VAL D 1 36 ? 14.701 40.778 31.090 1.00 12.82 36 VAL D N 1
ATOM 2868 C CA . VAL D 1 36 ? 13.508 40.529 30.278 1.00 17.32 36 VAL D CA 1
ATOM 2869 C C . VAL D 1 36 ? 12.746 39.274 30.692 1.00 17.68 36 VAL D C 1
ATOM 2870 O O . VAL D 1 36 ? 11.516 39.286 30.785 1.00 16.03 36 VAL D O 1
ATOM 2874 N N . ILE D 1 37 ? 13.485 38.196 30.949 1.00 15.53 37 ILE D N 1
ATOM 2875 C CA . ILE D 1 37 ? 12.881 36.887 31.190 1.00 20.98 37 ILE D CA 1
ATOM 2876 C C . ILE D 1 37 ? 12.970 36.431 32.650 1.00 23.21 37 ILE D C 1
ATOM 2877 O O . ILE D 1 37 ? 11.957 36.119 33.281 1.00 15.90 37 ILE D O 1
ATOM 2882 N N . THR D 1 38 ? 14.189 36.380 33.174 1.00 15.18 38 THR D N 1
ATOM 2883 C CA . THR D 1 38 ? 14.414 35.949 34.550 1.00 18.07 38 THR D CA 1
ATOM 2884 C C . THR D 1 38 ? 13.810 36.923 35.560 1.00 14.40 38 THR D C 1
ATOM 2885 O O . THR D 1 38 ? 13.986 38.135 35.442 1.00 15.19 38 THR D O 1
ATOM 2889 N N . ASP D 1 39 ? 13.109 36.396 36.558 1.00 11.30 39 ASP D N 1
ATOM 2890 C CA . ASP D 1 39 ? 12.514 37.248 37.586 1.00 20.48 39 ASP D CA 1
ATOM 2891 C C . ASP D 1 39 ? 13.275 37.266 38.917 1.00 20.82 39 ASP D C 1
ATOM 2892 O O . ASP D 1 39 ? 13.304 38.289 39.601 1.00 18.92 39 ASP D O 1
ATOM 2897 N N . CYS D 1 40 ? 13.891 36.143 39.281 1.00 13.72 40 CYS D N 1
ATOM 2898 C CA . CYS D 1 40 ? 14.668 36.068 40.520 1.00 19.61 40 CYS D CA 1
ATOM 2899 C C . CYS D 1 40 ? 16.008 35.366 40.321 1.00 16.58 40 CYS D C 1
ATOM 2900 O O . CYS D 1 40 ? 16.138 34.490 39.467 1.00 11.85 40 CYS D O 1
ATOM 2903 N N . PHE D 1 41 ? 17.000 35.767 41.112 1.00 17.67 41 PHE D N 1
ATOM 2904 C CA . PHE D 1 41 ? 18.246 35.020 41.242 1.00 17.57 41 PHE D CA 1
ATOM 2905 C C . PHE D 1 41 ? 18.304 34.435 42.646 1.00 24.46 41 PHE D C 1
ATOM 2906 O O . PHE D 1 41 ? 17.987 35.122 43.620 1.00 21.11 41 PHE D O 1
ATOM 2914 N N . VAL D 1 42 ? 18.684 33.168 42.756 1.00 22.63 42 VAL D N 1
ATOM 2915 C CA . VAL D 1 42 ? 18.961 32.577 44.060 1.00 16.24 42 VAL D CA 1
ATOM 2916 C C . VAL D 1 42 ? 20.457 32.329 44.141 1.00 18.38 42 VAL D C 1
ATOM 2917 O O . VAL D 1 42 ? 21.010 31.535 43.380 1.00 15.73 42 VAL D O 1
ATOM 2921 N N . ILE D 1 43 ? 21.108 33.038 45.055 1.00 19.09 43 ILE D N 1
ATOM 2922 C CA . ILE D 1 43 ? 22.553 32.975 45.203 1.00 19.81 43 ILE D CA 1
ATOM 2923 C C . ILE D 1 43 ? 22.905 32.207 46.474 1.00 25.42 43 ILE D C 1
ATOM 2924 O O . ILE D 1 43 ? 22.233 32.362 47.496 1.00 22.96 43 ILE D O 1
ATOM 2929 N N . ALA D 1 44 ? 23.950 31.383 46.411 1.00 21.65 44 ALA D N 1
ATOM 2930 C CA . ALA D 1 44 ? 24.402 30.615 47.575 1.00 32.05 44 ALA D CA 1
ATOM 2931 C C . ALA D 1 44 ? 25.861 30.190 47.437 1.00 25.12 44 ALA D C 1
ATOM 2932 O O . ALA D 1 44 ? 26.317 29.873 46.343 1.00 23.27 44 ALA D O 1
ATOM 2934 N N . SER D 1 45 ? 26.588 30.183 48.550 1.00 27.50 45 SER D N 1
ATOM 2935 C CA . SER D 1 45 ? 28.001 29.827 48.532 1.00 28.92 45 SER D CA 1
ATOM 2936 C C . SER D 1 45 ? 28.255 28.453 49.136 1.00 24.14 45 SER D C 1
ATOM 2937 O O . SER D 1 45 ? 27.525 27.998 50.022 1.00 21.05 45 SER D O 1
ATOM 2940 N N . GLY D 1 46 ? 29.298 27.794 48.645 1.00 24.59 46 GLY D N 1
ATOM 2941 C CA . GLY D 1 46 ? 29.770 26.556 49.234 1.00 23.34 46 GLY D CA 1
ATOM 2942 C C . GLY D 1 46 ? 31.180 26.767 49.748 1.00 30.96 46 GLY D C 1
ATOM 2943 O O . GLY D 1 46 ? 31.933 27.570 49.193 1.00 29.93 46 GLY D O 1
ATOM 2944 N N . SER D 1 47 ? 31.539 26.061 50.814 1.00 32.10 47 SER D N 1
ATOM 2945 C CA . SER D 1 47 ? 32.882 26.167 51.371 1.00 40.15 47 SER D CA 1
ATOM 2946 C C . SER D 1 47 ? 33.908 25.528 50.445 1.00 31.09 47 SER D C 1
ATOM 2947 O O . SER D 1 47 ? 35.040 26.003 50.334 1.00 44.31 47 SER D O 1
ATOM 2950 N N . ASN D 1 48 ? 33.506 24.447 49.786 1.00 31.14 48 ASN D N 1
ATOM 2951 C CA . ASN D 1 48 ? 34.380 23.755 48.847 1.00 32.94 48 ASN D CA 1
ATOM 2952 C C . ASN D 1 48 ? 33.579 23.153 47.692 1.00 34.63 48 ASN D C 1
ATOM 2953 O O . ASN D 1 48 ? 32.357 23.317 47.637 1.00 32.99 48 ASN D O 1
ATOM 2958 N N . GLU D 1 49 ? 34.259 22.459 46.780 1.00 29.60 49 GLU D N 1
ATOM 2959 C CA . GLU D 1 49 ? 33.606 21.922 45.583 1.00 24.42 49 GLU D CA 1
ATOM 2960 C C . GLU D 1 49 ? 32.512 20.915 45.920 1.00 32.44 49 GLU D C 1
ATOM 2961 O O . GLU D 1 49 ? 31.454 20.900 45.290 1.00 40.16 49 GLU D O 1
ATOM 2967 N N . ARG D 1 50 ? 32.768 20.077 46.917 1.00 29.60 50 ARG D N 1
ATOM 2968 C CA . ARG D 1 50 ? 31.870 18.972 47.229 1.00 28.39 50 ARG D CA 1
ATOM 2969 C C . ARG D 1 50 ? 30.556 19.442 47.868 1.00 30.58 50 ARG D C 1
ATOM 2970 O O . ARG D 1 50 ? 29.517 18.807 47.691 1.00 31.32 50 ARG D O 1
ATOM 2978 N N . GLN D 1 51 ? 30.596 20.559 48.592 1.00 29.82 51 GLN D N 1
ATOM 2979 C CA . GLN D 1 51 ? 29.373 21.116 49.173 1.00 38.34 51 GLN D CA 1
ATOM 2980 C C . GLN D 1 51 ? 28.532 21.811 48.106 1.00 26.11 51 GLN D C 1
ATOM 2981 O O . GLN D 1 51 ? 27.304 21.687 48.099 1.00 27.80 51 GLN D O 1
ATOM 2987 N N . VAL D 1 52 ? 29.202 22.546 47.215 1.00 31.28 52 VAL D N 1
ATOM 2988 C CA . VAL D 1 52 ? 28.545 23.136 46.053 1.00 22.10 52 VAL D CA 1
ATOM 2989 C C . VAL D 1 52 ? 27.732 22.051 45.365 1.00 25.89 52 VAL D C 1
ATOM 2990 O O . VAL D 1 52 ? 26.561 22.237 45.047 1.00 22.75 52 VAL D O 1
ATOM 2994 N N . ASN D 1 53 ? 28.367 20.902 45.168 1.00 30.23 53 ASN D N 1
ATOM 2995 C CA . ASN D 1 53 ? 27.725 19.748 44.562 1.00 28.45 53 ASN D CA 1
ATOM 2996 C C . ASN D 1 53 ? 26.545 19.253 45.396 1.00 21.25 53 ASN D C 1
ATOM 2997 O O . ASN D 1 53 ? 25.528 18.816 44.860 1.00 25.44 53 ASN D O 1
ATOM 3002 N N . ALA D 1 54 ? 26.687 19.319 46.715 1.00 28.14 54 ALA D N 1
ATOM 3003 C CA . ALA D 1 54 ? 25.640 18.853 47.617 1.00 27.54 54 ALA D CA 1
ATOM 3004 C C . ALA D 1 54 ? 24.450 19.807 47.642 1.00 25.65 54 ALA D C 1
ATOM 3005 O O . ALA D 1 54 ? 23.297 19.375 47.697 1.00 24.43 54 ALA D O 1
ATOM 3007 N N . ILE D 1 55 ? 24.736 21.105 47.631 1.00 18.69 55 ILE D N 1
ATOM 3008 C CA . ILE D 1 55 ? 23.684 22.115 47.581 1.00 19.69 55 ILE D CA 1
ATOM 3009 C C . ILE D 1 55 ? 22.873 21.983 46.296 1.00 24.94 55 ILE D C 1
ATOM 3010 O O . ILE D 1 55 ? 21.641 21.965 46.334 1.00 27.91 55 ILE D O 1
ATOM 3015 N N . VAL D 1 56 ? 23.572 21.890 45.164 1.00 21.23 56 VAL D N 1
ATOM 3016 C CA . VAL D 1 56 ? 22.935 21.714 43.861 1.00 19.22 56 VAL D CA 1
ATOM 3017 C C . VAL D 1 56 ? 22.006 20.515 43.834 1.00 23.31 56 VAL D C 1
ATOM 3018 O O . VAL D 1 56 ? 20.849 20.632 43.425 1.00 22.06 56 VAL D O 1
ATOM 3022 N N . ASP D 1 57 ? 22.521 19.366 44.266 1.00 27.74 57 ASP D N 1
ATOM 3023 C CA . ASP D 1 57 ? 21.720 18.151 44.367 1.00 26.59 57 ASP D CA 1
ATOM 3024 C C . ASP D 1 57 ? 20.456 18.414 45.172 1.00 25.07 57 ASP D C 1
ATOM 3025 O O . ASP D 1 57 ? 19.363 17.996 44.789 1.00 20.83 57 ASP D O 1
ATOM 3030 N N . GLU D 1 58 ? 20.602 19.123 46.286 1.00 22.23 58 GLU D N 1
ATOM 3031 C CA . GLU D 1 58 ? 19.461 19.401 47.151 1.00 17.87 58 GLU D CA 1
ATOM 3032 C C . GLU D 1 58 ? 18.428 20.309 46.484 1.00 21.69 58 GLU D C 1
ATOM 3033 O O . GLU D 1 58 ? 17.228 20.042 46.548 1.00 23.35 58 GLU D O 1
ATOM 3039 N N . VAL D 1 59 ? 18.888 21.376 45.835 1.00 17.00 59 VAL D N 1
ATOM 3040 C CA . VAL D 1 59 ? 17.970 22.283 45.146 1.00 22.25 59 VAL D CA 1
ATOM 3041 C C . VAL D 1 59 ? 17.238 21.577 44.004 1.00 19.11 59 VAL D C 1
ATOM 3042 O O . VAL D 1 59 ? 16.014 21.676 43.890 1.00 24.53 59 VAL D O 1
ATOM 3046 N N . GLU D 1 60 ? 17.990 20.871 43.164 1.00 26.58 60 GLU D N 1
ATOM 3047 C CA . GLU D 1 60 ? 17.405 20.141 42.041 1.00 22.37 60 GLU D CA 1
ATOM 3048 C C . GLU D 1 60 ? 16.320 19.186 42.519 1.00 23.08 60 GLU D C 1
ATOM 3049 O O . GLU D 1 60 ? 15.254 19.084 41.908 1.00 24.82 60 GLU D O 1
ATOM 3055 N N . GLU D 1 61 ? 16.592 18.503 43.625 1.00 23.47 61 GLU D N 1
ATOM 3056 C CA . GLU D 1 61 ? 15.655 17.532 44.180 1.00 33.52 61 GLU D CA 1
ATOM 3057 C C . GLU D 1 61 ? 14.380 18.194 44.702 1.00 28.31 61 GLU D C 1
ATOM 3058 O O . GLU D 1 61 ? 13.277 17.710 44.449 1.00 33.93 61 GLU D O 1
ATOM 3064 N N . LYS D 1 62 ? 14.535 19.303 45.422 1.00 24.11 62 LYS D N 1
ATOM 3065 C CA . LYS D 1 62 ? 13.397 20.000 46.026 1.00 29.88 62 LYS D CA 1
ATOM 3066 C C . LYS D 1 62 ? 12.534 20.750 45.008 1.00 31.55 62 LYS D C 1
ATOM 3067 O O . LYS D 1 62 ? 11.326 20.891 45.202 1.00 24.64 62 LYS D O 1
ATOM 3073 N N . MET D 1 63 ? 13.155 21.246 43.939 1.00 27.92 63 MET D N 1
ATOM 3074 C CA . MET D 1 63 ? 12.416 21.907 42.863 1.00 20.94 63 MET D CA 1
ATOM 3075 C C . MET D 1 63 ? 11.615 20.877 42.075 1.00 21.65 63 MET D C 1
ATOM 3076 O O . MET D 1 63 ? 10.502 21.151 41.627 1.00 27.73 63 MET D O 1
ATOM 3081 N N . ARG D 1 64 ? 12.191 19.690 41.913 1.00 22.22 64 ARG D N 1
ATOM 3082 C CA . ARG D 1 64 ? 11.532 18.580 41.225 1.00 30.29 64 ARG D CA 1
ATOM 3083 C C . ARG D 1 64 ? 10.319 18.054 42.014 1.00 26.30 64 ARG D C 1
ATOM 3084 O O . ARG D 1 64 ? 9.354 17.544 41.438 1.00 33.28 64 ARG D O 1
ATOM 3092 N N . GLN D 1 65 ? 10.364 18.209 43.333 1.00 31.79 65 GLN D N 1
ATOM 3093 C CA . GLN D 1 65 ? 9.284 17.749 44.201 1.00 26.53 65 GLN D CA 1
ATOM 3094 C C . GLN D 1 65 ? 8.149 18.768 44.271 1.00 35.17 65 GLN D C 1
ATOM 3095 O O . GLN D 1 65 ? 7.016 18.421 44.601 1.00 36.37 65 GLN D O 1
ATOM 3101 N N . ALA D 1 66 ? 8.452 20.022 43.945 1.00 23.38 66 ALA D N 1
ATOM 3102 C CA . ALA D 1 66 ? 7.433 21.068 43.899 1.00 30.09 66 ALA D CA 1
ATOM 3103 C C . ALA D 1 66 ? 6.711 21.060 42.553 1.00 35.02 66 ALA D C 1
ATOM 3104 O O . ALA D 1 66 ? 5.799 21.857 42.318 1.00 34.11 66 ALA D O 1
ATOM 3106 N N . GLY D 1 67 ? 7.125 20.152 41.672 1.00 27.34 67 GLY D N 1
ATOM 3107 C CA . GLY D 1 67 ? 6.501 20.003 40.368 1.00 36.46 67 GLY D CA 1
ATOM 3108 C C . GLY D 1 67 ? 6.999 20.992 39.330 1.00 25.76 67 GLY D C 1
ATOM 3109 O O . GLY D 1 67 ? 6.386 21.155 38.276 1.00 23.51 67 GLY D O 1
ATOM 3110 N N . TYR D 1 68 ? 8.115 21.653 39.620 1.00 28.45 68 TYR D N 1
ATOM 3111 C CA . TYR D 1 68 ? 8.671 22.638 38.695 1.00 23.58 68 TYR D CA 1
ATOM 3112 C C . TYR D 1 68 ? 9.448 21.993 37.543 1.00 23.23 68 TYR D C 1
ATOM 3113 O O . TYR D 1 68 ? 9.958 20.875 37.668 1.00 19.15 68 TYR D O 1
ATOM 3122 N N . ARG D 1 69 ? 9.528 22.711 36.425 1.00 26.23 69 ARG D N 1
ATOM 3123 C CA . ARG D 1 69 ? 10.234 22.253 35.228 1.00 21.68 69 ARG D CA 1
ATOM 3124 C C . ARG D 1 69 ? 11.677 21.861 35.528 1.00 15.73 69 ARG D C 1
ATOM 3125 O O . ARG D 1 69 ? 12.268 22.371 36.483 1.00 18.17 69 ARG D O 1
ATOM 3133 N N . PRO D 1 70 ? 12.243 20.942 34.723 1.00 22.09 70 PRO D N 1
ATOM 3134 C CA . PRO D 1 70 ? 13.658 20.576 34.858 1.00 27.80 70 PRO D CA 1
ATOM 3135 C C . PRO D 1 70 ? 14.532 21.792 34.598 1.00 22.60 70 PRO D C 1
ATOM 3136 O O . PRO D 1 70 ? 14.140 22.651 33.810 1.00 13.11 70 PRO D O 1
ATOM 3140 N N . ALA D 1 71 ? 15.689 21.869 35.247 1.00 9.51 71 ALA D N 1
ATOM 3141 C CA . ALA D 1 71 ? 16.577 23.017 35.065 1.00 17.72 71 ALA D CA 1
ATOM 3142 C C . ALA D 1 71 ? 17.500 22.848 33.864 1.00 20.34 71 ALA D C 1
ATOM 3143 O O . ALA D 1 71 ? 17.911 21.730 33.541 1.00 16.34 71 ALA D O 1
ATOM 3145 N N . ARG D 1 72 ? 17.816 23.958 33.199 1.00 12.65 72 ARG D N 1
ATOM 3146 C CA . ARG D 1 72 ? 18.945 23.985 32.270 1.00 10.68 72 ARG D CA 1
ATOM 3147 C C . ARG D 1 72 ? 20.174 24.240 33.131 1.00 9.95 72 ARG D C 1
ATOM 3148 O O . ARG D 1 72 ? 20.383 25.354 33.611 1.00 13.59 72 ARG D O 1
ATOM 3156 N N . ARG D 1 73 ? 20.973 23.201 33.337 1.00 9.23 73 ARG D N 1
ATOM 3157 C CA . ARG D 1 73 ? 22.148 23.292 34.187 1.00 7.40 73 ARG D CA 1
ATOM 3158 C C . ARG D 1 73 ? 23.387 23.726 33.434 1.00 10.51 73 ARG D C 1
ATOM 3159 O O . ARG D 1 73 ? 23.484 23.594 32.208 1.00 7.41 73 ARG D O 1
ATOM 3167 N N . GLU D 1 74 ? 24.327 24.277 34.187 1.00 9.64 74 GLU D N 1
ATOM 3168 C CA . GLU D 1 74 ? 25.639 24.606 33.661 1.00 12.56 74 GLU D CA 1
ATOM 3169 C C . GLU D 1 74 ? 26.583 24.621 34.847 1.00 12.00 74 GLU D C 1
ATOM 3170 O O . GLU D 1 74 ? 26.145 24.769 35.990 1.00 17.23 74 GLU D O 1
ATOM 3176 N N . GLY D 1 75 ? 27.873 24.455 34.597 1.00 13.63 75 GLY D N 1
ATOM 3177 C CA . GLY D 1 75 ? 28.824 24.502 35.688 1.00 19.87 75 GLY D CA 1
ATOM 3178 C C . GLY D 1 75 ? 30.258 24.463 35.220 1.00 18.45 75 GLY D C 1
ATOM 3179 O O . GLY D 1 75 ? 30.544 24.118 34.070 1.00 12.52 75 GLY D O 1
ATOM 3180 N N . ALA D 1 76 ? 31.166 24.848 36.109 1.00 15.70 76 ALA D N 1
ATOM 3181 C CA . ALA D 1 76 ? 32.585 24.699 35.835 1.00 17.98 76 ALA D CA 1
ATOM 3182 C C . ALA D 1 76 ? 32.902 23.219 35.960 1.00 18.99 76 ALA D C 1
ATOM 3183 O O . ALA D 1 76 ? 32.362 22.541 36.835 1.00 13.19 76 ALA D O 1
ATOM 3185 N N . ARG D 1 77 ? 33.761 22.712 35.083 1.00 17.46 77 ARG D N 1
ATOM 3186 C CA . ARG D 1 77 ? 34.112 21.296 35.116 1.00 26.44 77 ARG D CA 1
ATOM 3187 C C . ARG D 1 77 ? 34.819 20.923 36.416 1.00 23.91 77 ARG D C 1
ATOM 3188 O O . ARG D 1 77 ? 34.641 19.820 36.932 1.00 28.75 77 ARG D O 1
ATOM 3196 N N . GLU D 1 78 ? 35.599 21.849 36.964 1.00 20.88 78 GLU D N 1
ATOM 3197 C CA . GLU D 1 78 ? 36.301 21.567 38.212 1.00 37.50 78 GLU D CA 1
ATOM 3198 C C . GLU D 1 78 ? 35.423 21.834 39.429 1.00 34.94 78 GLU D C 1
ATOM 3199 O O . GLU D 1 78 ? 35.879 21.738 40.568 1.00 32.76 78 GLU D O 1
ATOM 3205 N N . GLY D 1 79 ? 34.161 22.176 39.173 1.00 23.90 79 GLY D N 1
ATOM 3206 C CA . GLY D 1 79 ? 33.130 22.177 40.198 1.00 15.69 79 GLY D CA 1
ATOM 3207 C C . GLY D 1 79 ? 33.060 23.365 41.134 1.00 19.95 79 GLY D C 1
ATOM 3208 O O . GLY D 1 79 ? 32.424 23.280 42.187 1.00 19.58 79 GLY D O 1
ATOM 3209 N N . ARG D 1 80 ? 33.692 24.476 40.767 1.00 21.14 80 ARG D N 1
ATOM 3210 C CA . ARG D 1 80 ? 33.675 25.652 41.636 1.00 19.83 80 ARG D CA 1
ATOM 3211 C C . ARG D 1 80 ? 32.387 26.485 41.542 1.00 24.06 80 ARG D C 1
ATOM 3212 O O . ARG D 1 80 ? 32.132 27.341 42.393 1.00 23.29 80 ARG D O 1
ATOM 3220 N N . TRP D 1 81 ? 31.571 26.223 40.523 1.00 20.79 81 TRP D N 1
ATOM 3221 C CA . TRP D 1 81 ? 30.242 26.823 40.454 1.00 18.41 81 TRP D CA 1
ATOM 3222 C C . TRP D 1 81 ? 29.293 25.997 39.606 1.00 28.90 81 TRP D C 1
ATOM 3223 O O . TRP D 1 81 ? 29.708 25.367 38.628 1.00 17.88 81 TRP D O 1
ATOM 3234 N N . THR D 1 82 ? 28.022 25.993 40.004 1.00 19.88 82 THR D N 1
ATOM 3235 C CA . THR D 1 82 ? 26.970 25.346 39.228 1.00 17.16 82 THR D CA 1
ATOM 3236 C C . THR D 1 82 ? 25.773 26.286 39.112 1.00 23.65 82 THR D C 1
ATOM 3237 O O . THR D 1 82 ? 25.403 26.971 40.071 1.00 20.61 82 THR D O 1
ATOM 3241 N N . LEU D 1 83 ? 25.190 26.328 37.920 1.00 14.92 83 LEU D N 1
ATOM 3242 C CA . LEU D 1 83 ? 24.099 27.244 37.614 1.00 17.21 83 LEU D CA 1
ATOM 3243 C C . LEU D 1 83 ? 22.864 26.433 37.227 1.00 13.86 83 LEU D C 1
ATOM 3244 O O . LEU D 1 83 ? 22.967 25.476 36.464 1.00 11.70 83 LEU D O 1
ATOM 3249 N N . LEU D 1 84 ? 21.700 26.793 37.762 1.00 13.78 84 LEU D N 1
ATOM 3250 C CA . LEU D 1 84 ? 20.458 26.119 37.382 1.00 11.04 84 LEU D CA 1
ATOM 3251 C C . LEU D 1 84 ? 19.438 27.130 36.852 1.00 14.56 84 LEU D C 1
ATOM 3252 O O . LEU D 1 84 ? 18.972 28.000 37.594 1.00 9.25 84 LEU D O 1
ATOM 3257 N N . ASP D 1 85 ? 19.105 27.009 35.567 1.00 7.67 85 ASP D N 1
ATOM 3258 C CA . ASP D 1 85 ? 18.157 27.910 34.910 1.00 13.37 85 ASP D CA 1
ATOM 3259 C C . ASP D 1 85 ? 16.762 27.293 34.848 1.00 14.93 85 ASP D C 1
ATOM 3260 O O . ASP D 1 85 ? 16.521 26.358 34.080 1.00 9.93 85 ASP D O 1
ATOM 3265 N N . TYR D 1 86 ? 15.856 27.810 35.673 1.00 9.10 86 TYR D N 1
ATOM 3266 C CA . TYR D 1 86 ? 14.465 27.379 35.663 1.00 15.32 86 TYR D CA 1
ATOM 3267 C C . TYR D 1 86 ? 13.610 28.407 34.929 1.00 19.66 86 TYR D C 1
ATOM 3268 O O . TYR D 1 86 ? 12.385 28.409 35.059 1.00 18.23 86 TYR D O 1
ATOM 3277 N N . ARG D 1 87 ? 14.281 29.276 34.170 1.00 14.78 87 ARG D N 1
ATOM 3278 C CA . ARG D 1 87 ? 13.658 30.377 33.417 1.00 20.42 87 ARG D CA 1
ATOM 3279 C C . ARG D 1 87 ? 13.123 31.535 34.279 1.00 25.06 87 ARG D C 1
ATOM 3280 O O . ARG D 1 87 ? 13.649 32.645 34.208 1.00 12.84 87 ARG D O 1
ATOM 3288 N N . ASP D 1 88 ? 12.085 31.292 35.078 1.00 18.62 88 ASP D N 1
ATOM 3289 C CA . ASP D 1 88 ? 11.566 32.340 35.968 1.00 13.35 88 ASP D CA 1
ATOM 3290 C C . ASP D 1 88 ? 12.599 32.714 37.029 1.00 12.98 88 ASP D C 1
ATOM 3291 O O . ASP D 1 88 ? 12.689 33.867 37.466 1.00 10.94 88 ASP D O 1
ATOM 3296 N N . ILE D 1 89 ? 13.373 31.723 37.454 1.00 14.59 89 ILE D N 1
ATOM 3297 C CA . ILE D 1 89 ? 14.495 31.972 38.348 1.00 13.13 89 ILE D CA 1
ATOM 3298 C C . ILE D 1 89 ? 15.762 31.307 37.820 1.00 11.55 89 ILE D C 1
ATOM 3299 O O . ILE D 1 89 ? 15.707 30.340 37.055 1.00 15.10 89 ILE D O 1
ATOM 3304 N N . VAL D 1 90 ? 16.905 31.840 38.232 1.00 11.56 90 VAL D N 1
ATOM 3305 C CA . VAL D 1 90 ? 18.192 31.221 37.957 1.00 9.92 90 VAL D CA 1
ATOM 3306 C C . VAL D 1 90 ? 18.887 30.992 39.296 1.00 10.23 90 VAL D C 1
ATOM 3307 O O . VAL D 1 90 ? 18.921 31.889 40.133 1.00 13.01 90 VAL D O 1
ATOM 3311 N N . VAL D 1 91 ? 19.408 29.787 39.514 1.00 8.88 91 VAL D N 1
ATOM 3312 C CA . VAL D 1 91 ? 20.083 29.468 40.775 1.00 14.84 91 VAL D CA 1
ATOM 3313 C C . VAL D 1 91 ? 21.588 29.355 40.558 1.00 13.60 91 VAL D C 1
ATOM 3314 O O . VAL D 1 91 ? 22.036 28.592 39.701 1.00 15.07 91 VAL D O 1
ATOM 3318 N N . HIS D 1 92 ? 22.364 30.112 41.330 1.00 14.66 92 HIS D N 1
ATOM 3319 C CA . HIS D 1 92 ? 23.819 30.142 41.170 1.00 17.30 92 HIS D CA 1
ATOM 3320 C C . HIS D 1 92 ? 24.522 29.738 42.466 1.00 19.48 92 HIS D C 1
ATOM 3321 O O . HIS D 1 92 ? 24.449 30.451 43.470 1.00 20.48 92 HIS D O 1
ATOM 3328 N N . ILE D 1 93 ? 25.198 28.593 42.444 1.00 19.52 93 ILE D N 1
ATOM 3329 C CA . ILE D 1 93 ? 25.931 28.103 43.609 1.00 21.74 93 ILE D CA 1
ATOM 3330 C C . ILE D 1 93 ? 27.422 28.162 43.328 1.00 20.93 93 ILE D C 1
ATOM 3331 O O . ILE D 1 93 ? 27.867 27.660 42.299 1.00 15.60 93 ILE D O 1
ATOM 3336 N N . GLN D 1 94 ? 28.196 28.746 44.245 1.00 20.19 94 GLN D N 1
ATOM 3337 C CA . GLN D 1 94 ? 29.611 29.019 43.986 1.00 16.14 94 GLN D CA 1
ATOM 3338 C C . GLN D 1 94 ? 30.519 28.733 45.192 1.00 32.04 94 GLN D C 1
ATOM 3339 O O . GLN D 1 94 ? 30.074 28.743 46.342 1.00 24.20 94 GLN D O 1
ATOM 3345 N N . HIS D 1 95 ? 31.791 28.465 44.914 1.00 16.16 95 HIS D N 1
ATOM 3346 C CA . HIS D 1 95 ? 32.810 28.341 45.953 1.00 21.22 95 HIS D CA 1
ATOM 3347 C C . HIS D 1 95 ? 32.968 29.693 46.630 1.00 26.55 95 HIS D C 1
ATOM 3348 O O . HIS D 1 95 ? 32.978 30.722 45.958 1.00 30.18 95 HIS D O 1
ATOM 3355 N N . GLN D 1 96 ? 33.091 29.691 47.956 1.00 29.48 96 GLN D N 1
ATOM 3356 C CA . GLN D 1 96 ? 33.117 30.932 48.729 1.00 27.19 96 GLN D CA 1
ATOM 3357 C C . GLN D 1 96 ? 34.282 31.857 48.380 1.00 32.31 96 GLN D C 1
ATOM 3358 O O . GLN D 1 96 ? 34.147 33.081 48.449 1.00 31.26 96 GLN D O 1
ATOM 3364 N N . ASP D 1 97 ? 35.416 31.275 47.999 1.00 31.27 97 ASP D N 1
ATOM 3365 C CA . ASP D 1 97 ? 36.596 32.065 47.659 1.00 31.88 97 ASP D CA 1
ATOM 3366 C C . ASP D 1 97 ? 36.413 32.783 46.329 1.00 33.02 97 ASP D C 1
ATOM 3367 O O . ASP D 1 97 ? 37.135 33.734 46.025 1.00 35.00 97 ASP D O 1
ATOM 3372 N N . ASP D 1 98 ? 35.443 32.327 45.540 1.00 32.92 98 ASP D N 1
ATOM 3373 C CA . ASP D 1 98 ? 35.167 32.934 44.240 1.00 34.05 98 ASP D CA 1
ATOM 3374 C C . ASP D 1 98 ? 33.945 33.845 44.270 1.00 35.34 98 ASP D C 1
ATOM 3375 O O . ASP D 1 98 ? 33.745 34.647 43.360 1.00 28.68 98 ASP D O 1
ATOM 3380 N N . ARG D 1 99 ? 33.124 33.714 45.308 1.00 35.93 99 ARG D N 1
ATOM 3381 C CA . ARG D 1 99 ? 31.942 34.563 45.440 1.00 33.09 99 ARG D CA 1
ATOM 3382 C C . ARG D 1 99 ? 32.336 36.039 45.507 1.00 38.43 99 ARG D C 1
ATOM 3383 O O . ARG D 1 99 ? 32.785 36.531 46.540 1.00 50.59 99 ARG D O 1
ATOM 3391 N N . ASN D 1 100 ? 32.164 36.730 44.385 1.00 46.27 100 ASN D N 1
ATOM 3392 C CA . ASN D 1 100 ? 32.595 38.116 44.229 1.00 42.46 100 ASN D CA 1
ATOM 3393 C C . ASN D 1 100 ? 31.466 39.090 44.558 1.00 49.37 100 ASN D C 1
ATOM 3394 O O . ASN D 1 100 ? 30.789 39.587 43.658 1.00 41.80 100 ASN D O 1
ATOM 3399 N N . PHE D 1 101 ? 31.286 39.380 45.845 1.00 44.92 101 PHE D N 1
ATOM 3400 C CA . PHE D 1 101 ? 30.141 40.165 46.319 1.00 41.66 101 PHE D CA 1
ATOM 3401 C C . PHE D 1 101 ? 30.090 41.608 45.806 1.00 38.63 101 PHE D C 1
ATOM 3402 O O . PHE D 1 101 ? 29.011 42.163 45.599 1.00 38.18 101 PHE D O 1
ATOM 3410 N N . ALA D 1 102 ? 31.249 42.225 45.623 1.00 37.13 102 ALA D N 1
ATOM 3411 C CA . ALA D 1 102 ? 31.296 43.600 45.134 1.00 36.91 102 ALA D CA 1
ATOM 3412 C C . ALA D 1 102 ? 30.885 43.687 43.665 1.00 41.65 102 ALA D C 1
ATOM 3413 O O . ALA D 1 102 ? 30.365 44.706 43.216 1.00 40.74 102 ALA D O 1
ATOM 3415 N N . ALA D 1 103 ? 31.134 42.616 42.919 1.00 47.31 103 ALA D N 1
ATOM 3416 C CA . ALA D 1 103 ? 30.695 42.533 41.533 1.00 45.65 103 ALA D CA 1
ATOM 3417 C C . ALA D 1 103 ? 29.191 42.296 41.489 1.00 44.93 103 ALA D C 1
ATOM 3418 O O . ALA D 1 103 ? 28.520 42.678 40.531 1.00 55.60 103 ALA D O 1
ATOM 3420 N N . LEU D 1 104 ? 28.671 41.649 42.528 1.00 37.21 104 LEU D N 1
ATOM 3421 C CA . LEU D 1 104 ? 27.228 41.491 42.691 1.00 48.53 104 LEU D CA 1
ATOM 3422 C C . LEU D 1 104 ? 26.582 42.847 42.957 1.00 45.53 104 LEU D C 1
ATOM 3423 O O . LEU D 1 104 ? 25.574 43.197 42.339 1.00 33.46 104 LEU D O 1
ATOM 3428 N N . ASP D 1 105 ? 27.163 43.596 43.894 1.00 44.51 105 ASP D N 1
ATOM 3429 C CA . ASP D 1 105 ? 26.681 44.929 44.246 1.00 38.10 105 ASP D CA 1
ATOM 3430 C C . ASP D 1 105 ? 26.607 45.836 43.024 1.00 50.23 105 ASP D C 1
ATOM 3431 O O . ASP D 1 105 ? 25.722 46.687 42.924 1.00 47.38 105 ASP D O 1
ATOM 3433 N N . ARG D 1 106 ? 27.536 45.641 42.093 1.00 47.12 106 ARG D N 1
ATOM 3434 C CA . ARG D 1 106 ? 27.554 46.414 40.857 1.00 51.62 106 ARG D CA 1
ATOM 3435 C C . ARG D 1 106 ? 26.378 46.045 39.957 1.00 53.11 106 ARG D C 1
ATOM 3436 O O . ARG D 1 106 ? 25.690 46.917 39.423 1.00 51.48 106 ARG D O 1
ATOM 3438 N N . LEU D 1 107 ? 26.158 44.745 39.791 1.00 49.74 107 LEU D N 1
ATOM 3439 C CA . LEU D 1 107 ? 25.118 44.248 38.899 1.00 49.30 107 LEU D CA 1
ATOM 3440 C C . LEU D 1 107 ? 23.708 44.361 39.482 1.00 34.56 107 LEU D C 1
ATOM 3441 O O . LEU D 1 107 ? 22.785 44.782 38.785 1.00 44.05 107 LEU D O 1
ATOM 3443 N N . TRP D 1 108 ? 23.534 43.991 40.750 1.00 37.79 108 TRP D N 1
ATOM 3444 C CA . TRP D 1 108 ? 22.184 43.875 41.311 1.00 43.48 108 TRP D CA 1
ATOM 3445 C C . TRP D 1 108 ? 21.949 44.567 42.658 1.00 38.69 108 TRP D C 1
ATOM 3446 O O . TRP D 1 108 ? 20.994 44.233 43.364 1.00 37.57 108 TRP D O 1
ATOM 3457 N N . GLY D 1 109 ? 22.797 45.528 43.011 1.00 47.50 109 GLY D N 1
ATOM 3458 C CA . GLY D 1 109 ? 22.641 46.262 44.260 1.00 52.04 109 GLY D CA 1
ATOM 3459 C C . GLY D 1 109 ? 21.318 46.999 44.398 1.00 40.40 109 GLY D C 1
ATOM 3460 O O . GLY D 1 109 ? 20.723 47.040 45.480 1.00 44.48 109 GLY D O 1
ATOM 3461 N N . ASP D 1 110 ? 20.851 47.576 43.295 1.00 40.07 110 ASP D N 1
ATOM 3462 C CA . ASP D 1 110 ? 19.603 48.334 43.278 1.00 44.15 110 ASP D CA 1
ATOM 3463 C C . ASP D 1 110 ? 18.360 47.443 43.179 1.00 49.07 110 ASP D C 1
ATOM 3464 O O . ASP D 1 110 ? 17.226 47.926 43.236 1.00 48.77 110 ASP D O 1
ATOM 3469 N N . CYS D 1 111 ? 18.581 46.142 43.028 1.00 48.46 111 CYS D N 1
ATOM 3470 C CA . CYS D 1 111 ? 17.490 45.179 42.982 1.00 29.02 111 CYS D CA 1
ATOM 3471 C C . CYS D 1 111 ? 17.059 44.851 44.404 1.00 36.63 111 CYS D C 1
ATOM 3472 O O . CYS D 1 111 ? 17.881 44.851 45.319 1.00 41.38 111 CYS D O 1
ATOM 3475 N N . PRO D 1 112 ? 15.761 44.588 44.600 1.00 37.05 112 PRO D N 1
ATOM 3476 C CA . PRO D 1 112 ? 15.273 44.216 45.932 1.00 28.74 112 PRO D CA 1
ATOM 3477 C C . PRO D 1 112 ? 15.806 42.853 46.360 1.00 37.43 112 PRO D C 1
ATOM 3478 O O . PRO D 1 112 ? 16.150 42.035 45.504 1.00 22.44 112 PRO D O 1
ATOM 3482 N N . VAL D 1 113 ? 15.885 42.622 47.667 1.00 34.89 113 VAL D N 1
ATOM 3483 C CA . VAL D 1 113 ? 16.191 41.297 48.192 1.00 33.90 113 VAL D CA 1
ATOM 3484 C C . VAL D 1 113 ? 14.911 40.654 48.730 1.00 37.50 113 VAL D C 1
ATOM 3485 O O . VAL D 1 113 ? 14.322 41.145 49.692 1.00 49.25 113 VAL D O 1
ATOM 3489 N N . VAL D 1 114 ? 14.463 39.578 48.087 1.00 28.39 114 VAL D N 1
ATOM 3490 C CA . VAL D 1 114 ? 13.254 38.886 48.528 1.00 38.19 114 VAL D CA 1
ATOM 3491 C C . VAL D 1 114 ? 13.505 38.227 49.879 1.00 46.22 114 VAL D C 1
ATOM 3492 O O . VAL D 1 114 ? 14.461 37.466 50.034 1.00 35.20 114 VAL D O 1
ATOM 3496 N N . PRO D 1 115 ? 12.659 38.546 50.869 1.00 39.49 115 PRO D N 1
ATOM 3497 C CA . PRO D 1 115 ? 12.737 37.929 52.196 1.00 35.25 115 PRO D CA 1
ATOM 3498 C C . PRO D 1 115 ? 12.412 36.444 52.103 1.00 32.77 115 PRO D C 1
ATOM 3499 O O . PRO D 1 115 ? 11.536 36.068 51.325 1.00 36.91 115 PRO D O 1
ATOM 3503 N N . VAL D 1 116 ? 13.114 35.612 52.864 1.00 46.29 116 VAL D N 1
ATOM 3504 C CA . VAL D 1 116 ? 12.814 34.184 52.891 1.00 47.23 116 VAL D CA 1
ATOM 3505 C C . VAL D 1 116 ? 13.055 33.602 54.281 1.00 53.74 116 VAL D C 1
ATOM 3506 O O . VAL D 1 116 ? 14.077 33.877 54.912 1.00 50.30 116 VAL D O 1
ATOM 3510 N N . ASP D 1 117 ? 12.095 32.818 54.762 1.00 51.89 117 ASP D N 1
ATOM 3511 C CA . ASP D 1 117 ? 12.227 32.166 56.059 1.00 58.42 117 ASP D CA 1
ATOM 3512 C C . ASP D 1 117 ? 13.085 30.912 55.939 1.00 58.37 117 ASP D C 1
ATOM 3513 O O . ASP D 1 117 ? 12.616 29.864 55.494 1.00 54.54 117 ASP D O 1
ATOM 3515 N N . LEU D 1 118 ? 14.349 31.031 56.331 1.00 57.75 118 LEU D N 1
ATOM 3516 C CA . LEU D 1 118 ? 15.271 29.904 56.298 1.00 53.62 118 LEU D CA 1
ATOM 3517 C C . LEU D 1 118 ? 15.382 29.286 57.686 1.00 61.31 118 LEU D C 1
ATOM 3518 O O . LEU D 1 118 ? 15.737 28.118 57.833 1.00 70.17 118 LEU D O 1
#

Organism: Mycobacterium tuberculosis (strain ATCC 25618 / H37Rv) (NCBI:txid83332)

Sequence (462 aa):
TANREAIDMARVAAGAAAAKLADDVVVIDVSGQLVITDCFVIASGSNERQVNAIVDEVEEKMRQAGYRPARREGAREGRWTLLDYRDIVVHIQHQDDRNFAALDRLWGDCPVVPVDTANREAIDMARVAAGAAAAKLADDVVVIDVSGQLVITDCFVIASGSNERQVNAIVDEVEEKMRQAGYRPARREGAREGRWTLLDYRDIVVHIQHQDDRNFAALDRLWGDCPVTANREAIDMARVAAGAAAAKLADDVVVIDVSGQLVITDCFVIASGSNERQVNAIVDEVEEKMRQAGYRPARREGAREGRWTLLDYRDIVVHIQHQDDRNFAALDRLWGDCPVVPVDLTANREAIDMARVAAGAAAAKLADDVVVIDVSGQLVITDCFVIASGSNERQVNAIVDEVEEKMRQAGYRPARREGAREGRWTLLDYRDIVVHIQHQDDRNFAALDRLWGDCPVVPVDL

CATH classification: 3.30.460.10

InterPro domains:
  IPR004394 Protein Iojap/ribosomal silencing factor RsfS [MF_01477] (4-109)
  IPR004394 Protein Iojap/ribosomal silencing factor RsfS [PTHR21043] (11-117)
  IPR004394 Protein Iojap/ribosomal silencing factor RsfS [TIGR00090] (13-108)
  IPR043519 Nucleotidyltransferase superfamily [G3DSA:3.30.460.10] (1-112)
  IPR043519 Nucleotidyltransferase superfamily [SSF81301] (7-118)

Radius of gyration: 24.39 Å; Cα contacts (8 Å, |Δi|>4): 1011; chains: 4; bounding box: 44×69×60 Å

GO terms:
  GO:0042802 identical protein binding (F, IPI)

Nearest PDB structures (foldseek):
  4wcw-assembly2_C  TM=1.006E+00  e=3.667E-23  Mycobacterium tuberculosis H37Rv
  4wcw-assembly1_B  TM=9.804E-01  e=3.808E-19  Mycobacterium tuberculosis H37Rv
  2id1-assembly2_B  TM=9.110E-01  e=1.696E-08  Chromobacterium violaceum ATCC 12472
  3ups-assembly1_A-2  TM=8.085E-01  e=3.312E-08  Zymomonas mobilis subsp. mobilis ZM4 = ATCC 31821
  6sj6-assembly1_9  TM=8.717E-01  e=6.085E-08  Staphylococcus aureus subsp. aureus NCTC 8325

Solvent-accessible surface area: 22126 Å² total; per-residue (Å²): 153,10,95,63,117,2,39,65,5,0,112,46,0,5,41,4,1,43,69,83,115,15,37,33,24,34,3,13,8,0,15,54,94,16,57,49,2,19,0,30,0,2,0,0,0,57,75,83,196,33,3,70,32,0,6,84,38,0,34,68,74,2,148,103,47,65,80,212,108,10,39,119,14,7,26,152,150,27,78,63,23,49,0,16,18,123,68,0,14,1,32,0,24,9,14,38,48,7,50,17,9,16,41,36,88,106,44,36,119,14,81,66,16,98,24,79,168,11,61,79,109,0,67,54,2,1,154,39,0,13,37,4,0,60,66,82,148,21,75,77,55,34,53,6,21,0,14,52,64,14,92,70,1,22,0,31,0,8,0,2,0,56,44,54,166,38,2,96,30,0,24,76,3,0,30,85,71,1,170,121,54,68,46,103,120,29,17,131,15,2,16,135,138,23,71,63,27,46,5,8,2,64,36,0,13,0,40,0,23,13,88,104,53,28,77,96,72,22,39,61,179,95,39,48,150,14,93,116,157,9,48,79,31,2,36,67,0,0,95,50,0,0,23,4,0,37,71,85,146,17,76,57,38,50,1,12,9,0,18,54,92,12,27,12,2,18,0,29,0,11,0,0,0,58,75,84,201,28,2,70,28,0,10,90,43,0,36,67,67,2,147,105,42,38,35,80,105,11,51,125,18,6,25,154,150,28,79,63,25,48,0,16,13,92,7,0,11,0,30,0,23,11,64,110,60,19,100,103,78,18,35,98,186,102,42,39,156,19,86,96,17,129,32,124,104,148,10,72,69,107,0,36,72,5,0,106,44,0,0,25,5,0,26,71,95,144,15,84,74,24,41,0,15,4,0,13,46,62,10,91,61,1,24,0,32,0,10,0,3,0,62,70,68,200,36,1,91,39,0,14,55,27,0,35,73,73,0,83,99,49,49,63,106,58,30,34,27,16,2,20,94,147,23,82,63,26,49,0,22,4,100,19,0,17,0,39,0,25,11,90,107,56,21,88,95,80,50,37,67,90,49,56,50,153,18,74,99,12,100,37,111,120

Foldseek 3Di:
DADPVLLVLLLQLLVLLVVLVWPPFWWWQCVVPDPWAGIETETEDQDLVSLVSSVVSSQVSSVVVVADFFDKDDDPPASKIWGHSGNYIYIYHHPVPDDVVVVCVVRVVTDIDPSD/DADPVLVVLLVLLLVLLVVLPWAPWDKWQCCVPDDWAGIEIETEAQDLVSLVVSVVSNQVRCVVVVADHFPKDADPRSQWIWTHSRNYIYIYGHPVPDDVVVVCVPRVVTDD/DADPVLVVLLLQLLVQLVVLVWPPFWWWQCVVPDDWAGIETETEDQDLVSLVSSVVSSQVSSVVVPADFFPKDDDPPASKMWGHSRNYIYIYHHPVPDDVVVVCVVRVPTDIDPHDD/DADPVLLVLLQLLQVLLVVLPWPPWWKWQCCVPDDWAGIETETEDQDQVSLVVSVVSSQVSSVVVVQDHWPKDADPVRQWIWTCSRNYIYIYGYPVPPDVVVVCVVGVVTDIDDYDD

B-factor: mean 24.84, std 12.29, range [3.23, 71.23]

Secondary structure (DSSP, 8-state):
---HHHHHHHHHHHHHHHHTT-EEEEEEE-TTTBSS--EEEEEEESSHHHHHHHHHHHHHHHHHTTPPPPEEEEBSSSSEEEEE-SSEEEEEEETTT--HHHHHHHHTTSPB----/---HHHHHHHHHHHHHHHHTT-EEEEEEE-TTTBSS--EEEEEEESSHHHHHHHHHHHHHHHHHTT----EEEEBTTSSEEEEE-SSEEEEEEETTT--HHHHHHHHSSS--/---HHHHHHHHHHHHHHHHTT-EEEEEEE-TTTBSS--EEEEEEESSHHHHHHHHHHHHHHHHHTTPPPPEEE-BTTSSEEEEE-SSEEEEEEETTT--HHHHHHHHTTSPBP----/---HHHHHHHHHHHHHHHHTT-EEEEEEE-TTTBSS--EEEEEEESSHHHHHHHHHHHHHHHHHTTPPPPEEEEBTTSSEEEEE-SSEEEEEEETTT--HHHHHHHHTTS-EE----